Protein 4G3A (pdb70)

Organism: Drosophila melanogaster (NCBI:txid7227)

Solvent-accessible surface area: 23373 Å² total

Foldseek 3Di:
DDDADQRLLVCVVDDVCLLVSLVVLLVQLVDPVHDHDDDDCSVVVVLCQCQPDDLSSVLSSLSNLLSCCQVQQLNSLVCCVVPVVSLLVQLLPPDPSSVVSSLVSLVSVCSPVDFPQVSLVVLCVDQLPPPRLSSVLSSLVSVLVSCVVPNCVRHDCLVVVVSLLVQCPPPDPSSVVSSLVSLLSVCVRVPDVVLVVVVPPSHDVVSSVNVVSSVVVVVD/DDDADDAPQRLLVCVPDDVCLLVSLVSLLVQLVPVVGDNDDDDVSLLVVLVQCPPHDLSSNLSSLSNLLSVCLVCALPCLVCCVVCVVSLLVQLLPPDVSSVVSSLVSLVSVCSHNDFPQVSLVVLCVAQLPPPRLSSVLVSLVSVLVSCVVPNCVRHPCPVVLVSLLLQCPPPDPSSVVSSLVSLLSVCVRPPDVSLVVVVVPSHDPVSSVNVVSSVVVVVVVVVD

GO terms:
  GO:0031965 nuclear membrane (C, IDA)
  GO:0045169 fusome (C, IDA)
  GO:0045170 spectrosome (C, IDA)
  GO:0070732 spindle envelope (C, IDA)
  GO:0070938 contractile ring (C, IDA)
  GO:0000776 kinetochore (C, IDA)
  GO:0035371 microtubule plus-end (C, IDA)
  GO:0005525 GTP binding (F, IDA)
  GO:0008017 microtubule binding (F, IDA)
  GO:0045172 germline ring canal (C, IDA)
  GO:0000775 chromosome, centromeric region (C, IDA)
  GO:0000922 spindle pole (C, IDA)
  GO:0005634 nucleus (C, IDA)
  GO:0005737 cytoplasm (C, IDA)
  GO:0005813 centrosome (C, IDA)
  GO:0005815 microtubule organizing center (C, IDA)
  GO:0005819 spindle (C, IDA)
  GO:0005827 polar microtubule (C, IDA)
  GO:0005876 spindle microtubule (C, IDA)
  GO:0030426 growth cone (C, IDA)

B-factor: mean 45.82, std 21.87, range [19.76, 165.21]

Sequence (447 aa):
KPSDLDGFIQQPKADRVKVQLAEDLVTFLSDDTNSIVCTDGFLIDGLPWLTGSHFKIAQKSLEAFSELIKRLGSDFNAYTATVLPHVIDRLGDSRDTVREKAQLLLRDLEHRVLPPQALIDKLATSCFKHKNAKVREEFLQTIVNALHEYGTQQLSVRVYIPPVCALLGDPTVNVREAAIQQTLVEIYKHVGDRLRPDLRRDDVPASKLALEQKFDQVKLEAYRKPSDLDGFIQQPKADRVKVQLAEDLVTFLSDDTNSIVCTDGFLIDGLPWLTGSHFKIAQKSLEAFSELIKRLGSDFNAYTATVLPHVIDRLGDSRDTVREEKAQLLLRDLEHRVLPPQALIDKLATSCFKHKNAKVREEFLQTIVNALHEYGTQQLSVRVYIPPVCALLGDPTVNVREAAIQTLVEIYKHVGDRLRPDLRRDDVPASKLALEEQKFDQVKLEHHHH

Radius of gyration: 26.39 Å; Cα contacts (8 Å, |Δi|>4): 451; chains: 2; bounding box: 53×58×80 Å

Structure (mmCIF, N/CA/C/O backbone):
data_4G3A
#
_entry.id   4G3A
#
_cell.length_a   36.180
_cell.length_b   97.579
_cell.length_c   149.346
_cell.angle_alpha   90.00
_cell.angle_beta   90.00
_cell.angle_gamma   90.00
#
_symmetry.space_group_name_H-M   'P 21 21 21'
#
loop_
_entity.id
_entity.type
_entity.pdbx_description
1 polymer 'CLIP-associating protein'
2 non-polymer GLYCEROL
3 water water
#
loop_
_atom_site.group_PDB
_atom_site.id
_atom_site.type_symbol
_atom_site.label_atom_id
_atom_site.label_alt_id
_atom_site.label_comp_id
_atom_site.label_asym_id
_atom_site.label_entity_id
_atom_site.label_seq_id
_atom_site.pdbx_PDB_ins_code
_atom_site.Cartn_x
_atom_site.Cartn_y
_atom_site.Cartn_z
_atom_site.occupancy
_atom_site.B_iso_or_equiv
_atom_site.auth_seq_id
_atom_site.auth_comp_id
_atom_site.auth_asym_id
_atom_site.auth_atom_id
_atom_site.pdbx_PDB_model_num
ATOM 1 N N . LYS A 1 5 ? 7.321 41.230 8.090 1.00 85.34 5 LYS A N 1
ATOM 2 C CA . LYS A 1 5 ? 6.810 41.311 6.727 1.00 79.74 5 LYS A CA 1
ATOM 3 C C . LYS A 1 5 ? 5.283 41.221 6.648 1.00 80.98 5 LYS A C 1
ATOM 4 O O . LYS A 1 5 ? 4.634 42.177 6.221 1.00 84.12 5 LYS A O 1
ATOM 10 N N . PRO A 1 6 ? 4.705 40.077 7.072 1.00 72.40 6 PRO A N 1
ATOM 11 C CA . PRO A 1 6 ? 3.300 39.745 6.785 1.00 61.32 6 PRO A CA 1
ATOM 12 C C . PRO A 1 6 ? 2.308 40.836 7.185 1.00 58.07 6 PRO A C 1
ATOM 13 O O . PRO A 1 6 ? 2.520 41.532 8.173 1.00 59.59 6 PRO A O 1
ATOM 17 N N . SER A 1 7 ? 1.228 40.970 6.421 1.00 63.30 7 SER A N 1
ATOM 18 C CA . SER A 1 7 ? 0.263 42.048 6.629 1.00 61.10 7 SER A CA 1
ATOM 19 C C . SER A 1 7 ? -1.049 41.528 7.204 1.00 55.69 7 SER A C 1
ATOM 20 O O . SER A 1 7 ? -1.836 42.286 7.790 1.00 49.80 7 SER A O 1
ATOM 23 N N . ASP A 1 8 ? -1.291 40.233 7.039 1.00 52.20 8 ASP A N 1
ATOM 24 C CA . ASP A 1 8 ? -2.472 39.619 7.643 1.00 54.36 8 ASP A CA 1
ATOM 25 C C . ASP A 1 8 ? -2.217 38.177 8.062 1.00 48.18 8 ASP A C 1
ATOM 26 O O . ASP A 1 8 ? -1.144 37.622 7.810 1.00 48.20 8 ASP A O 1
ATOM 31 N N . LEU A 1 9 ? -3.211 37.573 8.700 1.00 46.65 9 LEU A N 1
ATOM 32 C CA . LEU A 1 9 ? -3.064 36.206 9.189 1.00 56.05 9 LEU A CA 1
ATOM 33 C C . LEU A 1 9 ? -2.656 35.216 8.095 1.00 53.45 9 LEU A C 1
ATOM 34 O O . LEU A 1 9 ? -1.746 34.409 8.287 1.00 48.24 9 LEU A O 1
ATOM 39 N N . ASP A 1 10 ? -3.319 35.287 6.944 1.00 49.56 10 ASP A N 1
ATOM 40 C CA . ASP A 1 10 ? -3.012 34.377 5.846 1.00 46.23 10 ASP A CA 1
ATOM 41 C C . ASP A 1 10 ? -1.542 34.470 5.454 1.00 53.18 10 ASP A C 1
ATOM 42 O O . ASP A 1 10 ? -0.900 33.458 5.166 1.00 47.41 10 ASP A O 1
ATOM 47 N N . GLY A 1 11 ? -1.012 35.689 5.457 1.00 53.50 11 GLY A N 1
ATOM 48 C CA . GLY A 1 11 ? 0.398 35.915 5.197 1.00 50.12 11 GLY A CA 1
ATOM 49 C C . GLY A 1 11 ? 1.308 35.189 6.177 1.00 50.99 11 GLY A C 1
ATOM 50 O O . GLY A 1 11 ? 2.291 34.569 5.771 1.00 53.33 11 GLY A O 1
ATOM 51 N N . PHE A 1 12 ? 0.996 35.271 7.471 1.00 48.89 12 PHE A N 1
ATOM 52 C CA . PHE A 1 12 ? 1.776 34.555 8.472 1.00 49.21 12 PHE A CA 1
ATOM 53 C C . PHE A 1 12 ? 1.689 33.051 8.232 1.00 50.84 12 PHE A C 1
ATOM 54 O O . PHE A 1 12 ? 2.701 32.356 8.201 1.00 51.58 12 PHE A O 1
ATOM 62 N N . ILE A 1 13 ? 0.467 32.554 8.067 1.00 48.10 13 ILE A N 1
ATOM 63 C CA . ILE A 1 13 ? 0.234 31.126 7.884 1.00 54.66 13 ILE A CA 1
ATOM 64 C C . ILE A 1 13 ? 1.048 30.561 6.714 1.00 62.27 13 ILE A C 1
ATOM 65 O O . ILE A 1 13 ? 1.671 29.508 6.830 1.00 67.72 13 ILE A O 1
ATOM 70 N N . GLN A 1 14 ? 1.047 31.270 5.592 1.00 61.13 14 GLN A N 1
ATOM 71 C CA . GLN A 1 14 ? 1.740 30.791 4.399 1.00 65.33 14 GLN A CA 1
ATOM 72 C C . GLN A 1 14 ? 3.252 30.687 4.599 1.00 64.54 14 GLN A C 1
ATOM 73 O O . GLN A 1 14 ? 3.884 29.737 4.139 1.00 70.31 14 GLN A O 1
ATOM 79 N N . GLN A 1 15 ? 3.820 31.655 5.308 1.00 61.36 15 GLN A N 1
ATOM 80 C CA . GLN A 1 15 ? 5.266 31.772 5.424 1.00 66.20 15 GLN A CA 1
ATOM 81 C C . GLN A 1 15 ? 5.857 30.930 6.549 1.00 74.54 15 GLN A C 1
ATOM 82 O O . GLN A 1 15 ? 7.071 30.735 6.609 1.00 77.16 15 GLN A O 1
ATOM 96 N N . PRO A 1 17 ? 5.426 27.512 7.384 1.00 98.79 17 PRO A N 1
ATOM 97 C CA . PRO A 1 17 ? 5.982 26.189 7.085 1.00 107.25 17 PRO A CA 1
ATOM 98 C C . PRO A 1 17 ? 7.412 26.264 6.556 1.00 117.26 17 PRO A C 1
ATOM 99 O O . PRO A 1 17 ? 8.316 25.685 7.158 1.00 119.59 17 PRO A O 1
ATOM 103 N N . LYS A 1 18 ? 7.611 26.977 5.451 1.00 122.77 18 LYS A N 1
ATOM 104 C CA . LYS A 1 18 ? 8.918 27.034 4.800 1.00 126.39 18 LYS A CA 1
ATOM 105 C C . LYS A 1 18 ? 10.018 27.643 5.674 1.00 126.76 18 LYS A C 1
ATOM 106 O O . LYS A 1 18 ? 11.123 27.108 5.744 1.00 129.97 18 LYS A O 1
ATOM 112 N N . ALA A 1 19 ? 9.700 28.750 6.338 1.00 122.13 19 ALA A N 1
ATOM 113 C CA . ALA A 1 19 ? 10.685 29.564 7.058 1.00 120.14 19 ALA A CA 1
ATOM 114 C C . ALA A 1 19 ? 11.832 28.865 7.793 1.00 121.91 19 ALA A C 1
ATOM 115 O O . ALA A 1 19 ? 11.615 27.967 8.609 1.00 119.46 19 ALA A O 1
ATOM 117 N N . ASP A 1 20 ? 13.054 29.299 7.489 1.00 126.08 20 ASP A N 1
ATOM 118 C CA . ASP A 1 20 ? 14.253 28.830 8.176 1.00 126.82 20 ASP A CA 1
ATOM 119 C C . ASP A 1 20 ? 14.471 29.508 9.524 1.00 118.81 20 ASP A C 1
ATOM 120 O O . ASP A 1 20 ? 13.921 30.579 9.774 1.00 118.46 20 ASP A O 1
ATOM 133 N N . ARG A 1 22 ? 16.461 31.414 10.756 1.00 133.35 22 ARG A N 1
ATOM 134 C CA . ARG A 1 22 ? 16.719 32.841 10.623 1.00 129.25 22 ARG A CA 1
ATOM 135 C C . ARG A 1 22 ? 15.477 33.705 10.842 1.00 122.02 22 ARG A C 1
ATOM 136 O O . ARG A 1 22 ? 15.377 34.415 11.842 1.00 122.73 22 ARG A O 1
ATOM 144 N N . VAL A 1 23 ? 14.527 33.621 9.914 1.00 115.69 23 VAL A N 1
ATOM 145 C CA . VAL A 1 23 ? 13.360 34.500 9.923 1.00 115.68 23 VAL A CA 1
ATOM 146 C C . VAL A 1 23 ? 12.253 33.952 10.822 1.00 113.32 23 VAL A C 1
ATOM 147 O O . VAL A 1 23 ? 11.249 34.620 11.067 1.00 110.38 23 VAL A O 1
ATOM 151 N N . LYS A 1 24 ? 12.445 32.736 11.315 1.00 113.68 24 LYS A N 1
ATOM 152 C CA . LYS A 1 24 ? 11.417 32.061 12.088 1.00 110.27 24 LYS A CA 1
ATOM 153 C C . LYS A 1 24 ? 11.105 32.818 13.375 1.00 111.63 24 LYS A C 1
ATOM 154 O O . LYS A 1 24 ? 9.940 32.969 13.748 1.00 111.91 24 LYS A O 1
ATOM 160 N N . VAL A 1 25 ? 12.146 33.309 14.040 1.00 111.56 25 VAL A N 1
ATOM 161 C CA . VAL A 1 25 ? 11.968 34.020 15.300 1.00 110.43 25 VAL A CA 1
ATOM 162 C C . VAL A 1 25 ? 11.353 35.395 15.079 1.00 113.76 25 VAL A C 1
ATOM 163 O O . VAL A 1 25 ? 10.543 35.854 15.881 1.00 102.05 25 VAL A O 1
ATOM 167 N N . GLN A 1 26 ? 11.733 36.043 13.982 1.00 71.64 26 GLN A N 1
ATOM 168 C CA . GLN A 1 26 ? 11.167 37.343 13.651 1.00 77.73 26 GLN A CA 1
ATOM 169 C C . GLN A 1 26 ? 9.678 37.199 13.360 1.00 65.15 26 GLN A C 1
ATOM 170 O O . GLN A 1 26 ? 8.854 38.009 13.793 1.00 64.96 26 GLN A O 1
ATOM 176 N N . LEU A 1 27 ? 9.351 36.165 12.596 1.00 58.17 27 LEU A N 1
ATOM 177 C CA . LEU A 1 27 ? 7.973 35.819 12.295 1.00 56.62 27 LEU A CA 1
ATOM 178 C C . LEU A 1 27 ? 7.182 35.609 13.598 1.00 56.67 27 LEU A C 1
ATOM 179 O O . LEU A 1 27 ? 6.080 36.138 13.766 1.00 56.94 27 LEU A O 1
ATOM 184 N N . ALA A 1 28 ? 7.759 34.851 14.524 1.00 53.00 28 ALA A N 1
ATOM 185 C CA . ALA A 1 28 ? 7.101 34.592 15.805 1.00 52.90 28 ALA A CA 1
ATOM 186 C C . ALA A 1 28 ? 6.841 35.890 16.562 1.00 56.28 28 ALA A C 1
ATOM 187 O O . ALA A 1 28 ? 5.737 36.120 17.049 1.00 50.62 28 ALA A O 1
ATOM 189 N N . GLU A 1 29 ? 7.855 36.745 16.646 1.00 63.23 29 GLU A N 1
ATOM 190 C CA . GLU A 1 29 ? 7.716 38.001 17.369 1.00 64.56 29 GLU A CA 1
ATOM 191 C C . GLU A 1 29 ? 6.652 38.881 16.723 1.00 56.08 29 GLU A C 1
ATOM 192 O O . GLU A 1 29 ? 5.841 39.498 17.409 1.00 55.58 29 GLU A O 1
ATOM 198 N N . ASP A 1 30 ? 6.651 38.930 15.395 1.00 57.28 30 ASP A N 1
ATOM 199 C CA . ASP A 1 30 ? 5.706 39.775 14.677 1.00 51.36 30 ASP A CA 1
ATOM 200 C C . ASP A 1 30 ? 4.282 39.249 14.763 1.00 51.06 30 ASP A C 1
ATOM 201 O O . ASP A 1 30 ? 3.339 40.026 14.897 1.00 51.42 30 ASP A O 1
ATOM 206 N N . LEU A 1 31 ? 4.132 37.929 14.685 1.00 53.32 31 LEU A N 1
ATOM 207 C CA . LEU A 1 31 ? 2.827 37.296 14.860 1.00 50.14 31 LEU A CA 1
ATOM 208 C C . LEU A 1 31 ? 2.207 37.747 16.183 1.00 46.56 31 LEU A C 1
ATOM 209 O O . LEU A 1 31 ? 1.071 38.226 16.219 1.00 44.59 31 LEU A O 1
ATOM 214 N N . VAL A 1 32 ? 2.955 37.599 17.271 1.00 44.81 32 VAL A N 1
ATOM 215 C CA . VAL A 1 32 ? 2.465 38.033 18.578 1.00 46.12 32 VAL A CA 1
ATOM 216 C C . VAL A 1 32 ? 2.102 39.527 18.578 1.00 46.52 32 VAL A C 1
ATOM 217 O O . VAL A 1 32 ? 1.024 39.918 19.027 1.00 46.82 32 VAL A O 1
ATOM 221 N N . THR A 1 33 ? 2.996 40.358 18.052 1.00 51.72 33 THR A N 1
ATOM 222 C CA . THR A 1 33 ? 2.719 41.785 17.941 1.00 53.23 33 THR A CA 1
ATOM 223 C C . THR A 1 33 ? 1.419 42.032 17.186 1.00 49.26 33 THR A C 1
ATOM 224 O O . THR A 1 33 ? 0.584 42.831 17.608 1.00 51.13 33 THR A O 1
ATOM 228 N N . PHE A 1 34 ? 1.254 41.335 16.071 1.00 46.43 34 PHE A N 1
ATOM 229 C CA . PHE A 1 34 ? 0.074 41.487 15.230 1.00 38.81 34 PHE A CA 1
ATOM 230 C C . PHE A 1 34 ? -1.200 41.166 16.003 1.00 42.20 34 PHE A C 1
ATOM 231 O O . PHE A 1 34 ? -2.133 41.964 16.035 1.00 46.64 34 PHE A O 1
ATOM 239 N N . LEU A 1 35 ? -1.232 39.987 16.623 1.00 42.21 35 LEU A N 1
ATOM 240 C CA . LEU A 1 35 ? -2.405 39.533 17.364 1.00 40.33 35 LEU A CA 1
ATOM 241 C C . LEU A 1 35 ? -2.678 40.383 18.602 1.00 46.45 35 LEU A C 1
ATOM 242 O O . LEU A 1 35 ? -3.814 40.449 19.080 1.00 44.63 35 LEU A O 1
ATOM 247 N N . SER A 1 36 ? -1.638 41.019 19.136 1.00 41.63 36 SER A N 1
ATOM 248 C CA . SER A 1 36 ? -1.792 41.809 20.356 1.00 51.76 36 SER A CA 1
ATOM 249 C C . SER A 1 36 ? -2.552 43.114 20.112 1.00 55.36 36 SER A C 1
ATOM 250 O O . SER A 1 36 ? -3.234 43.628 20.999 1.00 57.74 36 SER A O 1
ATOM 253 N N . ASP A 1 37 ? -2.434 43.639 18.900 1.00 51.09 37 ASP A N 1
ATOM 254 C CA . ASP A 1 37 ? -3.058 44.908 18.548 1.00 55.18 37 ASP A CA 1
ATOM 255 C C . ASP A 1 37 ? -4.512 44.686 18.121 1.00 50.95 37 ASP A C 1
ATOM 256 O O . ASP A 1 37 ? -4.774 44.103 17.072 1.00 41.68 37 ASP A O 1
ATOM 261 N N . ASP A 1 38 ? -5.462 45.151 18.929 1.00 53.43 38 ASP A N 1
ATOM 262 C CA . ASP A 1 38 ? -6.869 44.921 18.601 1.00 56.29 38 ASP A CA 1
ATOM 263 C C . ASP A 1 38 ? -7.362 45.748 17.406 1.00 65.51 38 ASP A C 1
ATOM 264 O O . ASP A 1 38 ? -8.542 45.691 17.056 1.00 70.10 38 ASP A O 1
ATOM 269 N N . THR A 1 39 ? -6.472 46.518 16.782 1.00 69.22 39 THR A N 1
ATOM 270 C CA . THR A 1 39 ? -6.825 47.189 15.530 1.00 74.78 39 THR A CA 1
ATOM 271 C C . THR A 1 39 ? -6.481 46.298 14.344 1.00 65.06 39 THR A C 1
ATOM 272 O O . THR A 1 39 ? -6.882 46.576 13.217 1.00 64.16 39 THR A O 1
ATOM 276 N N . ASN A 1 40 ? -5.721 45.238 14.603 1.00 50.11 40 ASN A N 1
ATOM 277 C CA . ASN A 1 40 ? -5.457 44.231 13.585 1.00 58.42 40 ASN A CA 1
ATOM 278 C C . ASN A 1 40 ? -6.590 43.217 13.525 1.00 61.59 40 ASN A C 1
ATOM 279 O O . ASN A 1 40 ? -7.202 42.900 14.545 1.00 63.88 40 ASN A O 1
ATOM 284 N N . SER A 1 41 ? -6.867 42.706 12.331 1.00 59.23 41 SER A N 1
ATOM 285 C CA . SER A 1 41 ? -7.951 41.740 12.154 1.00 65.60 41 SER A CA 1
ATOM 286 C C . SER A 1 41 ? -7.419 40.313 12.104 1.00 57.90 41 SER A C 1
ATOM 287 O O . SER A 1 41 ? -6.323 40.080 11.599 1.00 58.60 41 SER A O 1
ATOM 290 N N . ILE A 1 42 ? -8.189 39.362 12.632 1.00 57.31 42 ILE A N 1
ATOM 291 C CA . ILE A 1 42 ? -7.804 37.953 12.555 1.00 55.25 42 ILE A CA 1
ATOM 292 C C . ILE A 1 42 ? -8.580 37.207 11.479 1.00 59.05 42 ILE A C 1
ATOM 293 O O . ILE A 1 42 ? -8.705 35.979 11.527 1.00 56.53 42 ILE A O 1
ATOM 298 N N . VAL A 1 43 ? -9.113 37.949 10.513 1.00 58.26 43 VAL A N 1
ATOM 299 C CA . VAL A 1 43 ? -9.679 37.312 9.338 1.00 63.87 43 VAL A CA 1
ATOM 300 C C . VAL A 1 43 ? -8.585 36.460 8.709 1.00 63.76 43 VAL A C 1
ATOM 301 O O . VAL A 1 43 ? -7.438 36.884 8.619 1.00 61.13 43 VAL A O 1
ATOM 305 N N . CYS A 1 44 ? -8.937 35.249 8.303 1.00 65.03 44 CYS A N 1
ATOM 306 C CA . CYS A 1 44 ? -8.031 34.402 7.541 1.00 65.45 44 CYS A CA 1
ATOM 307 C C . CYS A 1 44 ? -8.848 33.333 6.823 1.00 71.92 44 CYS A C 1
ATOM 308 O O . CYS A 1 44 ? -10.072 33.287 6.950 1.00 74.51 44 CYS A O 1
ATOM 311 N N . THR A 1 45 ? -8.169 32.470 6.077 1.00 72.29 45 THR A N 1
ATOM 312 C CA . THR A 1 45 ? -8.841 31.409 5.341 1.00 74.25 45 THR A CA 1
ATOM 313 C C . THR A 1 45 ? -9.442 30.381 6.281 1.00 68.33 45 THR A C 1
ATOM 314 O O . THR A 1 45 ? -10.627 30.065 6.190 1.00 66.64 45 THR A O 1
ATOM 318 N N . ASP A 1 46 ? -8.614 29.864 7.180 1.00 67.99 46 ASP A N 1
ATOM 319 C CA . ASP A 1 46 ? -9.039 28.851 8.138 1.00 60.84 46 ASP A CA 1
ATOM 320 C C . ASP A 1 46 ? -8.162 28.958 9.380 1.00 60.64 46 ASP A C 1
ATOM 321 O O . ASP A 1 46 ? -6.946 28.782 9.306 1.00 56.15 46 ASP A O 1
ATOM 334 N N . GLY A 1 48 ? -7.830 27.046 11.857 1.00 59.62 48 GLY A N 1
ATOM 335 C CA . GLY A 1 48 ? -7.164 25.787 12.133 1.00 55.34 48 GLY A CA 1
ATOM 336 C C . GLY A 1 48 ? -5.774 25.727 11.531 1.00 52.07 48 GLY A C 1
ATOM 337 O O . GLY A 1 48 ? -4.869 25.112 12.092 1.00 52.59 48 GLY A O 1
ATOM 338 N N . PHE A 1 49 ? -5.598 26.376 10.384 1.00 49.60 49 PHE A N 1
ATOM 339 C CA . PHE A 1 49 ? -4.294 26.417 9.732 1.00 54.34 49 PHE A CA 1
ATOM 340 C C . PHE A 1 49 ? -3.257 27.128 10.594 1.00 51.71 49 PHE A C 1
ATOM 341 O O . PHE A 1 49 ? -2.090 26.740 10.623 1.00 48.97 49 PHE A O 1
ATOM 349 N N . LEU A 1 50 ? -3.678 28.182 11.285 1.00 51.32 50 LEU A N 1
ATOM 350 C CA . LEU A 1 50 ? -2.758 28.896 12.160 1.00 45.22 50 LEU A CA 1
ATOM 351 C C . LEU A 1 50 ? -2.441 28.038 13.372 1.00 44.41 50 LEU A C 1
ATOM 352 O O . LEU A 1 50 ? -1.290 27.965 13.806 1.00 45.94 50 LEU A O 1
ATOM 357 N N . ILE A 1 51 ? -3.468 27.386 13.909 1.00 49.70 51 ILE A N 1
ATOM 358 C CA . ILE A 1 51 ? -3.300 26.476 15.045 1.00 48.23 51 ILE A CA 1
ATOM 359 C C . ILE A 1 51 ? -2.312 25.371 14.715 1.00 49.96 51 ILE A C 1
ATOM 360 O O . ILE A 1 51 ? -1.393 25.101 15.486 1.00 46.60 51 ILE A O 1
ATOM 365 N N . ASP A 1 52 ? -2.503 24.744 13.557 1.00 58.90 52 ASP A N 1
ATOM 366 C CA . ASP A 1 52 ? -1.615 23.682 13.107 1.00 59.33 52 ASP A CA 1
ATOM 367 C C . ASP A 1 52 ? -0.193 24.214 12.972 1.00 58.76 52 ASP A C 1
ATOM 368 O O . ASP A 1 52 ? 0.768 23.535 13.333 1.00 60.43 52 ASP A O 1
ATOM 373 N N . GLY A 1 53 ? -0.069 25.435 12.460 1.00 58.15 53 GLY A N 1
ATOM 374 C CA . GLY A 1 53 ? 1.233 26.049 12.253 1.00 51.61 53 GLY A CA 1
ATOM 375 C C . GLY A 1 53 ? 1.983 26.321 13.545 1.00 48.40 53 GLY A C 1
ATOM 376 O O . GLY A 1 53 ? 3.207 26.198 13.601 1.00 42.27 53 GLY A O 1
ATOM 377 N N . LEU A 1 54 ? 1.253 26.702 14.587 1.00 39.61 54 LEU A N 1
ATOM 378 C CA . LEU A 1 54 ? 1.871 27.032 15.863 1.00 42.89 54 LEU A CA 1
ATOM 379 C C . LEU A 1 54 ? 2.410 25.780 16.563 1.00 50.98 54 LEU A C 1
ATOM 380 O O . LEU A 1 54 ? 3.322 25.858 17.388 1.00 52.83 54 LEU A O 1
ATOM 393 N N . PRO A 1 56 ? 4.220 22.958 15.747 1.00 50.38 56 PRO A N 1
ATOM 394 C CA . PRO A 1 56 ? 5.656 22.647 15.713 1.00 52.02 56 PRO A CA 1
ATOM 395 C C . PRO A 1 56 ? 6.505 23.639 16.514 1.00 52.02 56 PRO A C 1
ATOM 396 O O . PRO A 1 56 ? 7.561 23.268 17.022 1.00 54.89 56 PRO A O 1
ATOM 400 N N . TRP A 1 57 ? 6.061 24.887 16.609 1.00 46.90 57 TRP A N 1
ATOM 401 C CA . TRP A 1 57 ? 6.766 25.879 17.408 1.00 41.27 57 TRP A CA 1
ATOM 402 C C . TRP A 1 57 ? 6.628 25.503 18.890 1.00 44.70 57 TRP A C 1
ATOM 403 O O . TRP A 1 57 ? 7.602 25.460 19.646 1.00 41.20 57 TRP A O 1
ATOM 414 N N . LEU A 1 58 ? 5.397 25.242 19.302 1.00 43.54 58 LEU A N 1
ATOM 415 C CA . LEU A 1 58 ? 5.120 24.928 20.696 1.00 43.95 58 LEU A CA 1
ATOM 416 C C . LEU A 1 58 ? 5.820 23.635 21.108 1.00 53.40 58 LEU A C 1
ATOM 417 O O . LEU A 1 58 ? 6.465 23.580 22.152 1.00 52.82 58 LEU A O 1
ATOM 422 N N . THR A 1 59 ? 5.698 22.603 20.277 1.00 51.74 59 THR A N 1
ATOM 423 C CA . THR A 1 59 ? 6.294 21.301 20.571 1.00 57.68 59 THR A CA 1
ATOM 424 C C . THR A 1 59 ? 7.759 21.227 20.138 1.00 61.08 59 THR A C 1
ATOM 425 O O . THR A 1 59 ? 8.349 20.148 20.109 1.00 58.62 59 THR A O 1
ATOM 429 N N . GLY A 1 60 ? 8.345 22.379 19.821 1.00 63.82 60 GLY A N 1
ATOM 430 C CA . GLY A 1 60 ? 9.669 22.428 19.224 1.00 67.80 60 GLY A CA 1
ATOM 431 C C . GLY A 1 60 ? 10.835 22.480 20.194 1.00 64.60 60 GLY A C 1
ATOM 432 O O . GLY A 1 60 ? 10.652 22.489 21.409 1.00 62.92 60 GLY A O 1
ATOM 433 N N . SER A 1 61 ? 12.045 22.516 19.640 1.00 59.00 61 SER A N 1
ATOM 434 C CA . SER A 1 61 ? 13.275 22.489 20.424 1.00 65.68 61 SER A CA 1
ATOM 435 C C . SER A 1 61 ? 13.851 23.882 20.667 1.00 65.49 61 SER A C 1
ATOM 436 O O . SER A 1 61 ? 14.743 24.057 21.494 1.00 72.76 61 SER A O 1
ATOM 439 N N . HIS A 1 62 ? 13.348 24.868 19.933 1.00 59.49 62 HIS A N 1
ATOM 440 C CA . HIS A 1 62 ? 13.735 26.260 20.139 1.00 59.73 62 HIS A CA 1
ATOM 441 C C . HIS A 1 62 ? 12.729 26.862 21.120 1.00 53.37 62 HIS A C 1
ATOM 442 O O . HIS A 1 62 ? 11.542 26.975 20.812 1.00 52.39 62 HIS A O 1
ATOM 449 N N . PHE A 1 63 ? 13.199 27.240 22.302 1.00 56.30 63 PHE A N 1
ATOM 450 C CA . PHE A 1 63 ? 12.285 27.648 23.367 1.00 63.01 63 PHE A CA 1
ATOM 451 C C . PHE A 1 63 ? 11.803 29.087 23.218 1.00 60.61 63 PHE A C 1
ATOM 452 O O . PHE A 1 63 ? 10.753 29.447 23.745 1.00 59.88 63 PHE A O 1
ATOM 460 N N . LYS A 1 64 ? 12.572 29.909 22.514 1.00 60.16 64 LYS A N 1
ATOM 461 C CA . LYS A 1 64 ? 12.138 31.271 22.232 1.00 66.61 64 LYS A CA 1
ATOM 462 C C . LYS A 1 64 ? 10.899 31.234 21.350 1.00 60.45 64 LYS A C 1
ATOM 463 O O . LYS A 1 64 ? 9.932 31.952 21.591 1.00 58.52 64 LYS A O 1
ATOM 469 N N . ILE A 1 65 ? 10.943 30.386 20.328 1.00 55.51 65 ILE A N 1
ATOM 470 C CA . ILE A 1 65 ? 9.817 30.203 19.419 1.00 55.05 65 ILE A CA 1
ATOM 471 C C . ILE A 1 65 ? 8.651 29.486 20.113 1.00 50.26 65 ILE A C 1
ATOM 472 O O . ILE A 1 65 ? 7.482 29.788 19.862 1.00 52.63 65 ILE A O 1
ATOM 477 N N . ALA A 1 66 ? 8.973 28.538 20.985 1.00 43.05 66 ALA A N 1
ATOM 478 C CA . ALA A 1 66 ? 7.946 27.879 21.783 1.00 42.95 66 ALA A CA 1
ATOM 479 C C . ALA A 1 66 ? 7.229 28.909 22.649 1.00 40.12 66 ALA A C 1
ATOM 480 O O . ALA A 1 66 ? 6.000 28.935 22.731 1.00 40.45 66 ALA A O 1
ATOM 482 N N . GLN A 1 67 ? 8.006 29.766 23.292 1.00 36.48 67 GLN A N 1
ATOM 483 C CA . GLN A 1 67 ? 7.436 30.775 24.169 1.00 46.48 67 GLN A CA 1
ATOM 484 C C . GLN A 1 67 ? 6.513 31.708 23.398 1.00 39.37 67 GLN A C 1
ATOM 485 O O . GLN A 1 67 ? 5.442 32.070 23.880 1.00 36.32 67 GLN A O 1
ATOM 491 N N . LYS A 1 68 ? 6.935 32.095 22.196 1.00 41.62 68 LYS A N 1
ATOM 492 C CA . LYS A 1 68 ? 6.142 32.996 21.370 1.00 34.63 68 LYS A CA 1
ATOM 493 C C . LYS A 1 68 ? 4.855 32.331 20.911 1.00 35.19 68 LYS A C 1
ATOM 494 O O . LYS A 1 68 ? 3.817 32.980 20.845 1.00 40.31 68 LYS A O 1
ATOM 500 N N . SER A 1 69 ? 4.920 31.038 20.598 1.00 36.07 69 SER A N 1
ATOM 501 C CA . SER A 1 69 ? 3.710 30.295 20.272 1.00 36.22 69 SER A CA 1
ATOM 502 C C . SER A 1 69 ? 2.711 30.297 21.442 1.00 34.70 69 SER A C 1
ATOM 503 O O . SER A 1 69 ? 1.505 30.429 21.230 1.00 33.80 69 SER A O 1
ATOM 506 N N . LEU A 1 70 ? 3.214 30.158 22.668 1.00 35.92 70 LEU A N 1
ATOM 507 C CA . LEU A 1 70 ? 2.367 30.255 23.868 1.00 33.91 70 LEU A CA 1
ATOM 508 C C . LEU A 1 70 ? 1.726 31.642 23.959 1.00 32.19 70 LEU A C 1
ATOM 509 O O . LEU A 1 70 ? 0.524 31.778 24.166 1.00 32.26 70 LEU A O 1
ATOM 514 N N . GLU A 1 71 ? 2.543 32.672 23.788 1.00 32.89 71 GLU A N 1
ATOM 515 C CA . GLU A 1 71 ? 2.043 34.037 23.719 1.00 36.93 71 GLU A CA 1
ATOM 516 C C . GLU A 1 71 ? 1.044 34.209 22.573 1.00 36.25 71 GLU A C 1
ATOM 517 O O . GLU A 1 71 ? 0.046 34.920 22.710 1.00 32.18 71 GLU A O 1
ATOM 523 N N . ALA A 1 72 ? 1.303 33.544 21.450 1.00 32.34 72 ALA A N 1
ATOM 524 C CA . ALA A 1 72 ? 0.404 33.635 20.307 1.00 35.97 72 ALA A CA 1
ATOM 525 C C . ALA A 1 72 ? -0.921 32.993 20.665 1.00 39.06 72 ALA A C 1
ATOM 526 O O . ALA A 1 72 ? -1.984 33.532 20.351 1.00 35.24 72 ALA A O 1
ATOM 528 N N . PHE A 1 73 ? -0.857 31.833 21.318 1.00 30.06 73 PHE A N 1
ATOM 529 C CA . PHE A 1 73 ? -2.070 31.158 21.734 1.00 30.87 73 PHE A CA 1
ATOM 530 C C . PHE A 1 73 ? -2.821 32.044 22.731 1.00 28.49 73 PHE A C 1
ATOM 531 O O . PHE A 1 73 ? -4.040 32.157 22.669 1.00 30.73 73 PHE A O 1
ATOM 539 N N . SER A 1 74 ? -2.103 32.669 23.657 1.00 30.78 74 SER A N 1
ATOM 540 C CA . SER A 1 74 ? -2.766 33.568 24.597 1.00 33.26 74 SER A CA 1
ATOM 541 C C . SER A 1 74 ? -3.558 34.651 23.853 1.00 33.41 74 SER A C 1
ATOM 542 O O . SER A 1 74 ? -4.698 34.963 24.217 1.00 34.71 74 SER A O 1
ATOM 545 N N . GLU A 1 75 ? -2.962 35.215 22.803 1.00 35.55 75 GLU A N 1
ATOM 546 C CA . GLU A 1 75 ? -3.639 36.264 22.035 1.00 33.56 75 GLU A CA 1
ATOM 547 C C . GLU A 1 75 ? -4.875 35.746 21.293 1.00 32.56 75 GLU A C 1
ATOM 548 O O . GLU A 1 75 ? -5.908 36.410 21.272 1.00 35.84 75 GLU A O 1
ATOM 554 N N . LEU A 1 76 ? -4.779 34.553 20.712 1.00 29.46 76 LEU A N 1
ATOM 555 C CA . LEU A 1 76 ? -5.943 33.913 20.088 1.00 32.13 76 LEU A CA 1
ATOM 556 C C . LEU A 1 76 ? -7.043 33.627 21.110 1.00 37.78 76 LEU A C 1
ATOM 557 O O . LEU A 1 76 ? -8.232 33.822 20.833 1.00 33.80 76 LEU A O 1
ATOM 562 N N . ILE A 1 77 ? -6.644 33.163 22.295 1.00 36.44 77 ILE A N 1
ATOM 563 C CA . ILE A 1 77 ? -7.606 32.914 23.358 1.00 28.80 77 ILE A CA 1
ATOM 564 C C . ILE A 1 77 ? -8.339 34.206 23.689 1.00 34.75 77 ILE A C 1
ATOM 565 O O . ILE A 1 77 ? -9.561 34.219 23.801 1.00 36.95 77 ILE A O 1
ATOM 570 N N . LYS A 1 78 ? -7.588 35.293 23.854 1.00 31.68 78 LYS A N 1
ATOM 571 C CA . LYS A 1 78 ? -8.192 36.584 24.166 1.00 36.58 78 LYS A CA 1
ATOM 572 C C . LYS A 1 78 ? -9.170 37.036 23.085 1.00 39.37 78 LYS A C 1
ATOM 573 O O . LYS A 1 78 ? -10.244 37.546 23.393 1.00 39.34 78 LYS A O 1
ATOM 579 N N . ARG A 1 79 ? -8.807 36.835 21.821 1.00 38.02 79 ARG A N 1
ATOM 580 C CA . ARG A 1 79 ? -9.671 37.236 20.710 1.00 43.83 79 ARG A CA 1
ATOM 581 C C . ARG A 1 79 ? -10.826 36.271 20.486 1.00 47.56 79 ARG A C 1
ATOM 582 O O . ARG A 1 79 ? -11.921 36.689 20.107 1.00 49.61 79 ARG A O 1
ATOM 590 N N . LEU A 1 80 ? -10.573 34.981 20.695 1.00 41.14 80 LEU A N 1
ATOM 591 C CA . LEU A 1 80 ? -11.543 33.943 20.341 1.00 42.46 80 LEU A CA 1
ATOM 592 C C . LEU A 1 80 ? -12.494 33.580 21.472 1.00 49.28 80 LEU A C 1
ATOM 593 O O . LEU A 1 80 ? -13.614 33.130 21.229 1.00 56.12 80 LEU A O 1
ATOM 598 N N . GLY A 1 81 ? -12.046 33.755 22.706 1.00 41.61 81 GLY A N 1
ATOM 599 C CA . GLY A 1 81 ? -12.869 33.393 23.845 1.00 38.89 81 GLY A CA 1
ATOM 600 C C . GLY A 1 81 ? -13.299 31.946 23.731 1.00 39.77 81 GLY A C 1
ATOM 601 O O . GLY A 1 81 ? -12.482 31.081 23.425 1.00 38.64 81 GLY A O 1
ATOM 602 N N . SER A 1 82 ? -14.584 31.682 23.951 1.00 41.81 82 SER A N 1
ATOM 603 C CA . SER A 1 82 ? -15.075 30.305 23.980 1.00 43.88 82 SER A CA 1
ATOM 604 C C . SER A 1 82 ? -14.829 29.579 22.664 1.00 44.87 82 SER A C 1
ATOM 605 O O . SER A 1 82 ? -14.768 28.352 22.628 1.00 47.75 82 SER A O 1
ATOM 608 N N . ASP A 1 83 ? -14.689 30.335 21.578 1.00 48.69 83 ASP A N 1
ATOM 609 C CA . ASP A 1 83 ? -14.455 29.720 20.278 1.00 51.99 83 ASP A CA 1
ATOM 610 C C . ASP A 1 83 ? -13.130 28.954 20.247 1.00 48.30 83 ASP A C 1
ATOM 611 O O . ASP A 1 83 ? -12.990 27.965 19.524 1.00 46.81 83 ASP A O 1
ATOM 616 N N . PHE A 1 84 ? -12.173 29.394 21.057 1.00 43.52 84 PHE A N 1
ATOM 617 C CA . PHE A 1 84 ? -10.880 28.721 21.139 1.00 40.71 84 PHE A CA 1
ATOM 618 C C . PHE A 1 84 ? -10.997 27.275 21.609 1.00 40.11 84 PHE A C 1
ATOM 619 O O . PHE A 1 84 ? -10.100 26.466 21.371 1.00 33.83 84 PHE A O 1
ATOM 627 N N . ASN A 1 85 ? -12.097 26.945 22.278 1.00 49.70 85 ASN A N 1
ATOM 628 C CA . ASN A 1 85 ? -12.187 25.652 22.957 1.00 49.85 85 ASN A CA 1
ATOM 629 C C . ASN A 1 85 ? -12.145 24.486 21.982 1.00 50.57 85 ASN A C 1
ATOM 630 O O . ASN A 1 85 ? -12.009 23.337 22.387 1.00 52.29 85 ASN A O 1
ATOM 635 N N . ALA A 1 86 ? -12.245 24.794 20.693 1.00 56.50 86 ALA A N 1
ATOM 636 C CA . ALA A 1 86 ? -12.103 23.784 19.655 1.00 56.00 86 ALA A CA 1
ATOM 637 C C . ALA A 1 86 ? -10.676 23.248 19.610 1.00 55.78 86 ALA A C 1
ATOM 638 O O . ALA A 1 86 ? -10.428 22.159 19.099 1.00 58.90 86 ALA A O 1
ATOM 640 N N . TYR A 1 87 ? -9.736 24.016 20.149 1.00 46.47 87 TYR A N 1
ATOM 641 C CA . TYR A 1 87 ? -8.323 23.676 20.029 1.00 43.48 87 TYR A CA 1
ATOM 642 C C . TYR A 1 87 ? -7.687 23.243 21.351 1.00 42.33 87 TYR A C 1
ATOM 643 O O . TYR A 1 87 ? -6.551 22.764 21.378 1.00 38.42 87 TYR A O 1
ATOM 652 N N . THR A 1 88 ? -8.425 23.416 22.444 1.00 39.90 88 THR A N 1
ATOM 653 C CA . THR A 1 88 ? -7.920 23.081 23.778 1.00 39.99 88 THR A CA 1
ATOM 654 C C . THR A 1 88 ? -7.287 21.678 23.871 1.00 37.90 88 THR A C 1
ATOM 655 O O . THR A 1 88 ? -6.171 21.526 24.359 1.00 39.03 88 THR A O 1
ATOM 659 N N . ALA A 1 89 ? -7.995 20.660 23.401 1.00 44.26 89 ALA A N 1
ATOM 660 C CA . ALA A 1 89 ? -7.508 19.280 23.482 1.00 49.70 89 ALA A CA 1
ATOM 661 C C . ALA A 1 89 ? -6.198 19.059 22.717 1.00 47.18 89 ALA A C 1
ATOM 662 O O . ALA A 1 89 ? -5.406 18.182 23.067 1.00 51.47 89 ALA A O 1
ATOM 664 N N . THR A 1 90 ? -5.982 19.854 21.674 1.00 38.43 90 THR A N 1
ATOM 665 C CA . THR A 1 90 ? -4.787 19.737 20.844 1.00 45.26 90 THR A CA 1
ATOM 666 C C . THR A 1 90 ? -3.606 20.418 21.514 1.00 40.14 90 THR A C 1
ATOM 667 O O . THR A 1 90 ? -2.494 19.897 21.543 1.00 41.27 90 THR A O 1
ATOM 671 N N . VAL A 1 91 ? -3.872 21.587 22.073 1.00 32.78 91 VAL A N 1
ATOM 672 C CA . VAL A 1 91 ? -2.833 22.435 22.628 1.00 30.83 91 VAL A CA 1
ATOM 673 C C . VAL A 1 91 ? -2.440 22.055 24.064 1.00 31.23 91 VAL A C 1
ATOM 674 O O . VAL A 1 91 ? -1.261 21.970 24.391 1.00 30.66 91 VAL A O 1
ATOM 678 N N . LEU A 1 92 ? -3.441 21.820 24.905 1.00 34.23 92 LEU A N 1
ATOM 679 C CA . LEU A 1 92 ? -3.226 21.638 26.346 1.00 37.79 92 LEU A CA 1
ATOM 680 C C . LEU A 1 92 ? -2.103 20.666 26.732 1.00 33.12 92 LEU A C 1
ATOM 681 O O . LEU A 1 92 ? -1.297 20.978 27.604 1.00 35.83 92 LEU A O 1
ATOM 686 N N . PRO A 1 93 ? -2.046 19.483 26.096 1.00 38.02 93 PRO A N 1
ATOM 687 C CA . PRO A 1 93 ? -1.015 18.541 26.548 1.00 33.91 93 PRO A CA 1
ATOM 688 C C . PRO A 1 93 ? 0.403 19.099 26.432 1.00 36.60 93 PRO A C 1
ATOM 689 O O . PRO A 1 93 ? 1.248 18.747 27.241 1.00 34.17 93 PRO A O 1
ATOM 693 N N . HIS A 1 94 ? 0.668 19.959 25.453 1.00 33.70 94 HIS A N 1
ATOM 694 C CA . HIS A 1 94 ? 2.024 20.482 25.277 1.00 26.94 94 HIS A CA 1
ATOM 695 C C . HIS A 1 94 ? 2.305 21.720 26.139 1.00 29.77 94 HIS A C 1
ATOM 696 O O . HIS A 1 94 ? 3.451 21.997 26.492 1.00 29.77 94 HIS A O 1
ATOM 703 N N . VAL A 1 95 ? 1.252 22.463 26.454 1.00 29.02 95 VAL A N 1
ATOM 704 C CA . VAL A 1 95 ? 1.358 23.561 27.397 1.00 33.23 95 VAL A CA 1
ATOM 705 C C . VAL A 1 95 ? 1.718 22.999 28.767 1.00 32.58 95 VAL A C 1
ATOM 706 O O . VAL A 1 95 ? 2.566 23.538 29.467 1.00 29.22 95 VAL A O 1
ATOM 710 N N . ILE A 1 96 ? 1.076 21.898 29.128 1.00 27.24 96 ILE A N 1
ATOM 711 C CA . ILE A 1 96 ? 1.395 21.197 30.367 1.00 27.03 96 ILE A CA 1
ATOM 712 C C . ILE A 1 96 ? 2.882 20.861 30.437 1.00 32.87 96 ILE A C 1
ATOM 713 O O . ILE A 1 96 ? 3.550 21.189 31.422 1.00 33.35 96 ILE A O 1
ATOM 718 N N . ASP A 1 97 ? 3.401 20.216 29.391 1.00 30.27 97 ASP A N 1
ATOM 719 C CA . ASP A 1 97 ? 4.822 19.894 29.325 1.00 30.58 97 ASP A CA 1
ATOM 720 C C . ASP A 1 97 ? 5.702 21.126 29.531 1.00 40.12 97 ASP A C 1
ATOM 721 O O . ASP A 1 97 ? 6.763 21.033 30.140 1.00 37.79 97 ASP A O 1
ATOM 726 N N . ARG A 1 98 ? 5.270 22.277 29.025 1.00 36.25 98 ARG A N 1
ATOM 727 C CA . ARG A 1 98 ? 6.066 23.495 29.168 1.00 31.02 98 ARG A CA 1
ATOM 728 C C . ARG A 1 98 ? 6.047 24.049 30.597 1.00 34.37 98 ARG A C 1
ATOM 729 O O . ARG A 1 98 ? 6.854 24.919 30.945 1.00 34.23 98 ARG A O 1
ATOM 737 N N . LEU A 1 99 ? 5.135 23.555 31.429 1.00 29.60 99 LEU A N 1
ATOM 738 C CA . LEU A 1 99 ? 5.173 23.949 32.833 1.00 29.41 99 LEU A CA 1
ATOM 739 C C . LEU A 1 99 ? 6.481 23.452 33.421 1.00 34.87 99 LEU A C 1
ATOM 740 O O . LEU A 1 99 ? 6.976 24.003 34.397 1.00 37.94 99 LEU A O 1
ATOM 745 N N . GLY A 1 100 ? 7.047 22.415 32.808 1.00 35.89 100 GLY A N 1
ATOM 746 C CA . GLY A 1 100 ? 8.279 21.822 33.298 1.00 39.93 100 GLY A CA 1
ATOM 747 C C . GLY A 1 100 ? 9.531 22.328 32.605 1.00 42.72 100 GLY A C 1
ATOM 748 O O . GLY A 1 100 ? 10.628 21.813 32.826 1.00 46.62 100 GLY A O 1
ATOM 749 N N . ASP A 1 101 ? 9.374 23.347 31.768 1.00 37.72 101 ASP A N 1
ATOM 750 C CA . ASP A 1 101 ? 10.501 23.867 31.010 1.00 40.04 101 ASP A CA 1
ATOM 751 C C . ASP A 1 101 ? 11.576 24.407 31.939 1.00 44.99 101 ASP A C 1
ATOM 752 O O . ASP A 1 101 ? 11.267 24.982 32.982 1.00 45.04 101 ASP A O 1
ATOM 757 N N . SER A 1 102 ? 12.839 24.245 31.557 1.00 46.69 102 SER A N 1
ATOM 758 C CA . SER A 1 102 ? 13.934 24.721 32.401 1.00 56.90 102 SER A CA 1
ATOM 759 C C . SER A 1 102 ? 14.040 26.250 32.445 1.00 53.58 102 SER A C 1
ATOM 760 O O . SER A 1 102 ? 14.566 26.815 33.404 1.00 56.19 102 SER A O 1
ATOM 763 N N . ARG A 1 103 ? 13.532 26.902 31.404 1.00 49.94 103 ARG A N 1
ATOM 764 C CA . ARG A 1 103 ? 13.569 28.355 31.278 1.00 50.63 103 ARG A CA 1
ATOM 765 C C . ARG A 1 103 ? 12.394 29.007 32.010 1.00 56.93 103 ARG A C 1
ATOM 766 O O . ARG A 1 103 ? 11.232 28.745 31.688 1.00 55.88 103 ARG A O 1
ATOM 774 N N . ASP A 1 104 ? 12.688 29.877 32.974 1.00 52.35 104 ASP A N 1
ATOM 775 C CA . ASP A 1 104 ? 11.622 30.470 33.780 1.00 52.47 104 ASP A CA 1
ATOM 776 C C . ASP A 1 104 ? 10.556 31.227 32.970 1.00 49.64 104 ASP A C 1
ATOM 777 O O . ASP A 1 104 ? 9.373 31.156 33.304 1.00 47.94 104 ASP A O 1
ATOM 782 N N . THR A 1 105 ? 10.957 31.920 31.903 1.00 49.71 105 THR A N 1
ATOM 783 C CA . THR A 1 105 ? 10.010 32.721 31.128 1.00 42.39 105 THR A CA 1
ATOM 784 C C . THR A 1 105 ? 9.049 31.833 30.343 1.00 41.65 105 THR A C 1
ATOM 785 O O . THR A 1 105 ? 7.912 32.217 30.081 1.00 42.63 105 THR A O 1
ATOM 789 N N . VAL A 1 106 ? 9.511 30.651 29.951 1.00 45.67 106 VAL A N 1
ATOM 790 C CA . VAL A 1 106 ? 8.642 29.713 29.252 1.00 42.40 106 VAL A CA 1
ATOM 791 C C . VAL A 1 106 ? 7.543 29.200 30.188 1.00 39.99 106 VAL A C 1
ATOM 792 O O . VAL A 1 106 ? 6.370 29.154 29.817 1.00 33.74 106 VAL A O 1
ATOM 796 N N . ARG A 1 107 ? 7.912 28.836 31.410 1.00 41.30 107 ARG A N 1
ATOM 797 C CA . ARG A 1 107 ? 6.908 28.396 32.381 1.00 34.84 107 ARG A CA 1
ATOM 798 C C . ARG A 1 107 ? 5.894 29.511 32.631 1.00 32.15 107 ARG A C 1
ATOM 799 O O . ARG A 1 107 ? 4.694 29.264 32.753 1.00 30.62 107 ARG A O 1
ATOM 807 N N . GLU A 1 108 ? 6.386 30.742 32.704 1.00 37.58 108 GLU A N 1
ATOM 808 C CA . GLU A 1 108 ? 5.530 31.900 32.951 1.00 45.23 108 GLU A CA 1
ATOM 809 C C . GLU A 1 108 ? 4.457 32.022 31.885 1.00 36.08 108 GLU A C 1
ATOM 810 O O . GLU A 1 108 ? 3.265 32.108 32.187 1.00 37.49 108 GLU A O 1
ATOM 816 N N . LYS A 1 109 ? 4.890 32.029 30.630 1.00 31.72 109 LYS A N 1
ATOM 817 C CA . LYS A 1 109 ? 3.956 32.208 29.525 1.00 35.43 109 LYS A CA 1
ATOM 818 C C . LYS A 1 109 ? 2.995 31.030 29.437 1.00 31.07 109 LYS A C 1
ATOM 819 O O . LYS A 1 109 ? 1.841 31.192 29.049 1.00 29.66 109 LYS A O 1
ATOM 825 N N . ALA A 1 110 ? 3.467 29.847 29.820 1.00 30.86 110 ALA A N 1
ATOM 826 C CA . ALA A 1 110 ? 2.594 28.682 29.889 1.00 25.89 110 ALA A CA 1
ATOM 827 C C . ALA A 1 110 ? 1.532 28.869 30.980 1.00 26.21 110 ALA A C 1
ATOM 828 O O . ALA A 1 110 ? 0.340 28.648 30.751 1.00 27.69 110 ALA A O 1
ATOM 830 N N . GLN A 1 111 ? 1.959 29.299 32.164 1.00 27.73 111 GLN A N 1
ATOM 831 C CA . GLN A 1 111 ? 1.006 29.527 33.251 1.00 25.05 111 GLN A CA 1
ATOM 832 C C . GLN A 1 111 ? 0.022 30.616 32.817 1.00 28.45 111 GLN A C 1
ATOM 833 O O . GLN A 1 111 ? -1.180 30.544 33.070 1.00 28.06 111 GLN A O 1
ATOM 839 N N . LEU A 1 112 ? 0.540 31.626 32.131 1.00 26.22 112 LEU A N 1
ATOM 840 C CA . LEU A 1 112 ? -0.309 32.728 31.694 1.00 30.55 112 LEU A CA 1
ATOM 841 C C . LEU A 1 112 ? -1.343 32.258 30.654 1.00 25.43 112 LEU A C 1
ATOM 842 O O . LEU A 1 112 ? -2.501 32.655 30.706 1.00 31.83 112 LEU A O 1
ATOM 847 N N . LEU A 1 113 ? -0.935 31.398 29.727 1.00 28.69 113 LEU A N 1
ATOM 848 C CA . LEU A 1 113 ? -1.882 30.787 28.791 1.00 23.51 113 LEU A CA 1
ATOM 849 C C . LEU A 1 113 ? -3.014 30.076 29.534 1.00 28.36 113 LEU A C 1
ATOM 850 O O . LEU A 1 113 ? -4.194 30.182 29.154 1.00 26.06 113 LEU A O 1
ATOM 855 N N . LEU A 1 114 ? -2.657 29.340 30.589 1.00 30.63 114 LEU A N 1
ATOM 856 C CA . LEU A 1 114 ? -3.664 28.653 31.395 1.00 23.58 114 LEU A CA 1
ATOM 857 C C . LEU A 1 114 ? -4.619 29.650 32.063 1.00 24.66 114 LEU A C 1
ATOM 858 O O . LEU A 1 114 ? -5.828 29.461 32.048 1.00 21.54 114 LEU A O 1
ATOM 863 N N . ARG A 1 115 ? -4.087 30.718 32.643 1.00 27.90 115 ARG A N 1
ATOM 864 C CA . ARG A 1 115 ? -4.962 31.723 33.250 1.00 28.43 115 ARG A CA 1
ATOM 865 C C . ARG A 1 115 ? -5.859 32.393 32.196 1.00 32.58 115 ARG A C 1
ATOM 866 O O . ARG A 1 115 ? -7.027 32.694 32.454 1.00 30.31 115 ARG A O 1
ATOM 874 N N . ASP A 1 116 ? -5.311 32.610 31.002 1.00 29.29 116 ASP A N 1
ATOM 875 C CA . ASP A 1 116 ? -6.078 33.224 29.920 1.00 29.81 116 ASP A CA 1
ATOM 876 C C . ASP A 1 116 ? -7.256 32.346 29.493 1.00 24.42 116 ASP A C 1
ATOM 877 O O . ASP A 1 116 ? -8.349 32.851 29.243 1.00 26.32 116 ASP A O 1
ATOM 882 N N . LEU A 1 117 ? -7.049 31.035 29.431 1.00 24.32 117 LEU A N 1
ATOM 883 C CA . LEU A 1 117 ? -8.148 30.115 29.130 1.00 25.27 117 LEU A CA 1
ATOM 884 C C . LEU A 1 117 ? -9.343 30.328 30.064 1.00 32.95 117 LEU A C 1
ATOM 885 O O . LEU A 1 117 ? -10.501 30.267 29.649 1.00 29.94 117 LEU A O 1
ATOM 898 N N . GLU A 1 119 ? -9.762 33.136 32.294 1.00 30.82 119 GLU A N 1
ATOM 899 C CA . GLU A 1 119 ? -10.224 34.518 32.336 1.00 33.11 119 GLU A CA 1
ATOM 900 C C . GLU A 1 119 ? -11.120 34.827 31.134 1.00 33.57 119 GLU A C 1
ATOM 901 O O . GLU A 1 119 ? -12.148 35.487 31.270 1.00 36.96 119 GLU A O 1
ATOM 907 N N . HIS A 1 120 ? -10.748 34.319 29.965 1.00 31.74 120 HIS A N 1
ATOM 908 C CA . HIS A 1 120 ? -11.525 34.596 28.759 1.00 38.92 120 HIS A CA 1
ATOM 909 C C . HIS A 1 120 ? -12.570 33.530 28.454 1.00 35.60 120 HIS A C 1
ATOM 910 O O . HIS A 1 120 ? -13.102 33.461 27.348 1.00 38.86 120 HIS A O 1
ATOM 917 N N . ARG A 1 121 ? -12.862 32.708 29.456 1.00 34.24 121 ARG A N 1
ATOM 918 C CA . ARG A 1 121 ? -14.002 31.803 29.405 1.00 39.93 121 ARG A CA 1
ATOM 919 C C . ARG A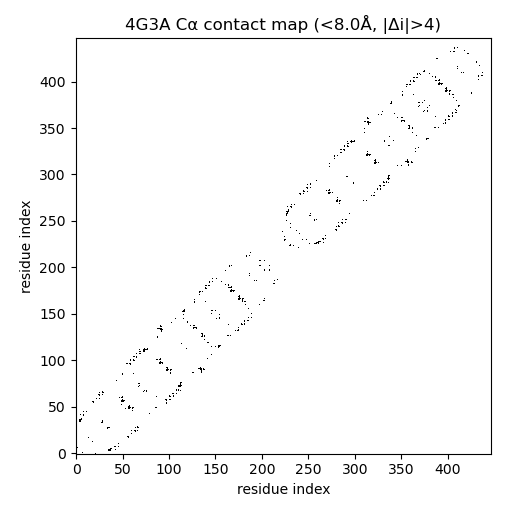 1 121 ? -13.951 30.793 28.263 1.00 33.07 121 ARG A C 1
ATOM 920 O O . ARG A 1 121 ? -14.981 30.451 27.678 1.00 37.07 121 ARG A O 1
ATOM 928 N N . VAL A 1 122 ? -12.757 30.296 27.963 1.00 32.17 122 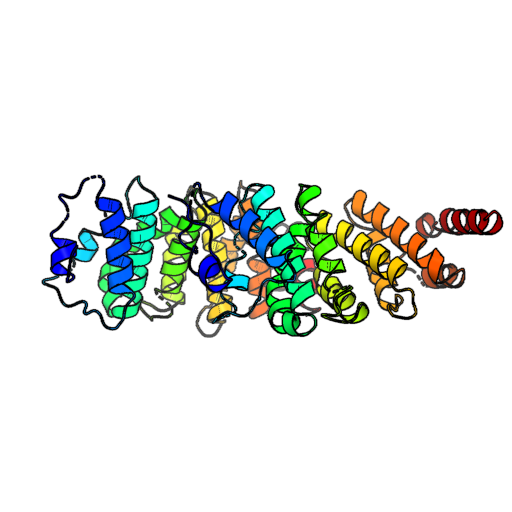VAL A N 1
ATOM 929 C CA . VAL A 1 122 ? -12.647 29.174 27.043 1.00 31.93 122 VAL A CA 1
ATOM 930 C C . VAL A 1 122 ? -13.364 27.983 27.659 1.00 36.65 122 VAL A C 1
ATOM 931 O O . VAL A 1 122 ? -14.119 27.283 26.986 1.00 37.69 122 VAL A O 1
ATOM 935 N N . LEU A 1 123 ? -13.113 27.764 28.949 1.00 29.24 123 LEU A N 1
ATOM 936 C CA . LEU A 1 123 ? -13.822 26.771 29.749 1.00 32.72 123 LEU A CA 1
ATOM 937 C C . LEU A 1 123 ? -13.819 27.216 31.212 1.00 35.86 123 LEU A C 1
ATOM 938 O O . LEU A 1 123 ? -12.978 28.022 31.615 1.00 34.34 123 LEU A O 1
ATOM 943 N N . PRO A 1 124 ? -14.759 26.692 32.006 1.00 37.02 124 PRO A N 1
ATOM 944 C CA . PRO A 1 124 ? -14.856 27.073 33.417 1.00 38.84 124 PRO A CA 1
ATOM 945 C C . PRO A 1 124 ? -13.602 26.691 34.193 1.00 32.17 124 PRO A C 1
ATOM 946 O O . PRO A 1 124 ? -12.931 25.717 33.835 1.00 29.36 124 PRO A O 1
ATOM 950 N N . PRO A 1 125 ? -13.283 27.457 35.249 1.00 33.13 125 PRO A N 1
ATOM 951 C CA . PRO A 1 125 ? -12.089 27.145 36.048 1.00 30.98 125 PRO A CA 1
ATOM 952 C C . PRO A 1 125 ? -12.080 25.708 36.563 1.00 26.62 125 PRO A C 1
ATOM 953 O O . PRO A 1 125 ? -11.029 25.059 36.521 1.00 26.97 125 PRO A O 1
ATOM 957 N N . GLN A 1 126 ? -13.217 25.200 37.023 1.00 27.29 126 GLN A N 1
ATOM 958 C CA . GLN A 1 126 ? -13.225 23.833 37.537 1.00 26.31 126 GLN A CA 1
ATOM 959 C C . GLN A 1 126 ? -12.857 22.840 36.441 1.00 28.46 126 GLN A C 1
ATOM 960 O O . GLN A 1 126 ? -12.106 21.895 36.683 1.00 27.72 126 GLN A O 1
ATOM 966 N N . ALA A 1 127 ? -13.386 23.061 35.238 1.00 28.17 127 ALA A N 1
ATOM 967 C CA . ALA A 1 127 ? -13.098 22.186 34.101 1.00 28.56 127 ALA A CA 1
ATOM 968 C C . ALA A 1 127 ? -11.606 22.125 33.778 1.00 32.66 127 ALA A C 1
ATOM 969 O O . ALA A 1 127 ? -11.044 21.041 33.589 1.00 32.36 127 ALA A O 1
ATOM 971 N N . LEU A 1 128 ? -10.964 23.287 33.700 1.00 28.78 128 LEU A N 1
ATOM 972 C CA . LEU A 1 128 ? -9.535 23.332 33.401 1.00 20.95 128 LEU A CA 1
ATOM 973 C C . LEU A 1 128 ? -8.674 22.717 34.496 1.00 25.02 128 LEU A C 1
ATOM 974 O O . LEU A 1 128 ? -7.756 21.952 34.219 1.00 23.87 128 LEU A O 1
ATOM 979 N N . ILE A 1 129 ? -8.935 23.075 35.746 1.00 25.75 129 ILE A N 1
ATOM 980 C CA . ILE A 1 129 ? -8.087 22.538 36.811 1.00 28.02 129 ILE A CA 1
ATOM 981 C C . ILE A 1 129 ? -8.221 21.007 36.885 1.00 22.16 129 ILE A C 1
ATOM 982 O O . ILE A 1 129 ? -7.220 20.296 37.010 1.00 23.21 129 ILE A O 1
ATOM 987 N N . ASP A 1 130 ? -9.454 20.505 36.795 1.00 21.88 130 ASP A N 1
ATOM 988 C CA . ASP A 1 130 ? -9.687 19.055 36.789 1.00 26.52 130 ASP A CA 1
ATOM 989 C C . ASP A 1 130 ? -8.931 18.386 35.643 1.00 30.44 130 ASP A C 1
ATOM 990 O O . ASP A 1 130 ? -8.307 17.344 35.814 1.00 28.38 130 ASP A O 1
ATOM 995 N N . LYS A 1 131 ? -9.000 18.986 34.461 1.00 30.64 131 LYS A N 1
ATOM 996 C CA . LYS A 1 131 ? -8.330 18.427 33.297 1.00 22.70 131 LYS A CA 1
ATOM 997 C C . LYS A 1 131 ? -6.817 18.412 33.510 1.00 28.54 131 LYS A C 1
ATOM 998 O O . LYS A 1 131 ? -6.142 17.434 33.194 1.00 23.72 131 LYS A O 1
ATOM 1004 N N . LEU A 1 132 ? -6.280 19.498 34.051 1.00 26.86 132 LEU A N 1
ATOM 1005 C CA . LEU A 1 132 ? -4.851 19.557 34.334 1.00 20.22 132 LEU A CA 1
ATOM 1006 C C . LEU A 1 132 ? -4.474 18.475 35.347 1.00 22.09 132 LEU A C 1
ATOM 1007 O O . LEU A 1 132 ? -3.410 17.860 35.246 1.00 25.04 132 LEU A O 1
ATOM 1012 N N . ALA A 1 133 ? -5.325 18.304 36.352 1.00 25.81 133 ALA A N 1
ATOM 1013 C CA . ALA A 1 133 ? -5.040 17.389 37.462 1.00 29.92 133 ALA A CA 1
ATOM 1014 C C . ALA A 1 133 ? -4.738 15.998 36.929 1.00 35.69 133 ALA A C 1
ATOM 1015 O O . ALA A 1 133 ? -3.823 15.316 37.403 1.00 27.56 133 ALA A O 1
ATOM 1017 N N . THR A 1 134 ? -5.518 15.586 35.934 1.00 27.27 134 THR A N 1
ATOM 1018 C CA . THR A 1 134 ? -5.347 14.276 35.323 1.00 32.34 134 THR A CA 1
ATOM 1019 C C . THR A 1 134 ? -3.910 14.041 34.858 1.00 24.70 134 THR A C 1
ATOM 1020 O O . THR A 1 134 ? -3.372 12.949 35.021 1.00 34.69 134 THR A O 1
ATOM 1024 N N . SER A 1 135 ? -3.284 15.069 34.294 1.00 27.21 135 SER A N 1
ATOM 1025 C CA . SER A 1 135 ? -1.949 14.921 33.726 1.00 33.25 135 SER A CA 1
ATOM 1026 C C . SER A 1 135 ? -0.842 15.380 34.666 1.00 36.42 135 SER A C 1
ATOM 1027 O O . SER A 1 135 ? 0.316 15.002 34.497 1.00 31.70 135 SER A O 1
ATOM 1030 N N . CYS A 1 136 ? -1.187 16.216 35.641 1.00 27.28 136 CYS A N 1
ATOM 1031 C CA . CYS A 1 136 ? -0.163 16.948 36.375 1.00 26.06 136 CYS A CA 1
ATOM 1032 C C . CYS A 1 136 ? 0.233 16.344 37.717 1.00 29.89 136 CYS A C 1
ATOM 1033 O O . CYS A 1 136 ? 1.396 16.430 38.113 1.00 30.03 136 CYS A O 1
ATOM 1036 N N . PHE A 1 137 ? -0.722 15.754 38.430 1.00 24.73 137 PHE A N 1
ATOM 1037 C CA . PHE A 1 137 ? -0.428 15.296 39.780 1.00 27.41 137 PHE A CA 1
ATOM 1038 C C . PHE A 1 137 ? 0.668 14.230 39.743 1.00 31.83 137 PHE A C 1
ATOM 1039 O O . PHE A 1 137 ? 1.522 14.176 40.620 1.00 31.00 137 PHE A O 1
ATOM 1047 N N . LYS A 1 138 ? 0.655 13.392 38.717 1.00 30.06 138 LYS A N 1
ATOM 1048 C CA . LYS A 1 138 ? 1.640 12.317 38.612 1.00 36.18 138 LYS A CA 1
ATOM 1049 C C . LYS A 1 138 ? 2.600 12.486 37.430 1.00 35.17 138 LYS A C 1
ATOM 1050 O O . LYS A 1 138 ? 3.200 11.527 36.978 1.00 34.35 138 LYS A O 1
ATOM 1056 N N . HIS A 1 139 ? 2.753 13.708 36.937 1.00 32.25 139 HIS A N 1
ATOM 1057 C CA . HIS A 1 139 ? 3.723 13.967 35.871 1.00 32.26 139 HIS A CA 1
ATOM 1058 C C . HIS A 1 139 ? 5.139 13.551 36.296 1.00 33.00 139 HIS A C 1
ATOM 1059 O O . HIS A 1 139 ? 5.515 13.660 37.476 1.00 28.05 139 HIS A O 1
ATOM 1066 N N . LYS A 1 140 ? 5.921 13.063 35.337 1.00 28.47 140 LYS A N 1
ATOM 1067 C CA . LYS A 1 140 ? 7.265 12.561 35.616 1.00 30.91 140 LYS A CA 1
ATOM 1068 C C . LYS A 1 140 ? 8.227 13.675 36.033 1.00 27.35 140 LYS A C 1
ATOM 1069 O O . LYS A 1 140 ? 9.218 13.433 36.739 1.00 27.53 140 LYS A O 1
ATOM 1075 N N . ASN A 1 141 ? 7.919 14.893 35.605 1.00 26.86 141 ASN A N 1
ATOM 1076 C CA . ASN A 1 141 ? 8.771 16.040 35.877 1.00 28.36 141 ASN A CA 1
ATOM 1077 C C . ASN A 1 141 ? 8.295 16.786 37.133 1.00 30.87 141 ASN A C 1
ATOM 1078 O O . ASN A 1 141 ? 7.151 17.233 37.188 1.00 27.35 141 ASN A O 1
ATOM 1083 N N . ALA A 1 142 ? 9.164 16.893 38.140 1.00 26.77 142 ALA A N 1
ATOM 1084 C CA . ALA A 1 142 ? 8.806 17.528 39.410 1.00 29.81 142 ALA A CA 1
ATOM 1085 C C . ALA A 1 142 ? 8.400 18.989 39.224 1.00 28.68 142 ALA A C 1
ATOM 1086 O O . ALA A 1 142 ? 7.622 19.524 40.009 1.00 27.20 142 ALA A O 1
ATOM 1088 N N . LYS A 1 143 ? 8.943 19.641 38.197 1.00 29.99 143 LYS A N 1
ATOM 1089 C CA . LYS A 1 143 ? 8.628 21.049 37.984 1.00 31.17 143 LYS A CA 1
ATOM 1090 C C . LYS A 1 143 ? 7.194 21.210 37.473 1.00 29.25 143 LYS A C 1
ATOM 1091 O O . LYS A 1 143 ? 6.528 22.181 37.802 1.00 26.34 143 LYS A O 1
ATOM 1097 N N . VAL A 1 144 ? 6.715 20.254 36.682 1.00 25.42 144 VAL A N 1
ATOM 1098 C CA . VAL A 1 144 ? 5.301 20.245 36.339 1.00 25.04 144 VAL A CA 1
ATOM 1099 C C . VAL A 1 144 ? 4.431 20.060 37.583 1.00 22.85 144 VAL A C 1
ATOM 1100 O O . VAL A 1 144 ? 3.444 20.780 37.774 1.00 22.93 144 VAL A O 1
ATOM 1104 N N . ARG A 1 145 ? 4.784 19.089 38.420 1.00 23.41 145 ARG A N 1
ATOM 1105 C CA . ARG A 1 145 ? 3.979 18.826 39.614 1.00 22.67 145 ARG A CA 1
ATOM 1106 C C . ARG A 1 145 ? 3.924 20.078 40.491 1.00 25.86 145 ARG A C 1
ATOM 1107 O O . ARG A 1 145 ? 2.869 20.465 40.969 1.00 25.52 145 ARG A O 1
ATOM 1115 N N . GLU A 1 146 ? 5.065 20.732 40.671 1.00 24.09 146 GLU A N 1
ATOM 1116 C CA . GLU A 1 146 ? 5.122 21.949 41.470 1.00 24.56 146 GLU A CA 1
ATOM 1117 C C . GLU A 1 146 ? 4.361 23.120 40.834 1.00 24.75 146 GLU A C 1
ATOM 1118 O O . GLU A 1 146 ? 3.645 23.851 41.519 1.00 27.98 146 GLU A O 1
ATOM 1124 N N . GLU A 1 147 ? 4.536 23.305 39.526 1.00 24.84 147 GLU A N 1
ATOM 1125 C CA . GLU A 1 147 ? 3.860 24.388 38.822 1.00 21.65 147 GLU A CA 1
ATOM 1126 C C . GLU A 1 147 ? 2.345 24.211 38.892 1.00 21.17 147 GLU A C 1
ATOM 1127 O O . GLU A 1 147 ? 1.608 25.178 39.108 1.00 27.70 147 GLU A O 1
ATOM 1133 N N . PHE A 1 148 ? 1.885 22.976 38.717 1.00 22.79 148 PHE A N 1
ATOM 1134 C CA . PHE A 1 148 ? 0.459 22.717 38.755 1.00 24.96 148 PHE A CA 1
ATOM 1135 C C . PHE A 1 148 ? -0.160 23.091 40.100 1.00 24.68 148 PHE A C 1
ATOM 1136 O O . PHE A 1 148 ? -1.250 23.669 40.136 1.00 24.10 148 PHE A O 1
ATOM 1144 N N . LEU A 1 149 ? 0.532 22.781 41.199 1.00 23.48 149 LEU A N 1
ATOM 1145 C CA . LEU A 1 149 ? 0.051 23.203 42.518 1.00 22.75 149 LEU A CA 1
ATOM 1146 C C . LEU A 1 149 ? -0.116 24.719 42.529 1.00 24.51 149 LEU A C 1
ATOM 1147 O O . LEU A 1 149 ? -1.091 25.233 43.067 1.00 22.63 149 LEU A O 1
ATOM 1152 N N . GLN A 1 150 ? 0.816 25.428 41.900 1.00 23.79 150 GLN A N 1
ATOM 1153 C CA . GLN 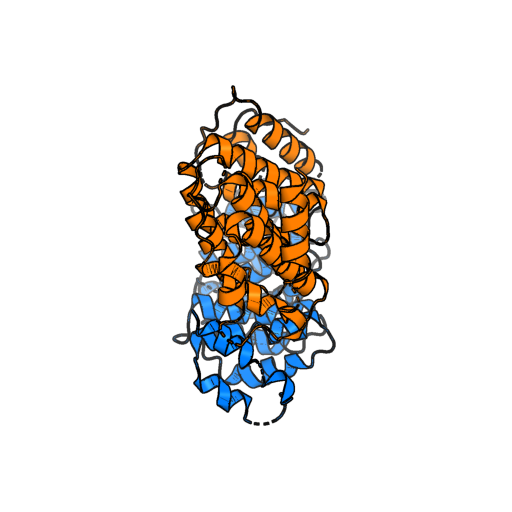A 1 150 ? 0.741 26.883 41.848 1.00 26.14 150 GLN A CA 1
ATOM 1154 C C . GLN A 1 150 ? -0.433 27.344 40.984 1.00 27.50 150 GLN A C 1
ATOM 1155 O O . GLN A 1 150 ? -1.069 28.359 41.276 1.00 24.59 150 GLN A O 1
ATOM 1161 N N . THR A 1 151 ? -0.727 26.594 39.921 1.00 23.71 151 THR A N 1
ATOM 1162 C CA . THR A 1 151 ? -1.882 26.906 39.089 1.00 22.57 151 THR A CA 1
ATOM 1163 C C . THR A 1 151 ? -3.154 26.832 39.924 1.00 21.57 151 THR A C 1
ATOM 1164 O O . THR A 1 151 ? -4.052 27.664 39.785 1.00 23.64 151 THR A O 1
ATOM 1168 N N . ILE A 1 152 ? -3.245 25.814 40.774 1.00 21.27 152 ILE A N 1
ATOM 1169 C CA . ILE A 1 152 ? -4.392 25.683 41.667 1.00 23.41 152 ILE A CA 1
ATOM 1170 C C . ILE A 1 152 ? -4.486 26.890 42.594 1.00 23.59 152 ILE A C 1
ATOM 1171 O O . ILE A 1 152 ? -5.559 27.488 42.774 1.00 25.63 152 ILE A O 1
ATOM 1176 N N . VAL A 1 153 ? -3.357 27.247 43.183 1.00 23.82 153 VAL A N 1
ATOM 1177 C CA . VAL A 1 153 ? -3.318 28.391 44.110 1.00 21.50 153 VAL A CA 1
ATOM 1178 C C . VAL A 1 153 ? -3.794 29.667 43.408 1.00 22.75 153 VAL A C 1
ATOM 1179 O O . VAL A 1 153 ? -4.638 30.408 43.935 1.00 24.25 153 VAL A O 1
ATOM 1183 N N . ASN A 1 154 ? -3.277 29.906 42.208 1.00 26.68 154 ASN A N 1
ATOM 1184 C CA . ASN A 1 154 ? -3.623 31.127 41.467 1.00 29.51 154 ASN A CA 1
ATOM 1185 C C . ASN A 1 154 ? -5.097 31.150 41.094 1.00 24.30 154 ASN A C 1
ATOM 1186 O O . ASN A 1 154 ? -5.750 32.183 41.197 1.00 24.32 154 ASN A O 1
ATOM 1191 N N . ALA A 1 155 ? -5.616 30.009 40.638 1.00 21.99 155 ALA A N 1
ATOM 1192 C CA . ALA A 1 155 ? -7.025 29.900 40.273 1.00 24.01 155 ALA A CA 1
ATOM 1193 C C . ALA A 1 155 ? -7.966 30.143 41.466 1.00 28.53 155 ALA A C 1
ATOM 1194 O O . ALA A 1 155 ? -9.007 30.801 41.339 1.00 25.05 155 ALA A O 1
ATOM 1196 N N . LEU A 1 156 ? -7.599 29.605 42.621 1.00 29.30 156 LEU A N 1
ATOM 1197 C CA . LEU A 1 156 ? -8.359 29.835 43.845 1.00 24.35 156 LEU A CA 1
ATOM 1198 C C . LEU A 1 156 ? -8.310 31.305 44.234 1.00 24.44 156 LEU A C 1
ATOM 1199 O O . LEU A 1 156 ? -9.329 31.921 44.545 1.00 27.95 156 LEU A O 1
ATOM 1204 N N . HIS A 1 157 ? -7.113 31.874 44.225 1.00 22.84 157 HIS A N 1
ATOM 1205 C CA . HIS A 1 157 ? -6.973 33.268 44.589 1.00 27.17 157 HIS A CA 1
ATOM 1206 C C . HIS A 1 157 ? -7.774 34.157 43.635 1.00 34.45 157 HIS A C 1
ATOM 1207 O O . HIS A 1 157 ? -8.364 35.137 44.058 1.00 32.31 157 HIS A O 1
ATOM 1214 N N . GLU A 1 158 ? -7.827 33.791 42.356 1.00 31.39 158 GLU A N 1
ATOM 1215 C CA . GLU A 1 158 ? -8.479 34.645 41.359 1.00 28.39 158 GLU A CA 1
ATOM 1216 C C . GLU A 1 158 ? -9.991 34.455 41.318 1.00 24.93 158 GLU A C 1
ATOM 1217 O O . GLU A 1 158 ? -10.741 35.426 41.118 1.00 31.95 158 GLU A O 1
ATOM 1223 N N . TYR A 1 159 ? -10.444 33.226 41.539 1.00 23.89 159 TYR A N 1
ATOM 1224 C CA . TYR A 1 159 ? -11.870 32.922 41.401 1.00 27.76 159 TYR A CA 1
ATOM 1225 C C . TYR A 1 159 ? -12.628 32.595 42.690 1.00 29.53 159 TYR A C 1
ATOM 1226 O O . TYR A 1 159 ? -13.849 32.717 42.733 1.00 28.29 159 TYR A O 1
ATOM 1235 N N . GLY A 1 160 ? -11.914 32.163 43.722 1.00 26.36 160 GLY A N 1
ATOM 1236 C CA . GLY A 1 160 ? -12.552 31.832 44.988 1.00 26.78 160 GLY A CA 1
ATOM 1237 C C . GLY A 1 160 ? -13.403 30.578 44.933 1.00 35.90 160 GLY A C 1
ATOM 1238 O O . GLY A 1 160 ? -13.514 29.946 43.885 1.00 34.83 160 GLY A O 1
ATOM 1239 N N . THR A 1 161 ? -14.009 30.221 46.069 1.00 36.86 161 THR A N 1
ATOM 1240 C CA . THR A 1 161 ? -14.741 28.958 46.202 1.00 36.17 161 THR A CA 1
ATOM 1241 C C . THR A 1 161 ? -16.069 28.919 45.437 1.00 41.70 161 THR A C 1
ATOM 1242 O O . THR A 1 161 ? -16.701 27.869 45.322 1.00 47.63 161 THR A O 1
ATOM 1246 N N . GLN A 1 162 ? -16.474 30.067 44.903 1.00 43.39 162 GLN A N 1
ATOM 1247 C CA . GLN A 1 162 ? -17.676 30.187 44.082 1.00 52.73 162 GLN A CA 1
ATOM 1248 C C . GLN A 1 162 ? -17.551 29.400 42.772 1.00 47.85 162 GLN A C 1
ATOM 1249 O O . GLN A 1 162 ? -18.536 28.876 42.246 1.00 48.73 162 GLN A O 1
ATOM 1255 N N . GLN A 1 163 ? -16.342 29.335 42.228 1.00 37.90 163 GLN A N 1
ATOM 1256 C CA . GLN A 1 163 ? -16.134 28.653 40.962 1.00 40.85 163 GLN A CA 1
ATOM 1257 C C . GLN A 1 163 ? -15.162 27.492 41.075 1.00 38.65 163 GLN A C 1
ATOM 1258 O O . GLN A 1 163 ? -15.019 26.706 40.136 1.00 41.99 163 GLN A O 1
ATOM 1264 N N . LEU A 1 164 ? -14.468 27.394 42.201 1.00 31.62 164 LEU A N 1
ATOM 1265 C CA . LEU A 1 164 ? -13.507 26.321 42.363 1.00 26.86 164 LEU A CA 1
ATOM 1266 C C . LEU A 1 164 ? -13.705 25.620 43.695 1.00 37.84 164 LEU A C 1
ATOM 1267 O O . LEU A 1 164 ? -13.495 26.213 44.752 1.00 34.33 164 LEU A O 1
ATOM 1272 N N . SER A 1 165 ? -14.116 24.359 43.624 1.00 32.35 165 SER A N 1
ATOM 1273 C CA . SER A 1 165 ? -14.256 23.523 44.804 1.00 35.06 165 SER A CA 1
ATOM 1274 C C . SER A 1 165 ? -13.037 22.626 44.914 1.00 38.89 165 SER A C 1
ATOM 1275 O O . SER A 1 165 ? -12.803 21.783 44.039 1.00 39.40 165 SER A O 1
ATOM 1278 N N . VAL A 1 166 ? -12.256 22.808 45.975 1.00 34.91 166 VAL A N 1
ATOM 1279 C CA . VAL A 1 166 ? -10.999 22.086 46.121 1.00 35.87 166 VAL A CA 1
ATOM 1280 C C . VAL A 1 166 ? -11.095 20.900 47.075 1.00 38.44 166 VAL A C 1
ATOM 1281 O O . VAL A 1 166 ? -10.095 20.242 47.342 1.00 40.21 166 VAL A O 1
ATOM 1285 N N . ARG A 1 167 ? -12.289 20.620 47.585 1.00 36.32 167 ARG A N 1
ATOM 1286 C CA . ARG A 1 167 ? -12.443 19.515 48.531 1.00 44.53 167 ARG A CA 1
ATOM 1287 C C . ARG A 1 167 ? -11.856 18.213 47.970 1.00 38.33 167 ARG A C 1
ATOM 1288 O O . ARG A 1 167 ? -11.101 17.521 48.650 1.00 31.38 167 ARG A O 1
ATOM 1296 N N . VAL A 1 168 ? -12.204 17.896 46.722 1.00 36.70 168 VAL A N 1
ATOM 1297 C CA . VAL A 1 168 ? -11.752 16.663 46.081 1.00 38.04 168 VAL A CA 1
ATOM 1298 C C . VAL A 1 168 ? -10.250 16.707 45.767 1.00 31.47 168 VAL A C 1
ATOM 1299 O O . VAL A 1 168 ? -9.627 15.675 45.523 1.00 32.47 168 VAL A O 1
ATOM 1303 N N . TYR A 1 169 ? -9.665 17.898 45.817 1.00 24.77 169 TYR A N 1
ATOM 1304 C CA . TYR A 1 169 ? -8.215 18.055 45.646 1.00 26.78 169 TYR A CA 1
ATOM 1305 C C . TYR A 1 169 ? -7.349 17.778 46.881 1.00 29.20 169 TYR A C 1
ATOM 1306 O O . TYR A 1 169 ? -6.128 17.572 46.770 1.00 27.28 169 TYR A O 1
ATOM 1315 N N . ILE A 1 170 ? -7.961 17.767 48.056 1.00 29.42 170 ILE A N 1
ATOM 1316 C CA . ILE A 1 170 ? -7.156 17.580 49.262 1.00 29.32 170 ILE A CA 1
ATOM 1317 C C . ILE A 1 170 ? -6.363 16.269 49.255 1.00 23.55 170 ILE A C 1
ATOM 1318 O O . ILE A 1 170 ? -5.168 16.274 49.550 1.00 28.96 170 ILE A O 1
ATOM 1323 N N . PRO A 1 171 ? -7.005 15.144 48.884 1.00 28.49 171 PRO A N 1
ATOM 1324 C CA . PRO A 1 171 ? -6.186 13.924 48.962 1.00 29.16 171 PRO A CA 1
ATOM 1325 C C . PRO A 1 171 ? -5.019 13.892 47.950 1.00 27.90 171 PRO A C 1
ATOM 1326 O O . PRO A 1 171 ? -3.903 13.556 48.350 1.00 26.43 171 PRO A O 1
ATOM 1330 N N . PRO A 1 172 ? -5.250 14.251 46.669 1.00 25.31 172 PRO A N 1
ATOM 1331 C CA . PRO A 1 172 ? -4.055 14.284 45.818 1.00 24.31 172 PRO A CA 1
ATOM 1332 C C . PRO A 1 172 ? -2.994 15.299 46.250 1.00 28.33 172 PRO A C 1
ATOM 1333 O O . PRO A 1 172 ? -1.809 14.993 46.126 1.00 25.91 172 PRO A O 1
ATOM 1337 N N . VAL A 1 173 ? -3.385 16.480 46.728 1.00 25.14 173 VAL A N 1
ATOM 1338 C CA . VAL A 1 173 ? -2.378 17.420 47.220 1.00 20.15 173 VAL A CA 1
ATOM 1339 C C . VAL A 1 173 ? -1.642 16.812 48.429 1.00 24.45 173 VAL A C 1
ATOM 1340 O O . VAL A 1 173 ? -0.421 16.924 48.564 1.00 26.72 173 VAL A O 1
ATOM 1344 N N . CYS A 1 174 ? -2.383 16.154 49.307 1.00 26.61 174 CYS A N 1
ATOM 1345 C CA . CYS A 1 174 ? -1.747 15.513 50.457 1.00 27.32 174 CYS A CA 1
ATOM 1346 C C . CYS A 1 174 ? -0.759 14.426 50.018 1.00 30.18 174 CYS A C 1
ATOM 1347 O O . CYS A 1 174 ? 0.302 14.281 50.610 1.00 28.37 174 CYS A O 1
ATOM 1350 N N . ALA A 1 175 ? -1.099 13.680 48.966 1.00 33.64 175 ALA A N 1
ATOM 1351 C CA . ALA A 1 175 ? -0.178 12.686 48.421 1.00 31.26 175 ALA A CA 1
ATOM 1352 C C . ALA A 1 175 ? 1.156 13.312 48.036 1.00 33.42 175 ALA A C 1
ATOM 1353 O O . ALA A 1 175 ? 2.201 12.681 48.171 1.00 33.69 175 ALA A O 1
ATOM 1355 N N . LEU A 1 176 ? 1.122 14.548 47.541 1.00 28.68 176 LEU A N 1
ATOM 1356 C CA . LEU A 1 176 ? 2.356 15.239 47.172 1.00 25.64 176 LEU A CA 1
ATOM 1357 C C . LEU A 1 176 ? 3.226 15.686 48.353 1.00 36.50 176 LEU A C 1
ATOM 1358 O O . LEU A 1 176 ? 4.384 16.067 48.156 1.00 33.22 176 LEU A O 1
ATOM 1363 N N . LEU A 1 177 ? 2.677 15.647 49.574 1.00 28.60 177 LEU A N 1
ATOM 1364 C CA . LEU A 1 177 ? 3.495 15.864 50.769 1.00 29.17 177 LEU A CA 1
ATOM 1365 C C . LEU A 1 177 ? 4.620 14.834 50.862 1.00 34.22 177 LEU A C 1
ATOM 1366 O O . LEU A 1 177 ? 5.685 15.127 51.395 1.00 41.23 177 LEU A O 1
ATOM 1371 N N . GLY A 1 178 ? 4.379 13.632 50.342 1.00 37.00 178 GLY A N 1
ATOM 1372 C CA . GLY A 1 178 ? 5.400 12.597 50.305 1.00 38.57 178 GLY A CA 1
ATOM 1373 C C . GLY A 1 178 ? 6.089 12.450 48.951 1.00 34.70 178 GLY A C 1
ATOM 1374 O O . GLY A 1 178 ? 6.613 11.383 48.623 1.00 37.43 178 GLY A O 1
ATOM 1375 N N . ASP A 1 179 ? 6.085 13.518 48.155 1.00 33.28 179 ASP A N 1
ATOM 1376 C CA . ASP A 1 179 ? 6.760 13.512 46.856 1.00 30.98 179 ASP A CA 1
ATOM 1377 C C . ASP A 1 179 ? 8.249 13.216 47.052 1.00 33.90 179 ASP A C 1
ATOM 1378 O O . ASP A 1 179 ? 8.830 13.606 48.059 1.00 36.80 179 ASP A O 1
ATOM 1383 N N . PRO A 1 180 ? 8.879 12.516 46.098 1.00 40.26 180 PRO A N 1
ATOM 1384 C CA . PRO A 1 180 ? 10.312 12.257 46.315 1.00 40.06 180 PRO A CA 1
ATOM 1385 C C . PRO A 1 180 ? 11.168 13.515 46.202 1.00 40.11 180 PRO A C 1
ATOM 1386 O O . PRO A 1 180 ? 12.345 13.471 46.532 1.00 44.29 180 PRO A O 1
ATOM 1390 N N . THR A 1 181 ? 10.578 14.612 45.736 1.00 39.70 181 THR A N 1
ATOM 1391 C CA . THR A 1 181 ? 11.309 15.851 45.487 1.00 37.22 181 THR A CA 1
ATOM 1392 C C . THR A 1 181 ? 10.960 16.876 46.554 1.00 39.73 181 THR A C 1
ATOM 1393 O O . THR A 1 181 ? 9.782 17.091 46.845 1.00 40.94 181 THR A O 1
ATOM 1397 N N . VAL A 1 182 ? 11.969 17.518 47.134 1.00 38.24 182 VAL A N 1
ATOM 1398 C CA . VAL A 1 182 ? 11.708 18.453 48.231 1.00 39.35 182 VAL A CA 1
ATOM 1399 C C . VAL A 1 182 ? 10.921 19.678 47.763 1.00 41.29 182 VAL A C 1
ATOM 1400 O O . VAL A 1 182 ? 10.051 20.162 48.484 1.00 41.88 182 VAL A O 1
ATOM 1404 N N . ASN A 1 183 ? 11.203 20.159 46.552 1.00 36.72 183 ASN A N 1
ATOM 1405 C CA . ASN A 1 183 ? 10.491 21.326 46.018 1.00 42.29 183 ASN A CA 1
ATOM 1406 C C . ASN A 1 183 ? 8.985 21.117 45.942 1.00 44.33 183 ASN A C 1
ATOM 1407 O O . ASN A 1 183 ? 8.204 22.044 46.162 1.00 42.39 183 ASN A O 1
ATOM 1412 N N . VAL A 1 184 ? 8.586 19.896 45.604 1.00 37.64 184 VAL A N 1
ATOM 1413 C CA . VAL A 1 184 ? 7.176 19.559 45.529 1.00 30.72 184 VAL A CA 1
ATOM 1414 C C . VAL A 1 184 ? 6.570 19.380 46.924 1.00 30.47 184 VAL A C 1
ATOM 1415 O O . VAL A 1 184 ? 5.482 19.889 47.198 1.00 29.91 184 VAL A O 1
ATOM 1419 N N . ARG A 1 185 ? 7.269 18.664 47.804 1.00 34.17 185 ARG A N 1
ATOM 1420 C CA . ARG A 1 185 ? 6.784 18.499 49.177 1.00 35.22 185 ARG A CA 1
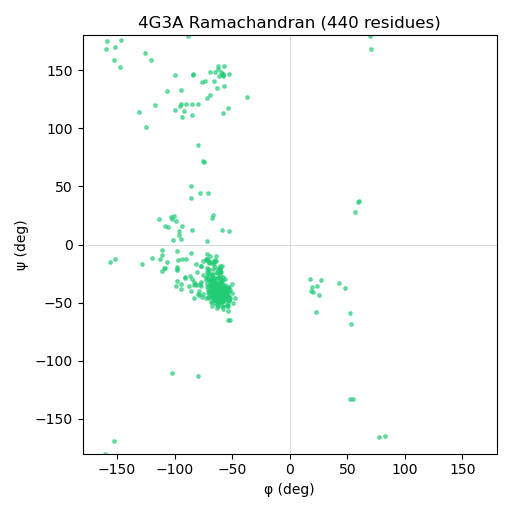ATOM 1421 C C . ARG A 1 185 ? 6.483 19.865 49.783 1.00 36.22 185 ARG A C 1
ATOM 1422 O O . ARG A 1 185 ? 5.420 20.076 50.368 1.00 43.57 185 ARG A O 1
ATOM 1430 N N . GLU A 1 186 ? 7.418 20.798 49.631 1.00 39.46 186 GLU A N 1
ATOM 1431 C CA . GLU A 1 186 ? 7.247 22.151 50.159 1.00 41.57 186 GLU A CA 1
ATOM 1432 C C . GLU A 1 186 ? 6.129 22.946 49.476 1.00 39.57 186 GLU A C 1
ATOM 1433 O O . GLU A 1 186 ? 5.420 23.706 50.132 1.00 36.81 186 GLU A O 1
ATOM 1439 N N . ALA A 1 187 ? 5.969 22.759 48.169 1.00 35.87 187 ALA A N 1
ATOM 1440 C CA . ALA A 1 187 ? 4.880 23.386 47.418 1.00 33.53 187 ALA A CA 1
ATOM 1441 C C . ALA A 1 187 ? 3.520 22.868 47.879 1.00 34.31 187 ALA A C 1
ATOM 1442 O O . ALA A 1 187 ? 2.548 23.617 47.951 1.00 34.14 187 ALA A O 1
ATOM 1444 N N . ALA A 1 188 ? 3.457 21.570 48.161 1.00 32.77 188 ALA A N 1
ATOM 1445 C CA . ALA A 1 188 ? 2.221 20.935 48.590 1.00 28.66 188 ALA A CA 1
ATOM 1446 C C . ALA A 1 188 ? 1.785 21.541 49.929 1.00 34.21 188 ALA A C 1
ATOM 1447 O O . ALA A 1 188 ? 0.599 21.808 50.148 1.00 27.78 188 ALA A O 1
ATOM 1449 N N . ILE A 1 189 ? 2.755 21.752 50.814 1.00 29.67 189 ILE A N 1
ATOM 1450 C CA . ILE A 1 189 ? 2.493 22.383 52.106 1.00 37.72 189 ILE A CA 1
ATOM 1451 C C . ILE A 1 189 ? 1.886 23.760 51.904 1.00 33.80 189 ILE A C 1
ATOM 1452 O O . ILE A 1 189 ? 0.812 24.052 52.419 1.00 40.73 189 ILE A O 1
ATOM 1457 N N . GLN A 1 190 ? 2.586 24.601 51.153 1.00 39.97 190 GLN A N 1
ATOM 1458 C CA A GLN A 1 190 ? 2.145 25.956 50.824 0.36 40.81 190 GLN A CA 1
ATOM 1459 C CA B GLN A 1 190 ? 2.100 25.951 50.914 0.64 39.69 190 GLN A CA 1
ATOM 1460 C C . GLN A 1 190 ? 0.737 25.969 50.221 1.00 41.89 190 GLN A C 1
ATOM 1461 O O . GLN A 1 190 ? -0.070 26.863 50.483 1.00 44.65 190 GLN A O 1
ATOM 1472 N N . THR A 1 191 ? 0.459 24.980 49.375 1.00 32.48 191 THR A N 1
ATOM 1473 C CA . THR A 1 191 ? -0.837 24.904 48.690 1.00 30.45 191 THR A CA 1
ATOM 1474 C C . THR A 1 191 ? -1.992 24.677 49.673 1.00 33.10 191 THR A C 1
ATOM 1475 O O . THR A 1 191 ? -3.054 25.297 49.562 1.00 34.03 191 THR A O 1
ATOM 1479 N N . LEU A 1 192 ? -1.784 23.781 50.635 1.00 29.44 192 LEU A N 1
ATOM 1480 C CA . LEU A 1 192 ? -2.783 23.546 51.680 1.00 25.56 192 LEU A CA 1
ATOM 1481 C C . LEU A 1 192 ? -2.979 24.803 52.527 1.00 31.28 192 LEU A C 1
ATOM 1482 O O . LEU A 1 192 ? -4.097 25.128 52.938 1.00 26.73 192 LEU A O 1
ATOM 1487 N N . VAL A 1 193 ? -1.888 25.515 52.765 1.00 33.65 193 VAL A N 1
ATOM 1488 C CA . VAL A 1 193 ? -1.959 26.763 53.508 1.00 37.50 193 VAL A CA 1
ATOM 1489 C C . VAL A 1 193 ? -2.787 27.791 52.734 1.00 35.64 193 VAL A C 1
ATOM 1490 O O . VAL A 1 193 ? -3.662 28.442 53.308 1.00 34.02 193 VAL A O 1
ATOM 1494 N N . GLU A 1 194 ? -2.543 27.906 51.428 1.00 33.75 194 GLU A N 1
ATOM 1495 C CA . GLU A 1 194 ? -3.328 28.802 50.577 1.00 29.77 194 GLU A CA 1
ATOM 1496 C C . GLU A 1 194 ? -4.801 28.389 50.534 1.00 33.20 194 GLU A C 1
ATOM 1497 O O . GLU A 1 194 ? -5.687 29.244 50.542 1.00 30.11 194 GLU A O 1
ATOM 1503 N N . ILE A 1 195 ? -5.063 27.080 50.495 1.00 33.52 195 ILE A N 1
ATOM 1504 C CA . ILE A 1 195 ? -6.436 26.580 50.511 1.00 27.25 195 ILE A CA 1
ATOM 1505 C C . ILE A 1 195 ? -7.086 26.900 51.867 1.00 31.31 195 ILE A C 1
ATOM 1506 O O . ILE A 1 195 ? -8.264 27.244 51.945 1.00 34.31 195 ILE A O 1
ATOM 1511 N N . TYR A 1 196 ? -6.316 26.806 52.935 1.00 30.13 196 TYR A N 1
ATOM 1512 C CA . TYR A 1 196 ? -6.857 27.198 54.241 1.00 33.91 196 TYR A CA 1
ATOM 1513 C C . TYR A 1 196 ? -7.419 28.629 54.221 1.00 39.83 196 TYR A C 1
ATOM 1514 O O . TYR A 1 196 ? -8.447 28.914 54.841 1.00 36.40 196 TYR A O 1
ATOM 1523 N N . LYS A 1 197 ? -6.753 29.527 53.504 1.00 38.47 197 LYS A N 1
ATOM 1524 C CA . LYS A 1 197 ? -7.211 30.913 53.454 1.00 36.17 197 LYS A CA 1
ATOM 1525 C C . LYS A 1 197 ? -8.630 31.036 52.910 1.00 35.29 197 LYS A C 1
ATOM 1526 O O . LYS A 1 197 ? -9.363 31.945 53.293 1.00 37.63 197 LYS A O 1
ATOM 1532 N N . HIS A 1 198 ? -9.020 30.117 52.029 1.00 30.30 198 HIS A N 1
ATOM 1533 C CA . HIS A 1 198 ? -10.336 30.178 51.397 1.00 36.41 198 HIS A CA 1
ATOM 1534 C C . HIS A 1 198 ? -11.359 29.331 52.139 1.00 38.88 198 HIS A C 1
ATOM 1535 O O . HIS A 1 198 ? -12.538 29.669 52.208 1.00 40.96 198 HIS A O 1
ATOM 1542 N N . VAL A 1 199 ? -10.889 28.226 52.695 1.00 30.81 199 VAL A N 1
ATOM 1543 C CA . VAL A 1 199 ? -11.762 27.187 53.217 1.00 38.32 199 VAL A CA 1
ATOM 1544 C C . VAL A 1 199 ? -11.958 27.279 54.743 1.00 38.86 199 VAL A C 1
ATOM 1545 O O . VAL A 1 199 ? -13.017 26.940 55.266 1.00 43.49 199 VAL A O 1
ATOM 1549 N N . GLY A 1 200 ? -10.948 27.754 55.452 1.00 34.02 200 GLY A N 1
ATOM 1550 C CA . GLY A 1 200 ? -11.089 27.950 56.885 1.00 36.18 200 GLY A CA 1
ATOM 1551 C C . GLY A 1 200 ? -10.869 26.685 57.696 1.00 38.31 200 GLY A C 1
ATOM 1552 O O . GLY A 1 200 ? -10.337 25.690 57.198 1.00 36.65 200 GLY A O 1
ATOM 1553 N N . ASP A 1 201 ? -11.291 26.727 58.957 1.00 33.30 201 ASP A N 1
ATOM 1554 C CA . ASP A 1 201 ? -10.896 25.718 59.934 1.00 32.46 201 ASP A CA 1
ATOM 1555 C C . ASP A 1 201 ? -11.460 24.319 59.690 1.00 30.99 201 ASP A C 1
ATOM 1556 O O . ASP A 1 201 ? -10.970 23.352 60.273 1.00 34.86 201 ASP A O 1
ATOM 1561 N N . ARG A 1 202 ? -12.470 24.207 58.829 1.00 40.95 202 ARG A N 1
ATOM 1562 C CA . ARG A 1 202 ? -13.042 22.906 58.493 1.00 44.74 202 ARG A CA 1
ATOM 1563 C C . ARG A 1 202 ? -12.001 22.031 57.797 1.00 50.99 202 ARG A C 1
ATOM 1564 O O . ARG A 1 202 ? -12.188 20.818 57.663 1.00 47.75 202 ARG A O 1
ATOM 1572 N N . LEU A 1 203 ? -10.909 22.647 57.351 1.00 45.79 203 LEU A N 1
ATOM 1573 C CA . LEU A 1 203 ? -9.840 21.911 56.676 1.00 40.51 203 LEU A CA 1
ATOM 1574 C C . LEU A 1 203 ? -9.089 21.029 57.673 1.00 35.35 203 LEU A C 1
ATOM 1575 O O . LEU A 1 203 ? -8.569 19.974 57.309 1.00 32.93 203 LEU A O 1
ATOM 1580 N N . ARG A 1 204 ? -9.064 21.453 58.943 1.00 27.82 204 ARG A N 1
ATOM 1581 C CA . ARG A 1 204 ? -8.282 20.762 59.970 1.00 30.93 204 ARG A CA 1
ATOM 1582 C C . ARG A 1 204 ? -8.731 19.315 60.221 1.00 35.66 204 ARG A C 1
ATOM 1583 O O . ARG A 1 204 ? -7.906 18.398 60.171 1.00 36.81 204 ARG A O 1
ATOM 1591 N N . PRO A 1 205 ? -10.029 19.098 60.495 1.00 40.19 205 PRO A N 1
ATOM 1592 C CA . PRO A 1 205 ? -10.510 17.717 60.664 1.00 44.13 205 PRO A CA 1
ATOM 1593 C C . PRO A 1 205 ? -10.526 16.938 59.345 1.00 43.79 205 PRO A C 1
ATOM 1594 O O . PRO A 1 205 ? -10.457 15.711 59.353 1.00 46.49 205 PRO A O 1
ATOM 1598 N N . ASP A 1 206 ? -10.626 17.645 58.223 1.00 42.07 206 ASP A N 1
ATOM 1599 C CA . ASP A 1 206 ? -10.509 17.012 56.916 1.00 39.09 206 ASP A CA 1
ATOM 1600 C C . ASP A 1 206 ? -9.152 16.346 56.785 1.00 41.60 206 ASP A C 1
ATOM 1601 O O . ASP A 1 206 ? -9.041 15.217 56.308 1.00 46.25 206 ASP A O 1
ATOM 1606 N N . LEU A 1 207 ? -8.111 17.071 57.175 1.00 37.32 207 LEU A N 1
ATOM 1607 C CA . LEU A 1 207 ? -6.763 16.537 57.093 1.00 37.78 207 LEU A CA 1
ATOM 1608 C C . LEU A 1 207 ? -6.562 15.479 58.162 1.00 38.29 207 LEU A C 1
ATOM 1609 O O . LEU A 1 207 ? -5.799 14.537 57.979 1.00 42.69 207 LEU A O 1
ATOM 1614 N N . ARG A 1 208 ? -7.253 15.618 59.284 1.00 34.37 208 ARG A N 1
ATOM 1615 C CA . ARG A 1 208 ? -7.028 14.668 60.362 1.00 35.45 208 ARG A CA 1
ATOM 1616 C C . ARG A 1 208 ? -7.514 13.265 59.983 1.00 40.50 208 ARG A C 1
ATOM 1617 O O . ARG A 1 208 ? -6.993 12.270 60.484 1.00 42.85 208 ARG A O 1
ATOM 1625 N N . ARG A 1 209 ? -8.501 13.196 59.091 1.00 44.22 209 ARG A N 1
ATOM 1626 C CA . ARG A 1 209 ? -9.003 11.921 58.569 1.00 56.41 209 ARG A CA 1
ATOM 1627 C C . ARG A 1 209 ? -8.089 11.366 57.467 1.00 53.90 209 ARG A C 1
ATOM 1628 O O . ARG A 1 209 ? -8.194 10.206 57.075 1.00 53.55 209 ARG A O 1
ATOM 1644 N N . ASP A 1 211 ? -5.446 9.634 56.604 1.00 85.26 211 ASP A N 1
ATOM 1645 C CA . ASP A 1 211 ? -4.471 8.712 57.188 1.00 100.62 211 ASP A CA 1
ATOM 1646 C C . ASP A 1 211 ? -3.157 8.716 56.402 1.00 93.27 211 ASP A C 1
ATOM 1647 O O . ASP A 1 211 ? -2.132 8.229 56.876 1.00 97.37 211 ASP A O 1
ATOM 1652 N N . ASP A 1 212 ? -3.207 9.273 55.199 1.00 82.37 212 ASP A N 1
ATOM 1653 C CA . ASP A 1 212 ? -2.008 9.616 54.455 1.00 78.12 212 ASP A CA 1
ATOM 1654 C C . ASP A 1 212 ? -1.082 10.505 55.293 1.00 76.43 212 ASP A C 1
ATOM 1655 O O . ASP A 1 212 ? 0.013 10.082 55.679 1.00 71.44 212 ASP A O 1
ATOM 1660 N N . VAL A 1 213 ? -1.556 11.716 55.601 1.00 65.26 213 VAL A N 1
ATOM 1661 C CA . VAL A 1 213 ? -0.790 12.757 56.299 1.00 47.07 213 VAL A CA 1
ATOM 1662 C C . VAL A 1 213 ? -0.256 12.333 57.671 1.00 45.30 213 VAL A C 1
ATOM 1663 O O . VAL A 1 213 ? -1.026 12.135 58.618 1.00 44.02 213 VAL A O 1
ATOM 1667 N N . PRO A 1 214 ? 1.075 12.218 57.794 1.00 46.82 214 PRO A N 1
ATOM 1668 C CA . PRO A 1 214 ? 1.676 11.845 59.079 1.00 45.54 214 PRO A CA 1
ATOM 1669 C C . PRO A 1 214 ? 1.300 12.867 60.148 1.00 39.70 214 PRO A C 1
ATOM 1670 O O . PRO A 1 214 ? 1.132 14.043 59.819 1.00 37.97 214 PRO A O 1
ATOM 1674 N N . ALA A 1 215 ? 1.167 12.425 61.397 1.00 39.86 215 ALA A N 1
ATOM 1675 C CA . ALA A 1 215 ? 0.788 13.320 62.486 1.00 37.11 215 ALA A CA 1
ATOM 1676 C C . ALA A 1 215 ? 1.722 14.522 62.534 1.00 39.12 215 ALA A C 1
ATOM 1677 O O . ALA A 1 215 ? 1.302 15.640 62.812 1.00 42.85 215 ALA A O 1
ATOM 1679 N N . SER A 1 216 ? 2.999 14.284 62.267 1.00 39.79 216 SER A N 1
ATOM 1680 C CA . SER A 1 216 ? 3.993 15.345 62.329 1.00 43.73 216 SER A CA 1
ATOM 1681 C C . SER A 1 216 ? 3.690 16.470 61.323 1.00 45.94 216 SER A C 1
ATOM 1682 O O . SER A 1 216 ? 3.940 17.652 61.592 1.00 43.57 216 SER A O 1
ATOM 1685 N N . LYS A 1 217 ? 3.148 16.109 60.165 1.00 40.28 217 LYS A N 1
ATOM 1686 C CA . LYS A 1 217 ? 2.814 17.119 59.166 1.00 38.96 217 LYS A CA 1
ATOM 1687 C C . LYS A 1 217 ? 1.463 17.761 59.448 1.00 39.01 217 LYS A C 1
ATOM 1688 O O . LYS A 1 217 ? 1.263 18.938 59.164 1.00 34.61 217 LYS A O 1
ATOM 1694 N N . LEU A 1 218 ? 0.547 16.987 60.023 1.00 38.35 218 LEU A N 1
ATOM 1695 C CA . LEU A 1 218 ? -0.724 17.525 60.479 1.00 31.79 218 LEU A CA 1
ATOM 1696 C C . LEU A 1 218 ? -0.440 18.639 61.485 1.00 36.61 218 LEU A C 1
ATOM 1697 O O . LEU A 1 218 ? -1.053 19.715 61.444 1.00 33.64 218 LEU A O 1
ATOM 1702 N N . ALA A 1 219 ? 0.516 18.383 62.371 1.00 32.76 219 ALA A N 1
ATOM 1703 C CA . ALA A 1 219 ? 0.853 19.341 63.422 1.00 41.68 219 ALA A CA 1
ATOM 1704 C C . ALA A 1 219 ? 1.484 20.582 62.805 1.00 41.15 219 ALA A C 1
ATOM 1705 O O . ALA A 1 219 ? 1.188 21.711 63.198 1.00 37.39 219 ALA A O 1
ATOM 1715 N N . LEU A 1 221 ? 1.145 21.622 59.698 1.00 31.34 221 LEU A N 1
ATOM 1716 C CA . LEU A 1 221 ? 0.132 22.311 58.916 1.00 29.31 221 LEU A CA 1
ATOM 1717 C C . LEU A 1 221 ? -0.738 23.142 59.852 1.00 37.81 221 LEU A C 1
ATOM 1718 O O . LEU A 1 221 ? -1.053 24.294 59.563 1.00 36.21 221 LEU A O 1
ATOM 1723 N N . GLU A 1 222 ? -1.110 22.563 60.991 1.00 34.80 222 GLU A N 1
ATOM 1724 C CA . GLU A 1 222 ? -1.945 23.307 61.928 1.00 37.79 222 GLU A CA 1
ATOM 1725 C C . GLU A 1 222 ? -1.234 24.537 62.500 1.00 35.79 222 GLU A C 1
ATOM 1726 O O . GLU A 1 222 ? -1.867 25.564 62.742 1.00 35.77 222 GLU A O 1
ATOM 1732 N N . GLN A 1 223 ? 0.078 24.451 62.685 1.00 40.05 223 GLN A N 1
ATOM 1733 C CA . GLN A 1 223 ? 0.829 25.627 63.112 1.00 49.15 223 GLN A CA 1
ATOM 1734 C C . GLN A 1 223 ? 0.743 26.705 62.039 1.00 42.55 223 GLN A C 1
ATOM 1735 O O . GLN A 1 223 ? 0.514 27.871 62.340 1.00 44.10 223 GLN A O 1
ATOM 1741 N N . LYS A 1 224 ? 0.898 26.306 60.782 1.00 35.61 224 LYS A N 1
ATOM 1742 C CA . LYS A 1 224 ? 0.829 27.274 59.694 1.00 31.68 224 LYS A CA 1
ATOM 1743 C C . LYS A 1 224 ? -0.555 27.912 59.543 1.00 35.73 224 LYS A C 1
ATOM 1744 O O . LYS A 1 224 ? -0.664 29.100 59.240 1.00 37.82 224 LYS A O 1
ATOM 1750 N N . PHE A 1 225 ? -1.610 27.136 59.764 1.00 32.66 225 PHE A N 1
ATOM 1751 C CA . PHE A 1 225 ? -2.963 27.695 59.733 1.00 32.65 225 PHE A CA 1
ATOM 1752 C C . PHE A 1 225 ? -3.164 28.710 60.865 1.00 40.28 225 PHE A C 1
ATOM 1753 O O . PHE A 1 225 ? -3.741 29.778 60.661 1.00 36.84 225 PHE A O 1
ATOM 1761 N N . ASP A 1 226 ? -2.694 28.360 62.058 1.00 34.93 226 ASP A N 1
ATOM 1762 C CA . ASP A 1 226 ? -2.810 29.256 63.201 1.00 42.79 226 ASP A CA 1
ATOM 1763 C C . ASP A 1 226 ? -2.146 30.567 62.839 1.00 40.67 226 ASP A C 1
ATOM 1764 O O . ASP A 1 226 ? -2.687 31.638 63.099 1.00 43.25 226 ASP A O 1
ATOM 1769 N N . GLN A 1 227 ? -0.965 30.466 62.236 1.00 36.70 227 GLN A N 1
ATOM 1770 C CA . GLN A 1 227 ? -0.211 31.646 61.837 1.00 44.40 227 GLN A CA 1
ATOM 1771 C C . GLN A 1 227 ? -0.995 32.520 60.851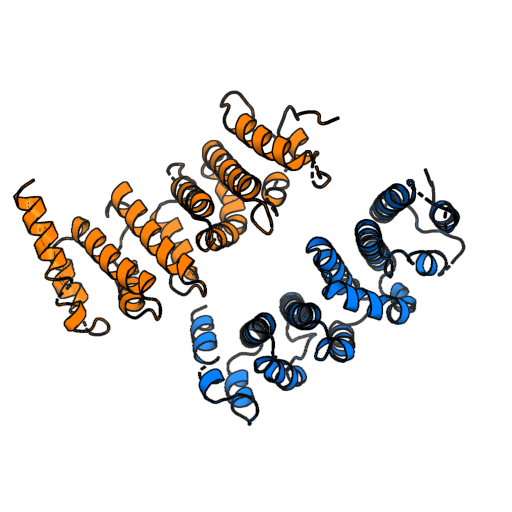 1.00 48.55 227 GLN A C 1
ATOM 1772 O O . GLN A 1 227 ? -0.982 33.755 60.950 1.00 45.20 227 GLN A O 1
ATOM 1778 N N . VAL A 1 228 ? -1.681 31.888 59.902 1.00 46.74 228 VAL A N 1
ATOM 1779 C CA . VAL A 1 228 ? -2.529 32.636 58.976 1.00 46.28 228 VAL A CA 1
ATOM 1780 C C . VAL A 1 228 ? -3.640 33.363 59.741 1.00 45.43 228 VAL A C 1
ATOM 1781 O O . VAL A 1 228 ? -3.922 34.535 59.490 1.00 47.30 228 VAL A O 1
ATOM 1785 N N . LYS A 1 229 ? -4.264 32.653 60.675 1.00 38.89 229 LYS A N 1
ATOM 1786 C CA . LYS A 1 229 ? -5.355 33.204 61.476 1.00 51.61 229 LYS A CA 1
ATOM 1787 C C . LYS A 1 229 ? -4.990 34.560 62.091 1.00 59.51 229 LYS A C 1
ATOM 1788 O O . LYS A 1 229 ? -5.846 35.430 62.240 1.00 58.06 229 LYS A O 1
ATOM 1794 N N . LEU A 1 230 ? -3.722 34.739 62.445 1.00 66.86 230 LEU A N 1
ATOM 1795 C CA . LEU A 1 230 ? -3.225 36.065 62.799 1.00 75.25 230 LEU A CA 1
ATOM 1796 C C . LEU A 1 230 ? -3.056 36.854 61.499 1.00 83.53 230 LEU A C 1
ATOM 1797 O O . LEU A 1 230 ? -1.935 37.096 61.039 1.00 78.38 230 LEU A O 1
ATOM 1802 N N . GLU A 1 231 ? -4.193 37.232 60.911 1.00 88.20 231 GLU A N 1
ATOM 1803 C CA . GLU A 1 231 ? -4.264 37.724 59.533 1.00 87.11 231 GLU A CA 1
ATOM 1804 C C . GLU A 1 231 ? -3.172 38.729 59.171 1.00 90.10 231 GLU A C 1
ATOM 1805 O O . GLU A 1 231 ? -2.934 39.695 59.894 1.00 93.74 231 GLU A O 1
ATOM 1811 N N . ALA B 1 2 ? 24.115 46.552 18.080 1.00 60.78 2 ALA B N 1
ATOM 1812 C CA . ALA B 1 2 ? 24.425 47.944 18.375 1.00 58.50 2 ALA B CA 1
ATOM 1813 C C . ALA B 1 2 ? 23.671 48.416 19.616 1.00 61.15 2 ALA B C 1
ATOM 1814 O O . ALA B 1 2 ? 22.518 48.842 19.525 1.00 59.87 2 ALA B O 1
ATOM 1816 N N . TYR B 1 3 ? 24.309 48.324 20.778 1.00 57.59 3 TYR B N 1
ATOM 1817 C CA . TYR B 1 3 ? 23.715 48.897 21.978 1.00 50.91 3 TYR B CA 1
ATOM 1818 C C . TYR B 1 3 ? 23.797 50.408 21.881 1.00 45.36 3 TYR B C 1
ATOM 1819 O O . TYR B 1 3 ? 24.874 50.966 21.662 1.00 48.44 3 TYR B O 1
ATOM 1828 N N . ARG B 1 4 ? 22.656 51.065 22.041 1.00 62.29 4 ARG B N 1
ATOM 1829 C CA . ARG B 1 4 ? 22.628 52.515 22.106 1.00 65.28 4 ARG B CA 1
ATOM 1830 C C . ARG B 1 4 ? 22.106 52.918 23.475 1.00 52.06 4 ARG B C 1
ATOM 1831 O O . ARG B 1 4 ? 20.990 52.568 23.853 1.00 44.02 4 ARG B O 1
ATOM 1839 N N . LYS B 1 5 ? 22.925 53.644 24.222 1.00 45.91 5 LYS B N 1
ATOM 1840 C CA . LYS B 1 5 ? 22.554 54.045 25.568 1.00 47.21 5 LYS B CA 1
ATOM 1841 C C . LYS B 1 5 ? 21.427 55.071 25.544 1.00 40.63 5 LYS B C 1
ATOM 1842 O O . LYS B 1 5 ? 21.511 56.066 24.831 1.00 44.24 5 LYS B O 1
ATOM 1848 N N . PRO B 1 6 ? 20.355 54.811 26.311 1.00 44.26 6 PRO B N 1
ATOM 1849 C CA . PRO B 1 6 ? 19.209 55.720 26.438 1.00 42.10 6 PRO B CA 1
ATOM 1850 C C . PRO B 1 6 ? 19.642 57.049 27.040 1.00 40.11 6 PRO B C 1
ATOM 1851 O O . PRO B 1 6 ? 20.628 57.080 27.782 1.00 42.00 6 PRO B O 1
ATOM 1855 N N . SER B 1 7 ? 18.902 58.113 26.736 1.00 41.11 7 SER B N 1
ATOM 1856 C CA . SER B 1 7 ? 19.235 59.460 27.193 1.00 40.35 7 SER B CA 1
ATOM 1857 C C . SER B 1 7 ? 18.243 59.985 28.232 1.00 41.80 7 SER B C 1
ATOM 1858 O O . SER B 1 7 ? 18.432 61.061 28.789 1.00 39.95 7 SER B O 1
ATOM 1861 N N . ASP B 1 8 ? 17.189 59.214 28.492 1.00 35.29 8 ASP B N 1
ATOM 1862 C CA . ASP B 1 8 ? 16.192 59.578 29.494 1.00 33.90 8 ASP B CA 1
ATOM 1863 C C . ASP B 1 8 ? 15.431 58.341 29.932 1.00 34.70 8 ASP B C 1
ATOM 1864 O O . ASP B 1 8 ? 15.538 57.278 29.307 1.00 36.58 8 ASP B O 1
ATOM 1869 N N . LEU B 1 9 ? 14.672 58.482 31.012 1.00 26.39 9 LEU B N 1
ATOM 1870 C CA . LEU B 1 9 ? 13.969 57.359 31.598 1.00 30.67 9 LEU B CA 1
ATOM 1871 C C . LEU B 1 9 ? 13.042 56.682 30.605 1.00 30.69 9 LEU B C 1
ATOM 1872 O O . LEU B 1 9 ? 12.908 55.454 30.611 1.00 27.88 9 LEU B O 1
ATOM 1877 N N . ASP B 1 10 ? 12.399 57.464 29.744 1.00 27.87 10 ASP B N 1
ATOM 1878 C CA . ASP B 1 10 ? 11.534 56.846 28.750 1.00 32.79 10 ASP B CA 1
ATOM 1879 C C . ASP B 1 10 ? 12.341 55.915 27.839 1.00 34.43 10 ASP B C 1
ATOM 1880 O O . ASP B 1 10 ? 11.853 54.864 27.414 1.00 31.23 10 ASP B O 1
ATOM 1885 N N . GLY B 1 11 ? 13.576 56.310 27.543 1.00 34.62 11 GLY B N 1
ATOM 1886 C CA . GLY B 1 11 ? 14.456 55.510 26.709 1.00 31.06 11 GLY B CA 1
ATOM 1887 C C . GLY B 1 11 ? 14.848 54.220 27.408 1.00 30.17 11 GLY B C 1
ATOM 1888 O O . GLY B 1 11 ? 14.905 53.161 26.785 1.00 34.12 11 GLY B O 1
ATOM 1889 N N . PHE B 1 12 ? 15.118 54.292 28.709 1.00 32.75 12 PHE B N 1
ATOM 1890 C CA . PHE B 1 12 ? 15.417 53.076 29.464 1.00 32.79 12 PHE B CA 1
ATOM 1891 C C . PHE B 1 12 ? 14.215 52.137 29.514 1.00 36.41 12 PHE B C 1
ATOM 1892 O O . PHE B 1 12 ? 14.346 50.913 29.394 1.00 32.80 12 PHE B O 1
ATOM 1900 N N . ILE B 1 13 ? 13.043 52.723 29.711 1.00 33.68 13 ILE B N 1
ATOM 1901 C CA . ILE B 1 13 ? 11.813 51.951 29.779 1.00 41.15 13 ILE B CA 1
ATOM 1902 C C . ILE B 1 13 ? 11.553 51.228 28.461 1.00 41.06 13 ILE B C 1
ATOM 1903 O O . ILE B 1 13 ? 11.210 50.040 28.435 1.00 40.17 13 ILE B O 1
ATOM 1908 N N . GLN B 1 14 ? 11.737 51.950 27.366 1.00 37.84 14 GLN B N 1
ATOM 1909 C CA . GLN B 1 14 ? 11.543 51.369 26.042 1.00 45.70 14 GLN B CA 1
ATOM 1910 C C . GLN B 1 14 ? 12.451 50.160 25.829 1.00 49.88 14 GLN B C 1
ATOM 1911 O O . GLN B 1 14 ? 12.052 49.172 25.198 1.00 47.26 14 GLN B O 1
ATOM 1917 N N . GLN B 1 15 ? 13.672 50.234 26.352 1.00 40.46 15 GLN B N 1
ATOM 1918 C CA . GLN B 1 15 ? 14.684 49.229 26.022 1.00 43.27 15 GLN B CA 1
ATOM 1919 C C . GLN B 1 15 ? 14.644 47.968 26.888 1.00 38.94 15 GLN B C 1
ATOM 1920 O O . GLN B 1 15 ? 15.043 46.889 26.447 1.00 37.85 15 GLN B O 1
ATOM 1934 N N . PRO B 1 17 ? 12.273 45.802 28.318 1.00 56.36 17 PRO B N 1
ATOM 1935 C CA . PRO B 1 17 ? 11.480 44.573 28.188 1.00 61.00 17 PRO B CA 1
ATOM 1936 C C . PRO B 1 17 ? 12.080 43.619 27.159 1.00 72.40 17 PRO B C 1
ATOM 1937 O O . PRO B 1 17 ? 12.113 42.408 27.386 1.00 70.96 17 PRO B O 1
ATOM 1941 N N . LYS B 1 18 ? 12.557 44.174 26.048 1.00 80.22 18 LYS B N 1
ATOM 1942 C CA . LYS B 1 18 ? 13.053 43.385 24.925 1.00 92.75 18 LYS B CA 1
ATOM 1943 C C . LYS B 1 18 ? 14.570 43.199 24.957 1.00 91.01 18 LYS B C 1
ATOM 1944 O O . LYS B 1 18 ? 15.164 42.737 23.984 1.00 90.37 18 LYS B O 1
ATOM 1950 N N . ALA B 1 19 ? 15.195 43.554 26.074 1.00 88.97 19 ALA B N 1
ATOM 1951 C CA . ALA B 1 19 ? 16.650 43.474 26.192 1.00 85.73 19 ALA B CA 1
ATOM 1952 C C . ALA B 1 19 ? 17.139 42.036 26.387 1.00 84.79 19 ALA B C 1
ATOM 1953 O O . ALA B 1 19 ? 16.518 41.258 27.111 1.00 89.09 19 ALA B O 1
ATOM 1955 N N . ASP B 1 20 ? 18.249 41.691 25.736 1.00 79.23 20 ASP B N 1
ATOM 1956 C CA . ASP B 1 20 ? 18.883 40.385 25.928 1.00 76.03 20 ASP B CA 1
ATOM 1957 C C . ASP B 1 20 ? 20.099 40.517 26.841 1.00 62.26 20 ASP B C 1
ATOM 1958 O O . ASP B 1 20 ? 20.461 41.625 27.232 1.00 50.12 20 ASP B O 1
ATOM 1971 N N . ARG B 1 22 ? 23.231 40.259 26.381 1.00 74.98 22 ARG B N 1
ATOM 1972 C CA . ARG B 1 22 ? 24.226 41.124 25.768 1.00 79.29 22 ARG B CA 1
ATOM 1973 C C . ARG B 1 22 ? 24.147 42.509 26.379 1.00 67.99 22 ARG B C 1
ATOM 1974 O O . ARG B 1 22 ? 25.111 43.008 26.958 1.00 76.74 22 ARG B O 1
ATOM 1982 N N . VAL B 1 23 ? 22.971 43.114 26.266 1.00 47.07 23 VAL B N 1
ATOM 1983 C CA . VAL B 1 23 ? 22.803 44.522 26.568 1.00 44.68 23 VAL B CA 1
ATOM 1984 C C . VAL B 1 23 ? 22.257 44.751 27.974 1.00 51.61 23 VAL B C 1
ATOM 1985 O O . VAL B 1 23 ? 22.422 45.831 28.540 1.00 46.84 23 VAL B O 1
ATOM 1989 N N . LYS B 1 24 ? 21.606 43.740 28.541 1.00 50.43 24 LYS B N 1
ATOM 1990 C CA . LYS B 1 24 ? 20.954 43.930 29.828 1.00 47.50 24 LYS B CA 1
ATOM 1991 C C . LYS B 1 24 ? 21.935 44.503 30.849 1.00 43.80 24 LYS B C 1
ATOM 1992 O O . LYS B 1 24 ? 21.608 45.454 31.555 1.00 39.84 24 LYS B O 1
ATOM 1998 N N . VAL B 1 25 ? 23.141 43.948 30.903 1.00 40.00 25 VAL B N 1
ATOM 1999 C CA . VAL B 1 25 ? 24.138 44.417 31.857 1.00 41.76 25 VAL B CA 1
ATOM 2000 C C . VAL B 1 25 ? 24.482 45.900 31.683 1.00 43.78 25 VAL B C 1
ATOM 2001 O O . VAL B 1 25 ? 24.495 46.658 32.659 1.00 42.64 25 VAL B O 1
ATOM 2005 N N . GLN B 1 26 ? 24.747 46.311 30.447 1.00 39.70 26 GLN B N 1
ATOM 2006 C CA . GLN B 1 26 ? 25.049 47.711 30.141 1.00 45.87 26 GLN B CA 1
ATOM 2007 C C . GLN B 1 26 ? 23.887 48.625 30.527 1.00 45.56 26 GLN B C 1
ATOM 2008 O O . GLN B 1 26 ? 24.083 49.708 31.075 1.00 38.64 26 GLN B O 1
ATOM 2014 N N . LEU B 1 27 ? 22.678 48.181 30.208 1.00 42.70 27 LEU B N 1
ATOM 2015 C CA . LEU B 1 27 ? 21.457 48.909 30.507 1.00 37.91 27 LEU B CA 1
ATOM 2016 C C . LEU B 1 27 ? 21.312 49.130 32.016 1.00 34.70 27 LEU B C 1
ATOM 2017 O O . LEU B 1 27 ? 21.048 50.240 32.482 1.00 35.31 27 LEU B O 1
ATOM 2022 N N . ALA B 1 28 ? 21.482 48.061 32.779 1.00 31.59 28 ALA B N 1
ATOM 2023 C CA . ALA B 1 28 ? 21.370 48.143 34.226 1.00 30.94 28 ALA B CA 1
ATOM 2024 C C . ALA B 1 28 ? 22.380 49.138 34.798 1.00 37.89 28 ALA B C 1
ATOM 2025 O O . ALA B 1 28 ? 22.028 49.994 35.607 1.00 34.22 28 ALA B O 1
ATOM 2027 N N . GLU B 1 29 ? 23.636 49.033 34.376 1.00 38.13 29 GLU B N 1
ATOM 2028 C CA . GLU B 1 29 ? 24.665 49.946 34.869 1.00 41.36 29 GLU B CA 1
ATOM 2029 C C . GLU B 1 29 ? 24.407 51.385 34.442 1.00 38.21 29 GLU B C 1
ATOM 2030 O O . GLU B 1 29 ? 24.580 52.317 35.228 1.00 38.63 29 GLU B O 1
ATOM 2036 N N . ASP B 1 30 ? 23.992 51.563 33.196 1.00 36.83 30 ASP B N 1
ATOM 2037 C CA . ASP B 1 30 ? 23.759 52.901 32.680 1.00 34.15 30 ASP B CA 1
ATOM 2038 C C . ASP B 1 30 ? 22.548 53.544 33.338 1.00 30.63 30 ASP B C 1
ATOM 2039 O O . ASP B 1 30 ? 22.516 54.756 33.500 1.00 28.96 30 ASP B O 1
ATOM 2044 N N . LEU B 1 31 ? 21.555 52.739 33.712 1.00 29.58 31 LEU B N 1
ATOM 2045 C CA . LEU B 1 31 ? 20.368 53.264 34.385 1.00 29.57 31 LEU B CA 1
ATOM 2046 C C . LEU B 1 31 ? 20.755 53.809 35.754 1.00 27.75 31 LEU B C 1
ATOM 2047 O O . LEU B 1 31 ? 20.308 54.876 36.172 1.00 27.35 31 LEU B O 1
ATOM 2052 N N . VAL B 1 32 ? 21.608 53.082 36.454 1.00 28.72 32 VAL B N 1
ATOM 2053 C CA . VAL B 1 32 ? 22.015 53.531 37.781 1.00 31.25 32 VAL B CA 1
ATOM 2054 C C . VAL B 1 32 ? 22.885 54.782 37.669 1.00 33.87 32 VAL B C 1
ATOM 2055 O O . VAL B 1 32 ? 22.703 55.744 38.418 1.00 32.45 32 VAL B O 1
ATOM 2059 N N . THR B 1 33 ? 23.820 54.777 36.725 1.00 30.95 33 THR B N 1
ATOM 2060 C CA . THR B 1 33 ? 24.613 55.975 36.442 1.00 33.43 33 THR B CA 1
ATOM 2061 C C . THR B 1 33 ? 23.707 57.183 36.162 1.00 34.77 33 THR B C 1
ATOM 2062 O O . THR B 1 33 ? 23.934 58.278 36.671 1.00 27.86 33 THR B O 1
ATOM 2066 N N . PHE B 1 34 ? 22.669 56.969 35.363 1.00 31.94 34 PHE B N 1
ATOM 2067 C CA . PHE B 1 34 ? 21.769 58.043 34.971 1.00 31.85 34 PHE B CA 1
ATOM 2068 C C . PHE B 1 34 ? 21.087 58.619 36.208 1.00 34.00 34 PHE B C 1
ATOM 2069 O O . PHE B 1 34 ? 21.079 59.833 36.438 1.00 30.07 34 PHE B O 1
ATOM 2077 N N . LEU B 1 35 ? 20.523 57.726 37.006 1.00 28.80 35 LEU B N 1
ATOM 2078 C CA . LEU B 1 35 ? 19.767 58.110 38.186 1.00 29.84 35 LEU B CA 1
ATOM 2079 C C . LEU B 1 35 ? 20.670 58.795 39.209 1.00 27.61 35 LEU B C 1
ATOM 2080 O O . LEU B 1 35 ? 20.236 59.691 39.938 1.00 28.22 35 LEU B O 1
ATOM 2085 N N . SER B 1 36 ? 21.932 58.375 39.245 1.00 30.27 36 SER B N 1
ATOM 2086 C CA . SER B 1 36 ? 22.907 58.865 40.217 1.00 33.92 36 SER B CA 1
ATOM 2087 C C . SER B 1 36 ? 23.414 60.276 39.907 1.00 32.66 36 SER B C 1
ATOM 2088 O O . SER B 1 36 ? 24.045 60.919 40.746 1.00 32.62 36 SER B O 1
ATOM 2091 N N . ASP B 1 37 ? 23.146 60.742 38.697 1.00 30.31 37 ASP B N 1
ATOM 2092 C CA . ASP B 1 37 ? 23.577 62.070 38.270 1.00 32.88 37 ASP B CA 1
ATOM 2093 C C . ASP B 1 37 ? 22.429 63.021 38.559 1.00 30.96 37 ASP B C 1
ATOM 2094 O O . ASP B 1 37 ? 21.409 62.943 37.905 1.00 27.56 37 ASP B O 1
ATOM 2099 N N . ASP B 1 38 ? 22.596 63.902 39.546 1.00 34.21 38 ASP B N 1
ATOM 2100 C CA . ASP B 1 38 ? 21.514 64.773 40.009 1.00 35.80 38 ASP B CA 1
ATOM 2101 C C . ASP B 1 38 ? 20.997 65.715 38.929 1.00 36.94 38 ASP B C 1
ATOM 2102 O O . ASP B 1 38 ? 19.887 66.234 39.044 1.00 37.76 38 ASP B O 1
ATOM 2107 N N . THR B 1 39 ? 21.797 65.952 37.890 1.00 35.50 39 THR B N 1
ATOM 2108 C CA . THR B 1 39 ? 21.368 66.856 36.828 1.00 33.47 39 THR B CA 1
ATOM 2109 C C . THR B 1 39 ? 20.375 66.192 35.895 1.00 29.61 39 THR B C 1
ATOM 2110 O O . THR B 1 39 ? 19.665 66.879 35.169 1.00 30.64 39 THR B O 1
ATOM 2114 N N . ASN B 1 40 ? 20.324 64.856 35.911 1.00 28.01 40 ASN B N 1
ATOM 2115 C CA . ASN B 1 40 ? 19.360 64.117 35.093 1.00 30.50 40 ASN B CA 1
ATOM 2116 C C . ASN B 1 40 ? 17.946 64.211 35.654 1.00 35.01 40 ASN B C 1
ATOM 2117 O O . ASN B 1 40 ? 17.750 64.163 36.870 1.00 31.42 40 ASN B O 1
ATOM 2122 N N . SER B 1 41 ? 16.969 64.334 34.763 1.00 35.73 41 SER B N 1
ATOM 2123 C CA . SER B 1 41 ? 15.562 64.390 35.144 1.00 34.48 41 SER B CA 1
ATOM 2124 C C . SER B 1 41 ? 15.007 62.988 35.322 1.00 37.32 41 SER B C 1
ATOM 2125 O O . SER B 1 41 ? 15.393 62.070 34.605 1.00 35.10 41 SER B O 1
ATOM 2128 N N . ILE B 1 42 ? 14.093 62.806 36.265 1.00 32.35 42 ILE B N 1
ATOM 2129 C CA . ILE B 1 42 ? 13.407 61.518 36.335 1.00 26.45 42 ILE B CA 1
ATOM 2130 C C . ILE B 1 42 ? 11.979 61.616 35.817 1.00 25.63 42 ILE B C 1
ATOM 2131 O O . ILE B 1 42 ? 11.162 60.732 36.051 1.00 33.97 42 ILE B O 1
ATOM 2136 N N . VAL B 1 43 ? 11.680 62.700 35.111 1.00 27.53 43 VAL B N 1
ATOM 2137 C CA . VAL B 1 43 ? 10.402 62.818 34.426 1.00 26.03 43 VAL B CA 1
ATOM 2138 C C . VAL B 1 43 ? 10.315 61.723 33.354 1.00 32.18 43 VAL B C 1
ATOM 2139 O O . VAL B 1 43 ? 11.275 61.477 32.631 1.00 31.29 43 VAL B O 1
ATOM 2143 N N . CYS B 1 44 ? 9.176 61.048 33.281 1.00 33.99 44 CYS B N 1
ATOM 2144 C CA . CYS B 1 44 ? 8.934 60.096 32.204 1.00 38.38 44 CYS B CA 1
ATOM 2145 C C . CYS B 1 44 ? 7.432 59.887 32.065 1.00 42.09 44 CYS B C 1
ATOM 2146 O O . CYS B 1 44 ? 6.656 60.425 32.847 1.00 43.15 44 CYS B O 1
ATOM 2149 N N . THR B 1 45 ? 7.019 59.122 31.061 1.00 29.29 45 THR B N 1
ATOM 2150 C CA . THR B 1 45 ? 5.601 59.029 30.733 1.00 33.77 45 THR B CA 1
ATOM 2151 C C . THR B 1 45 ? 4.858 58.121 31.693 1.00 27.36 45 THR B C 1
ATOM 2152 O O . THR B 1 45 ? 3.697 58.351 31.978 1.00 30.54 45 THR B O 1
ATOM 2156 N N . ASP B 1 46 ? 5.528 57.082 32.172 1.00 29.92 46 ASP B N 1
ATOM 2157 C CA . ASP B 1 46 ? 4.918 56.182 33.150 1.00 33.84 46 ASP B CA 1
ATOM 2158 C C . ASP B 1 46 ? 5.988 55.549 34.029 1.00 31.28 46 ASP B C 1
ATOM 2159 O O . ASP B 1 46 ? 6.585 54.537 33.679 1.00 34.01 46 ASP B O 1
ATOM 2172 N N . GLY B 1 48 ? 5.629 53.922 36.556 1.00 29.20 48 GLY B N 1
ATOM 2173 C CA . GLY B 1 48 ? 5.160 52.591 36.899 1.00 31.52 48 GLY B CA 1
ATOM 2174 C C . GLY B 1 48 ? 5.797 51.520 36.024 1.00 35.73 48 GLY B C 1
ATOM 2175 O O . GLY B 1 48 ? 6.105 50.432 36.503 1.00 36.74 48 GLY B O 1
ATOM 2176 N N . PHE B 1 49 ? 6.004 51.823 34.745 1.00 30.81 49 PHE B N 1
ATOM 2177 C CA . PHE B 1 49 ? 6.654 50.864 33.851 1.00 31.11 49 PHE B CA 1
ATOM 2178 C C . PHE B 1 49 ? 8.083 50.554 34.302 1.00 35.09 49 PHE B C 1
ATOM 2179 O O . PHE B 1 49 ? 8.510 49.404 34.267 1.00 32.70 49 PHE B O 1
ATOM 2187 N N . LEU B 1 50 ? 8.822 51.575 34.740 1.00 29.58 50 LEU B N 1
ATOM 2188 C CA . LEU B 1 50 ? 10.177 51.348 35.237 1.00 24.87 50 LEU B CA 1
ATOM 2189 C C . LEU B 1 50 ? 10.183 50.481 36.499 1.00 32.87 50 LEU B C 1
ATOM 2190 O O . LEU B 1 50 ? 10.965 49.532 36.601 1.00 29.75 50 LEU B O 1
ATOM 2195 N N . ILE B 1 51 ? 9.313 50.802 37.455 1.00 30.64 51 ILE B N 1
ATOM 2196 C CA . ILE B 1 51 ? 9.206 50.017 38.684 1.00 32.79 51 ILE B CA 1
ATOM 2197 C C . ILE B 1 51 ? 8.975 48.543 38.332 1.00 37.99 51 ILE B C 1
ATOM 2198 O O . ILE B 1 51 ? 9.665 47.654 38.828 1.00 35.73 51 ILE B O 1
ATOM 2203 N N . ASP B 1 52 ? 8.001 48.295 37.469 1.00 30.75 52 ASP B N 1
ATOM 2204 C CA . ASP B 1 52 ? 7.697 46.939 37.027 1.00 40.44 52 ASP B CA 1
ATOM 2205 C C . ASP B 1 52 ? 8.853 46.283 36.261 1.00 39.01 52 ASP B C 1
ATOM 2206 O O . ASP B 1 52 ? 9.095 45.092 36.412 1.00 39.77 52 ASP B O 1
ATOM 2211 N N . GLY B 1 53 ? 9.564 47.062 35.450 1.00 41.44 53 GLY B N 1
ATOM 2212 C CA . GLY B 1 53 ? 10.686 46.542 34.678 1.00 42.96 53 GLY B CA 1
ATOM 2213 C C . GLY B 1 53 ? 11.866 46.105 35.530 1.00 36.46 53 GLY B C 1
ATOM 2214 O O . GLY B 1 53 ? 12.630 45.209 35.166 1.00 30.61 53 GLY B O 1
ATOM 2215 N N . LEU B 1 54 ? 12.017 46.738 36.684 1.00 31.21 54 LEU B N 1
ATOM 2216 C CA . LEU B 1 54 ? 13.138 46.427 37.567 1.00 30.23 54 LEU B CA 1
ATOM 2217 C C . LEU B 1 54 ? 12.926 45.148 38.359 1.00 27.48 54 LEU B C 1
ATOM 2218 O O . LEU B 1 54 ? 13.882 44.499 38.787 1.00 28.48 54 LEU B O 1
ATOM 2231 N N . PRO B 1 56 ? 11.796 41.964 37.708 1.00 33.29 56 PRO B N 1
ATOM 2232 C CA . PRO B 1 56 ? 12.371 40.713 37.181 1.00 42.66 56 PRO B CA 1
ATOM 2233 C C . PRO B 1 56 ? 13.878 40.599 37.434 1.00 41.41 56 PRO B C 1
ATOM 2234 O O . PRO B 1 56 ? 14.416 39.496 37.568 1.00 36.38 56 PRO B O 1
ATOM 2238 N N . TRP B 1 57 ? 14.557 41.740 37.479 1.00 33.89 57 TRP B N 1
ATOM 2239 C CA . TRP B 1 57 ? 16.002 41.750 37.639 1.00 32.74 57 TRP B CA 1
ATOM 2240 C C . TRP B 1 57 ? 16.433 41.184 39.004 1.00 33.98 57 TRP B C 1
ATOM 2241 O O . TRP B 1 57 ? 17.575 40.768 39.162 1.00 31.79 57 TRP B O 1
ATOM 2252 N N . LEU B 1 58 ? 15.516 41.144 39.969 1.00 32.98 58 LEU B N 1
ATOM 2253 C CA . LEU B 1 58 ? 15.865 40.703 41.331 1.00 36.08 58 LEU B CA 1
ATOM 2254 C C . LEU B 1 58 ? 16.044 39.178 41.466 1.00 41.59 58 LEU B C 1
ATOM 2255 O O . LEU B 1 58 ? 16.783 38.704 42.336 1.00 41.81 58 LEU B O 1
ATOM 2260 N N . THR B 1 59 ? 15.386 38.404 40.607 1.00 40.43 59 THR B N 1
ATOM 2261 C CA . THR B 1 59 ? 15.493 36.945 40.716 1.00 44.04 59 THR B CA 1
ATOM 2262 C C . THR B 1 59 ? 16.047 36.272 39.469 1.00 43.44 59 THR B C 1
ATOM 2263 O O . THR B 1 59 ? 15.997 36.835 38.376 1.00 36.19 59 THR B O 1
ATOM 2267 N N . GLY B 1 60 ? 16.575 35.061 39.661 1.00 39.11 60 GLY B N 1
ATOM 2268 C CA . GLY B 1 60 ? 17.115 34.251 38.587 1.00 43.94 60 GLY B CA 1
ATOM 2269 C C . GLY B 1 60 ? 18.214 34.913 37.777 1.00 46.48 60 GLY B C 1
ATOM 2270 O O . GLY B 1 60 ? 18.418 34.579 36.605 1.00 40.07 60 GLY B O 1
ATOM 2271 N N . SER B 1 61 ? 18.946 35.827 38.410 1.00 38.49 61 SER B N 1
ATOM 2272 C CA . SER B 1 61 ? 19.920 36.641 37.691 1.00 35.30 61 SER B CA 1
ATOM 2273 C C . SER B 1 61 ? 21.306 36.558 38.313 1.00 41.19 61 SER B C 1
ATOM 2274 O O . SER B 1 61 ? 21.471 36.112 39.452 1.00 43.71 61 SER B O 1
ATOM 2277 N N . HIS B 1 62 ? 22.292 37.004 37.543 1.00 43.12 62 HIS B N 1
ATOM 2278 C CA . HIS B 1 62 ? 23.663 37.191 38.002 1.00 45.11 62 HIS B CA 1
ATOM 2279 C C . HIS B 1 62 ? 23.668 38.291 39.060 1.00 37.82 62 HIS B C 1
ATOM 2280 O O . HIS B 1 62 ? 22.848 39.212 39.000 1.00 34.44 62 HIS B O 1
ATOM 2287 N N . PHE B 1 63 ? 24.577 38.218 40.030 1.00 34.36 63 PHE B N 1
ATOM 2288 C CA . PHE B 1 63 ? 24.476 39.144 41.164 1.00 41.11 63 PHE B CA 1
ATOM 2289 C C . PHE B 1 63 ? 24.566 40.616 40.724 1.00 47.11 63 PHE B C 1
ATOM 2290 O O . PHE B 1 63 ? 24.081 41.514 41.419 1.00 46.13 63 PHE B O 1
ATOM 2298 N N . LYS B 1 64 ? 25.175 40.853 39.567 1.00 50.62 64 LYS B N 1
ATOM 2299 C CA . LYS B 1 64 ? 25.365 42.213 39.072 1.00 45.03 64 LYS B CA 1
ATOM 2300 C C . LYS B 1 64 ? 24.028 42.845 38.710 1.00 39.19 64 LYS B C 1
ATOM 2301 O O . LYS B 1 64 ? 23.767 43.997 39.047 1.00 39.98 64 LYS B O 1
ATOM 2307 N N . ILE B 1 65 ? 23.184 42.079 38.029 1.00 33.36 65 ILE B N 1
ATOM 2308 C CA . ILE B 1 65 ? 21.861 42.546 37.642 1.00 28.89 65 ILE B CA 1
ATOM 2309 C C . ILE B 1 65 ? 20.974 42.781 38.873 1.00 31.41 65 ILE B C 1
ATOM 2310 O O . ILE B 1 65 ? 20.334 43.821 38.993 1.00 33.20 65 ILE B O 1
ATOM 2315 N N . ALA B 1 66 ? 20.943 41.815 39.790 1.00 31.94 66 ALA B N 1
ATOM 2316 C CA . ALA B 1 66 ? 20.139 41.957 40.993 1.00 33.20 66 ALA B CA 1
ATOM 2317 C C . ALA B 1 66 ? 20.599 43.171 41.802 1.00 33.14 66 ALA B C 1
ATOM 2318 O O . ALA B 1 66 ? 19.786 43.929 42.337 1.00 32.17 66 ALA B O 1
ATOM 2320 N N . GLN B 1 67 ? 21.910 43.353 41.892 1.00 31.32 67 GLN B N 1
ATOM 2321 C CA . GLN B 1 67 ? 22.456 44.492 42.617 1.00 30.52 67 GLN B CA 1
ATOM 2322 C C . GLN B 1 67 ? 22.086 45.824 41.973 1.00 28.93 67 GLN B C 1
ATOM 2323 O O . GLN B 1 67 ? 21.745 46.770 42.674 1.00 31.59 67 GLN B O 1
ATOM 2329 N N . LYS B 1 68 ? 22.139 45.891 40.646 1.00 28.52 68 LYS B N 1
ATOM 2330 C CA . LYS B 1 68 ? 21.817 47.130 39.939 1.00 27.37 68 LYS B CA 1
ATOM 2331 C C . LYS B 1 68 ? 20.340 47.493 40.045 1.00 31.06 68 LYS B C 1
ATOM 2332 O O . LYS B 1 68 ? 19.973 48.679 40.073 1.00 28.11 68 LYS B O 1
ATOM 2338 N N . SER B 1 69 ? 19.495 46.471 40.107 1.00 25.68 69 SER B N 1
ATOM 2339 C CA . SER B 1 69 ? 18.072 46.681 40.311 1.00 29.45 69 SER B CA 1
ATOM 2340 C C . SER B 1 69 ? 17.845 47.352 41.664 1.00 27.35 69 SER B C 1
ATOM 2341 O O . SER B 1 69 ? 17.131 48.345 41.765 1.00 26.55 69 SER B O 1
ATOM 2344 N N . LEU B 1 70 ? 18.464 46.804 42.702 1.00 26.11 70 LEU B N 1
ATOM 2345 C CA . LEU B 1 70 ? 18.334 47.356 44.050 1.00 25.96 70 LEU B CA 1
ATOM 2346 C C . LEU B 1 70 ? 18.908 48.771 44.092 1.00 26.22 70 LEU B C 1
ATOM 2347 O O . LEU B 1 70 ? 18.303 49.667 44.658 1.00 29.42 70 LEU B O 1
ATOM 2352 N N . GLU B 1 71 ? 20.066 48.967 43.469 1.00 28.32 71 GLU B N 1
ATOM 2353 C CA . GLU B 1 71 ? 20.702 50.275 43.419 1.00 32.69 71 GLU B CA 1
ATOM 2354 C C . GLU B 1 71 ? 19.810 51.290 42.717 1.00 29.65 71 GLU B C 1
ATOM 2355 O O . GLU B 1 71 ? 19.720 52.442 43.142 1.00 29.98 71 GLU B O 1
ATOM 2361 N N . ALA B 1 72 ? 19.134 50.842 41.661 1.00 26.58 72 ALA B N 1
ATOM 2362 C CA . ALA B 1 72 ? 18.253 51.708 40.881 1.00 25.40 72 ALA B CA 1
ATOM 2363 C C . ALA B 1 72 ? 17.069 52.152 41.740 1.00 28.48 72 ALA B C 1
ATOM 2364 O O . ALA B 1 72 ? 16.687 53.320 41.740 1.00 27.26 72 ALA B O 1
ATOM 2366 N N . PHE B 1 73 ? 16.473 51.198 42.441 1.00 24.75 73 PHE B N 1
ATOM 2367 C CA . PHE B 1 73 ? 15.422 51.506 43.413 1.00 28.26 73 PHE B CA 1
ATOM 2368 C C . PHE B 1 73 ? 15.905 52.493 44.464 1.00 24.02 73 PHE B C 1
ATOM 2369 O O . PHE B 1 73 ? 15.176 53.409 44.830 1.00 25.60 73 PHE B O 1
ATOM 2377 N N . SER B 1 74 ? 17.122 52.293 44.966 1.00 22.68 74 SER B N 1
ATOM 2378 C CA . SER B 1 74 ? 17.691 53.223 45.936 1.00 23.74 74 SER B CA 1
ATOM 2379 C C . SER B 1 74 ? 17.779 54.645 45.380 1.00 26.01 74 SER B C 1
ATOM 2380 O O . SER B 1 74 ? 17.448 55.600 46.073 1.00 25.09 74 SER B O 1
ATOM 2383 N N . GLU B 1 75 ? 18.222 54.793 44.132 1.00 26.68 75 GLU B N 1
ATOM 2384 C CA . GLU B 1 75 ? 18.290 56.130 43.532 1.00 26.47 75 GLU B CA 1
ATOM 2385 C C . GLU B 1 75 ? 16.895 56.691 43.315 1.00 26.37 75 GLU B C 1
ATOM 2386 O O . GLU B 1 75 ? 16.675 57.881 43.520 1.00 25.42 75 GLU B O 1
ATOM 2392 N N . LEU B 1 76 ? 15.938 55.846 42.924 1.00 23.28 76 LEU B N 1
ATOM 2393 C CA . LEU B 1 76 ? 14.561 56.331 42.778 1.00 25.22 76 LEU B CA 1
ATOM 2394 C C . LEU B 1 76 ? 14.000 56.823 44.117 1.00 26.16 76 LEU B C 1
ATOM 2395 O O . LEU B 1 76 ? 13.349 57.866 44.194 1.00 23.29 76 LEU B O 1
ATOM 2400 N N . ILE B 1 77 ? 14.269 56.065 45.169 1.00 25.07 77 ILE B N 1
ATOM 2401 C CA . ILE B 1 77 ? 13.858 56.442 46.522 1.00 27.91 77 ILE B CA 1
ATOM 2402 C C . ILE B 1 77 ? 14.409 57.818 46.886 1.00 27.67 77 ILE B C 1
ATOM 2403 O O . ILE B 1 77 ? 13.699 58.667 47.434 1.00 28.57 77 ILE B O 1
ATOM 2408 N N . LYS B 1 78 ? 15.682 58.038 46.577 1.00 27.39 78 LYS B N 1
ATOM 2409 C CA . LYS B 1 78 ? 16.323 59.301 46.905 1.00 36.32 78 LYS B CA 1
ATOM 2410 C C . LYS B 1 78 ? 15.651 60.436 46.163 1.00 34.32 78 LYS B C 1
ATOM 2411 O O . LYS B 1 78 ? 15.461 61.509 46.722 1.00 27.28 78 LYS B O 1
ATOM 2417 N N . ARG B 1 79 ? 15.283 60.196 44.909 1.00 28.24 79 ARG B N 1
ATOM 2418 C CA . ARG B 1 79 ? 14.750 61.269 44.069 1.00 35.78 79 ARG B CA 1
ATOM 2419 C C . ARG B 1 79 ? 13.253 61.486 44.263 1.00 36.05 79 ARG B C 1
ATOM 2420 O O . ARG B 1 79 ? 12.767 62.595 44.093 1.00 39.65 79 ARG B O 1
ATOM 2428 N N . LEU B 1 80 ? 12.522 60.430 44.612 1.00 26.35 80 LEU B N 1
ATOM 2429 C CA . LEU B 1 80 ? 11.073 60.542 44.772 1.00 27.67 80 LEU B CA 1
ATOM 2430 C C . LEU B 1 80 ? 10.629 60.901 46.195 1.00 29.41 80 LEU B C 1
ATOM 2431 O O . LEU B 1 80 ? 9.573 61.508 46.392 1.00 33.08 80 LEU B O 1
ATOM 2436 N N . GLY B 1 81 ? 11.421 60.515 47.192 1.00 33.31 81 GLY B N 1
ATOM 2437 C CA . GLY B 1 81 ? 10.999 60.712 48.571 1.00 30.92 81 GLY B CA 1
ATOM 2438 C C . GLY B 1 81 ? 9.614 60.118 48.761 1.00 30.44 81 GLY B C 1
ATOM 2439 O O . GLY B 1 81 ? 9.352 59.005 48.305 1.00 31.15 81 GLY B O 1
ATOM 2440 N N . SER B 1 82 ? 8.718 60.862 49.399 1.00 27.96 82 SER B N 1
ATOM 2441 C CA . SER B 1 82 ? 7.398 60.336 49.752 1.00 38.86 82 SER B CA 1
ATOM 2442 C C . SER B 1 82 ? 6.590 59.866 48.536 1.00 35.69 82 SER B C 1
ATOM 2443 O O . SER B 1 82 ? 5.641 59.093 48.675 1.00 30.77 82 SER B O 1
ATOM 2446 N N . ASP B 1 83 ? 6.975 60.316 47.347 1.00 35.43 83 ASP B N 1
ATOM 2447 C CA . ASP B 1 83 ? 6.278 59.903 46.127 1.00 30.01 83 ASP B CA 1
ATOM 2448 C C . ASP B 1 83 ? 6.557 58.427 45.814 1.00 32.32 83 ASP B C 1
ATOM 2449 O O . ASP B 1 83 ? 5.791 57.779 45.100 1.00 30.85 83 ASP B O 1
ATOM 2454 N N . PHE B 1 84 ? 7.659 57.904 46.340 1.00 27.87 84 PHE B N 1
ATOM 2455 C CA . PHE B 1 84 ? 7.990 56.493 46.137 1.00 28.99 84 PHE B CA 1
ATOM 2456 C C . PHE B 1 84 ? 6.968 55.609 46.841 1.00 33.09 84 PHE B C 1
ATOM 2457 O O . PHE B 1 84 ? 6.862 54.426 46.555 1.00 33.30 84 PHE B O 1
ATOM 2465 N N . ASN B 1 85 ? 6.212 56.188 47.763 1.00 34.92 85 ASN B N 1
ATOM 2466 C CA . ASN B 1 85 ? 5.287 55.390 48.552 1.00 41.86 85 ASN B CA 1
ATOM 2467 C C . ASN B 1 85 ? 4.166 54.770 47.716 1.00 42.23 85 ASN B C 1
ATOM 2468 O O . ASN B 1 85 ? 3.456 53.887 48.183 1.00 48.01 85 ASN B O 1
ATOM 2473 N N . ALA B 1 86 ? 4.013 55.236 46.479 1.00 37.71 86 ALA B N 1
ATOM 2474 C CA . ALA B 1 86 ? 3.072 54.627 45.542 1.00 42.17 86 ALA B CA 1
ATOM 2475 C C . ALA B 1 86 ? 3.488 53.186 45.238 1.00 41.11 86 ALA B C 1
ATOM 2476 O O . ALA B 1 86 ? 2.667 52.351 44.849 1.00 34.16 86 ALA B O 1
ATOM 2478 N N . TYR B 1 87 ? 4.771 52.908 45.424 1.00 31.73 87 TYR B N 1
ATOM 2479 C CA . TYR B 1 87 ? 5.366 51.649 44.987 1.00 32.60 87 TYR B CA 1
ATOM 2480 C C . TYR B 1 87 ? 5.810 50.775 46.152 1.00 28.58 87 TYR B C 1
ATOM 2481 O O . TYR B 1 87 ? 6.126 49.601 45.969 1.00 28.47 87 TYR B O 1
ATOM 2490 N N . THR B 1 88 ? 5.836 51.346 47.347 1.00 29.32 88 THR B N 1
ATOM 2491 C CA . THR B 1 88 ? 6.380 50.615 48.497 1.00 31.73 88 THR B CA 1
ATOM 2492 C C . THR B 1 88 ? 5.750 49.239 48.657 1.00 32.59 88 THR B C 1
ATOM 2493 O O . THR B 1 88 ? 6.453 48.255 48.864 1.00 30.58 88 THR B O 1
ATOM 2497 N N . ALA B 1 89 ? 4.428 49.166 48.560 1.00 34.68 89 ALA B N 1
ATOM 2498 C CA . ALA B 1 89 ? 3.742 47.902 48.811 1.00 42.91 89 ALA B CA 1
ATOM 2499 C C . ALA B 1 89 ? 4.049 46.871 47.734 1.00 40.82 89 ALA B C 1
ATOM 2500 O O . ALA B 1 89 ? 4.053 45.671 48.000 1.00 44.22 89 ALA B O 1
ATOM 2502 N N . THR B 1 90 ? 4.309 47.342 46.518 1.00 35.05 90 THR B N 1
ATOM 2503 C CA . THR B 1 90 ? 4.644 46.455 45.410 1.00 34.58 90 THR B CA 1
ATOM 2504 C C . THR B 1 90 ? 6.083 45.956 45.556 1.00 32.55 90 THR B C 1
ATOM 2505 O O . THR B 1 90 ? 6.380 44.784 45.350 1.00 39.46 90 THR B O 1
ATOM 2509 N N . VAL B 1 91 ? 6.975 46.871 45.918 1.00 30.10 91 VAL B N 1
ATOM 2510 C CA . VAL B 1 91 ? 8.405 46.595 45.951 1.00 27.48 91 VAL B CA 1
ATOM 2511 C C . VAL B 1 91 ? 8.849 45.813 47.192 1.00 28.82 91 VAL B C 1
ATOM 2512 O O . VAL B 1 91 ? 9.701 44.929 47.112 1.00 26.27 91 VAL B O 1
ATOM 2516 N N . LEU B 1 92 ? 8.279 46.155 48.342 1.00 27.61 92 LEU B N 1
ATOM 2517 C CA . LEU B 1 92 ? 8.777 45.626 49.613 1.00 27.57 92 LEU B CA 1
ATOM 2518 C C . LEU B 1 92 ? 8.903 44.097 49.667 1.00 28.80 92 LEU B C 1
ATOM 2519 O O . LEU B 1 92 ? 9.925 43.575 50.094 1.00 31.21 92 LEU B O 1
ATOM 2524 N N . PRO B 1 93 ? 7.862 43.372 49.241 1.00 30.49 93 PRO B N 1
ATOM 2525 C CA . PRO B 1 93 ? 7.959 41.908 49.315 1.00 36.79 93 PRO B CA 1
ATOM 2526 C C . PRO B 1 93 ? 9.169 41.326 48.579 1.00 31.31 93 PRO B C 1
ATOM 2527 O O . PRO B 1 93 ? 9.722 40.338 49.050 1.00 28.81 93 PRO B O 1
ATOM 2531 N N . HIS B 1 94 ? 9.574 41.912 47.451 1.00 31.70 94 HIS B N 1
ATOM 2532 C CA . HIS B 1 94 ? 10.711 41.384 46.690 1.00 28.64 94 HIS B CA 1
ATOM 2533 C C . HIS B 1 94 ? 12.026 41.750 47.349 1.00 23.19 94 HIS B C 1
ATOM 2534 O O . HIS B 1 94 ? 12.998 40.995 47.275 1.00 22.80 94 HIS B O 1
ATOM 2541 N N . VAL B 1 95 ? 12.057 42.914 47.990 1.00 22.91 95 VAL B N 1
ATOM 2542 C CA . VAL B 1 95 ? 13.252 43.318 48.714 1.00 27.12 95 VAL B CA 1
ATOM 2543 C C . VAL B 1 95 ? 13.440 42.412 49.929 1.00 30.62 95 VAL B C 1
ATOM 2544 O O . VAL B 1 95 ? 14.550 42.018 50.253 1.00 24.53 95 VAL B O 1
ATOM 2548 N N . ILE B 1 96 ? 12.340 42.107 50.602 1.00 27.11 96 ILE B N 1
ATOM 2549 C CA . ILE B 1 96 ? 12.356 41.181 51.733 1.00 28.83 96 ILE B CA 1
ATOM 2550 C C . ILE B 1 96 ? 12.981 39.861 51.291 1.00 30.29 96 ILE B C 1
ATOM 2551 O O . ILE B 1 96 ? 13.924 39.388 51.900 1.00 31.15 96 ILE B O 1
ATOM 2556 N N . ASP B 1 97 ? 12.469 39.289 50.205 1.00 26.19 97 ASP B N 1
ATOM 2557 C CA . ASP B 1 97 ? 13.044 38.061 49.659 1.00 31.77 97 ASP B CA 1
ATOM 2558 C C . ASP B 1 97 ? 14.543 38.155 49.406 1.00 27.32 97 ASP B C 1
ATOM 2559 O O . ASP B 1 97 ? 15.272 37.190 49.616 1.00 35.13 97 ASP B O 1
ATOM 2564 N N . ARG B 1 98 ? 15.021 39.318 48.976 1.00 26.98 98 ARG B N 1
ATOM 2565 C CA . ARG B 1 98 ? 16.454 39.453 48.757 1.00 26.06 98 ARG B CA 1
ATOM 2566 C C . ARG B 1 98 ? 17.229 39.492 50.073 1.00 27.19 98 ARG B C 1
ATOM 2567 O O . ARG B 1 98 ? 18.437 39.253 50.083 1.00 25.86 98 ARG B O 1
ATOM 2575 N N . LEU B 1 99 ? 16.554 39.807 51.177 1.00 26.36 99 LEU B N 1
ATOM 2576 C CA . LEU B 1 99 ? 17.203 39.674 52.489 1.00 28.39 99 LEU B CA 1
ATOM 2577 C C . LEU B 1 99 ? 17.573 38.205 52.745 1.00 31.49 99 LEU B C 1
ATOM 2578 O O . LEU B 1 99 ? 18.458 37.918 53.553 1.00 35.22 99 LEU B O 1
ATOM 2583 N N . GLY B 1 100 ? 16.899 37.280 52.064 1.00 27.43 100 GLY B N 1
ATOM 2584 C CA . GLY B 1 100 ? 17.187 35.859 52.250 1.00 23.55 100 GLY B CA 1
ATOM 2585 C C . GLY B 1 100 ? 18.177 35.281 51.244 1.00 34.31 100 GLY B C 1
ATOM 2586 O O . GLY B 1 100 ? 18.444 34.079 51.230 1.00 30.44 100 GLY B O 1
ATOM 2587 N N . ASP B 1 101 ? 18.733 36.143 50.400 1.00 31.30 101 ASP B N 1
ATOM 2588 C CA . ASP B 1 101 ? 19.627 35.688 49.336 1.00 29.77 101 ASP B CA 1
ATOM 2589 C C . ASP B 1 101 ? 20.883 35.112 49.969 1.00 31.33 101 ASP B C 1
ATOM 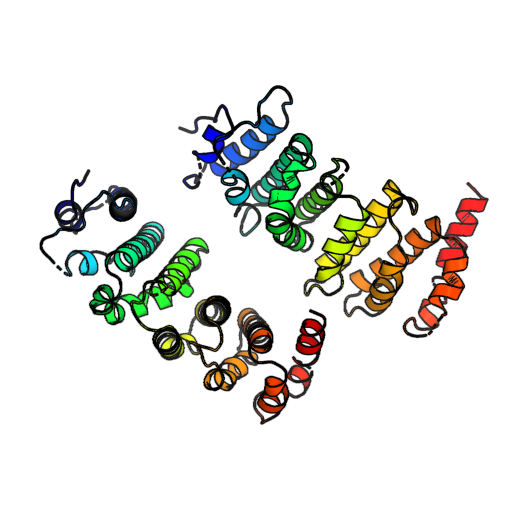2590 O O . ASP B 1 101 ? 21.380 35.653 50.959 1.00 31.65 101 ASP B O 1
ATOM 2595 N N . SER B 1 102 ? 21.403 34.020 49.419 1.00 30.22 102 SER B N 1
ATOM 2596 C CA . SER B 1 102 ? 22.590 33.408 49.999 1.00 30.96 102 SER B CA 1
ATOM 2597 C C . SER B 1 102 ? 23.839 34.235 49.728 1.00 34.53 102 SER B C 1
ATOM 2598 O O . SER B 1 102 ? 24.891 34.003 50.325 1.00 32.63 102 SER B O 1
ATOM 2601 N N . ARG B 1 103 ? 23.714 35.206 48.828 1.00 29.54 103 ARG B N 1
ATOM 2602 C CA . ARG B 1 103 ? 24.839 36.046 48.423 1.00 32.60 103 ARG B CA 1
ATOM 2603 C C . ARG B 1 103 ? 24.834 37.323 49.246 1.00 36.50 103 ARG B C 1
ATOM 2604 O O . ARG B 1 103 ? 23.875 38.093 49.176 1.00 33.24 103 ARG B O 1
ATOM 2612 N N . ASP B 1 104 ? 25.901 37.558 50.007 1.00 33.90 104 ASP B N 1
ATOM 2613 C CA . ASP B 1 104 ? 25.897 38.666 50.963 1.00 38.96 104 ASP B CA 1
ATOM 2614 C C . ASP B 1 104 ? 25.859 40.053 50.309 1.00 31.96 104 ASP B C 1
ATOM 2615 O O . ASP B 1 104 ? 25.218 40.957 50.820 1.00 31.80 104 ASP B O 1
ATOM 2620 N N . THR B 1 105 ? 26.531 40.218 49.177 1.00 32.37 105 THR B N 1
ATOM 2621 C CA . THR B 1 105 ? 26.483 41.495 48.467 1.00 39.75 105 THR B CA 1
ATOM 2622 C C . THR B 1 105 ? 25.058 41.848 48.023 1.00 38.61 105 THR B C 1
ATOM 2623 O O . THR B 1 105 ? 24.703 43.025 47.951 1.00 43.48 105 THR B O 1
ATOM 2627 N N . VAL B 1 106 ? 24.242 40.836 47.744 1.00 32.44 106 VAL B N 1
ATOM 2628 C CA . VAL B 1 106 ? 22.842 41.067 47.394 1.00 29.01 106 VAL B CA 1
ATOM 2629 C C . VAL B 1 106 ? 22.050 41.477 48.651 1.00 31.88 106 VAL B C 1
ATOM 2630 O O . VAL B 1 106 ? 21.274 42.431 48.638 1.00 26.05 106 VAL B O 1
ATOM 2634 N N . ARG B 1 107 ? 22.262 40.750 49.743 1.00 27.14 107 ARG B N 1
ATOM 2635 C CA . ARG B 1 107 ? 21.621 41.090 51.007 1.00 25.34 107 ARG B CA 1
ATOM 2636 C C . ARG B 1 107 ? 21.989 42.502 51.437 1.00 26.67 107 ARG B C 1
ATOM 2637 O O . ARG B 1 107 ? 21.137 43.244 51.918 1.00 30.54 107 ARG B O 1
ATOM 2645 N N . GLU B 1 108 ? 23.253 42.878 51.267 1.00 28.70 108 GLU B N 1
ATOM 2646 C CA A GLU B 1 108 ? 23.676 44.206 51.678 0.49 34.68 108 GLU B CA 1
ATOM 2647 C CA B GLU B 1 108 ? 23.739 44.214 51.631 0.51 34.43 108 GLU B CA 1
ATOM 2648 C C . GLU B 1 108 ? 22.991 45.313 50.878 1.00 31.13 108 GLU B C 1
ATOM 2649 O O . GLU B 1 108 ? 22.605 46.336 51.447 1.00 27.64 108 GLU B O 1
ATOM 2660 N N . LYS B 1 109 ? 22.801 45.105 49.578 1.00 28.68 109 LYS B N 1
ATOM 2661 C CA . LYS B 1 109 ? 22.111 46.103 48.765 1.00 26.13 109 LYS B CA 1
ATOM 2662 C C . LYS B 1 109 ? 20.658 46.211 49.179 1.00 23.66 109 LYS B C 1
ATOM 2663 O O . LYS B 1 109 ? 20.063 47.294 49.145 1.00 25.15 109 LYS B O 1
ATOM 2669 N N . ALA B 1 110 ? 20.077 45.078 49.563 1.00 25.43 110 ALA B N 1
ATOM 2670 C CA . ALA B 1 110 ? 18.686 45.063 49.991 1.00 22.78 110 ALA B CA 1
ATOM 2671 C C . ALA B 1 110 ? 18.521 45.788 51.340 1.00 25.72 110 ALA B C 1
ATOM 2672 O O . ALA B 1 110 ? 17.571 46.554 51.532 1.00 24.22 110 ALA B O 1
ATOM 2674 N N . GLN B 1 111 ? 19.445 45.562 52.268 1.00 31.16 111 GLN B N 1
ATOM 2675 C CA . GLN B 1 111 ? 19.416 46.293 53.540 1.00 26.89 111 GLN B CA 1
ATOM 2676 C C . GLN B 1 111 ? 19.584 47.797 53.295 1.00 29.08 111 GLN B C 1
ATOM 2677 O O . GLN B 1 111 ? 18.934 48.628 53.931 1.00 30.87 111 GLN B O 1
ATOM 2683 N N . LEU B 1 112 ? 20.489 48.143 52.389 1.00 27.03 112 LEU B N 1
ATOM 2684 C CA . LEU B 1 112 ? 20.744 49.546 52.075 1.00 30.91 112 LEU B CA 1
ATOM 2685 C C . LEU B 1 112 ? 19.486 50.199 51.508 1.00 30.08 112 LEU B C 1
ATOM 2686 O O . LEU B 1 112 ? 19.189 51.347 51.821 1.00 28.28 112 LEU B O 1
ATOM 2691 N N . LEU B 1 113 ? 18.746 49.462 50.681 1.00 27.80 113 LEU B N 1
ATOM 2692 C CA . LEU B 1 113 ? 17.489 49.966 50.127 1.00 25.41 113 LEU B CA 1
ATOM 2693 C C . LEU B 1 113 ? 16.530 50.312 51.258 1.00 26.49 113 LEU B C 1
ATOM 2694 O O . LEU B 1 113 ? 15.902 51.378 51.253 1.00 28.70 113 LEU B O 1
ATOM 2699 N N . LEU B 1 114 ? 16.416 49.402 52.224 1.00 25.43 114 LEU B N 1
ATOM 2700 C CA . LEU B 1 114 ? 15.505 49.605 53.346 1.00 29.24 114 LEU B CA 1
ATOM 2701 C C . LEU B 1 114 ? 15.914 50.832 54.144 1.00 25.32 114 LEU B C 1
ATOM 2702 O O . LEU B 1 114 ? 15.065 51.637 54.524 1.00 25.14 114 LEU B O 1
ATOM 2707 N N . ARG B 1 115 ? 17.215 50.985 54.381 1.00 24.96 115 ARG B N 1
ATOM 2708 C CA . ARG B 1 115 ? 17.715 52.178 55.058 1.00 29.96 115 ARG B CA 1
ATOM 2709 C C . ARG B 1 115 ? 17.377 53.449 54.268 1.00 29.45 115 ARG B C 1
ATOM 2710 O O . ARG B 1 115 ? 16.945 54.453 54.834 1.00 28.43 115 ARG B O 1
ATOM 2718 N N . ASP B 1 116 ? 17.552 53.396 52.956 1.00 25.94 116 ASP B N 1
ATOM 2719 C CA . ASP B 1 116 ? 17.243 54.556 52.112 1.00 25.25 116 ASP B CA 1
ATOM 2720 C C . ASP B 1 116 ? 15.782 54.979 52.222 1.00 24.32 116 ASP B C 1
ATOM 2721 O O . ASP B 1 116 ? 15.463 56.173 52.138 1.00 29.41 116 ASP B O 1
ATOM 2726 N N . LEU B 1 117 ? 14.887 54.008 52.392 1.00 26.20 117 LEU B N 1
ATOM 2727 C CA . LEU B 1 117 ? 13.465 54.320 52.517 1.00 25.42 117 LEU B CA 1
ATOM 2728 C C . LEU B 1 117 ? 13.238 55.255 53.702 1.00 29.84 117 LEU B C 1
ATOM 2729 O O . LEU B 1 117 ? 12.407 56.170 53.654 1.00 30.43 117 LEU B O 1
ATOM 2742 N N . GLU B 1 119 ? 15.887 57.003 55.474 1.00 27.20 119 GLU B N 1
ATOM 2743 C CA . GLU B 1 119 ? 16.744 58.173 55.393 1.00 33.45 119 GLU B CA 1
ATOM 2744 C C . GLU B 1 119 ? 16.169 59.205 54.429 1.00 36.57 119 GLU B C 1
ATOM 2745 O O . GLU B 1 119 ? 16.271 60.403 54.665 1.00 35.10 119 GLU B O 1
ATOM 2751 N N . HIS B 1 120 ? 15.559 58.741 53.343 1.00 31.48 120 HIS B N 1
ATOM 2752 C CA . HIS B 1 120 ? 15.011 59.667 52.358 1.00 31.20 120 HIS B CA 1
ATOM 2753 C C . HIS B 1 120 ? 13.512 59.878 52.514 1.00 35.18 120 HIS B C 1
ATOM 2754 O O . HIS B 1 120 ? 12.840 60.318 51.599 1.00 31.46 120 HIS B O 1
ATOM 2761 N N . ARG B 1 121 ? 13.009 59.572 53.705 1.00 43.33 121 ARG B N 1
ATOM 2762 C CA . ARG B 1 121 ? 11.675 59.989 54.136 1.00 40.40 121 ARG B CA 1
ATOM 2763 C C . ARG B 1 121 ? 10.526 59.490 53.256 1.00 42.47 121 ARG B C 1
ATOM 2764 O O . ARG B 1 121 ? 9.538 60.202 53.045 1.00 41.78 121 ARG B O 1
ATOM 2772 N N . VAL B 1 122 ? 10.649 58.269 52.745 1.00 39.35 122 VAL B N 1
ATOM 2773 C CA . VAL B 1 122 ? 9.530 57.643 52.060 1.00 32.96 122 VAL B CA 1
ATOM 2774 C C . VAL B 1 122 ? 8.440 57.367 53.091 1.00 37.25 122 VAL B C 1
ATOM 2775 O O . VAL B 1 122 ? 7.284 57.708 52.869 1.00 40.68 122 VAL B O 1
ATOM 2779 N N . LEU B 1 123 ? 8.822 56.744 54.210 1.00 32.08 123 LEU B N 1
ATOM 2780 C CA . LEU B 1 123 ? 7.937 56.546 55.365 1.00 34.83 123 LEU B CA 1
ATOM 2781 C C . LEU B 1 123 ? 8.735 56.571 56.677 1.00 31.85 123 LEU B C 1
ATOM 2782 O O . LEU B 1 123 ? 9.924 56.265 56.687 1.00 34.77 123 LEU B O 1
ATOM 2787 N N . PRO B 1 124 ? 8.083 56.958 57.786 1.00 33.75 124 PRO B N 1
ATOM 2788 C CA . PRO B 1 124 ? 8.787 57.016 59.071 1.00 36.96 124 PRO B CA 1
ATOM 2789 C C . PRO B 1 124 ? 9.398 55.658 59.417 1.00 34.26 124 PRO B C 1
ATOM 2790 O O . PRO B 1 124 ? 8.890 54.636 58.966 1.00 33.48 124 PRO B O 1
ATOM 2794 N N . PRO B 1 125 ? 10.477 55.652 60.209 1.00 34.77 125 PRO B N 1
ATOM 2795 C CA . PRO B 1 125 ? 11.100 54.393 60.640 1.00 34.90 125 PRO B CA 1
ATOM 2796 C C . PRO B 1 125 ? 10.113 53.443 61.316 1.00 33.56 125 PRO B C 1
ATOM 2797 O O . PRO B 1 125 ? 10.179 52.234 61.091 1.00 31.91 125 PRO B O 1
ATOM 2801 N N . GLN B 1 126 ? 9.209 53.968 62.134 1.00 32.88 126 GLN B N 1
ATOM 2802 C CA . GLN B 1 126 ? 8.293 53.088 62.856 1.00 40.03 126 GLN B CA 1
ATOM 2803 C C . GLN B 1 126 ? 7.369 52.382 61.874 1.00 39.32 126 GLN B C 1
ATOM 2804 O O . GLN B 1 126 ? 7.043 51.206 62.045 1.00 34.22 126 GLN B O 1
ATOM 2810 N N . ALA B 1 127 ? 6.943 53.113 60.847 1.00 38.92 127 ALA B N 1
ATOM 2811 C CA . ALA B 1 127 ? 6.055 52.560 59.838 1.00 34.92 127 ALA B CA 1
ATOM 2812 C C . ALA B 1 127 ? 6.752 51.437 59.080 1.00 29.84 127 ALA B C 1
ATOM 2813 O O . ALA B 1 127 ? 6.201 50.349 58.892 1.00 36.39 127 ALA B O 1
ATOM 2815 N N . LEU B 1 128 ? 7.975 51.692 58.643 1.00 32.96 128 LEU B N 1
ATOM 2816 C CA . LEU B 1 128 ? 8.682 50.683 57.867 1.00 28.35 128 LEU B CA 1
ATOM 2817 C C . LEU B 1 128 ? 8.967 49.438 58.707 1.00 29.17 128 LEU B C 1
ATOM 2818 O O . LEU B 1 128 ? 8.700 48.320 58.274 1.00 29.74 128 LEU B O 1
ATOM 2823 N N . ILE B 1 129 ? 9.532 49.625 59.899 1.00 33.31 129 ILE B N 1
ATOM 2824 C CA . ILE B 1 129 ? 9.862 48.477 60.745 1.00 29.04 129 ILE B CA 1
ATOM 2825 C C . ILE B 1 129 ? 8.604 47.679 61.094 1.00 26.43 129 ILE B C 1
ATOM 2826 O O . ILE B 1 129 ? 8.618 46.446 61.069 1.00 27.85 129 ILE B O 1
ATOM 2831 N N . ASP B 1 130 ? 7.509 48.377 61.382 1.00 31.59 130 ASP B N 1
ATOM 2832 C CA . ASP B 1 130 ? 6.253 47.689 61.665 1.00 32.37 130 ASP B CA 1
ATOM 2833 C C . ASP B 1 130 ? 5.798 46.931 60.430 1.00 38.33 130 ASP B C 1
ATOM 2834 O O . ASP B 1 130 ? 5.331 45.798 60.526 1.00 36.16 130 ASP B O 1
ATOM 2839 N N . LYS B 1 131 ? 5.916 47.560 59.265 1.00 37.17 131 LYS B N 1
ATOM 2840 C CA . LYS B 1 131 ? 5.482 46.888 58.053 1.00 37.12 131 LYS B CA 1
ATOM 2841 C C . LYS B 1 131 ? 6.321 45.639 57.820 1.00 35.55 131 LYS B C 1
ATOM 2842 O O . LYS B 1 131 ? 5.789 44.573 57.513 1.00 36.23 131 LYS B O 1
ATOM 2848 N N . LEU B 1 132 ? 7.634 45.769 57.964 1.00 29.13 132 LEU B N 1
ATOM 2849 C CA . LEU B 1 132 ? 8.505 44.616 57.766 1.00 30.35 132 LEU B CA 1
ATOM 2850 C C . LEU B 1 132 ? 8.172 43.533 58.775 1.00 32.13 132 LEU B C 1
ATOM 2851 O O . LEU B 1 132 ? 8.154 42.348 58.433 1.00 36.99 132 LEU B O 1
ATOM 2856 N N . ALA B 1 133 ? 7.888 43.933 60.018 1.00 32.97 133 ALA B N 1
ATOM 2857 C CA . ALA B 1 133 ? 7.660 42.954 61.086 1.00 31.04 133 ALA B CA 1
ATOM 2858 C C . ALA B 1 133 ? 6.498 42.019 60.757 1.00 34.50 133 ALA B C 1
ATOM 2859 O O . ALA B 1 133 ? 6.523 40.839 61.097 1.00 37.25 133 ALA B O 1
ATOM 2861 N N . THR B 1 134 ? 5.493 42.541 60.065 1.00 37.73 134 THR B N 1
ATOM 2862 C CA . THR B 1 134 ? 4.308 41.750 59.761 1.00 38.47 134 THR B CA 1
ATOM 2863 C C . THR B 1 134 ? 4.622 40.498 58.931 1.00 39.20 134 THR B C 1
ATOM 2864 O O . THR B 1 134 ? 3.822 39.568 58.900 1.00 43.56 134 THR B O 1
ATOM 2868 N N . SER B 1 135 ? 5.784 40.456 58.279 1.00 37.06 135 SER B N 1
ATOM 2869 C CA . SER B 1 135 ? 6.156 39.247 57.534 1.00 40.93 135 SER B CA 1
ATOM 2870 C C . SER B 1 135 ? 7.544 38.663 57.842 1.00 39.70 135 SER B C 1
ATOM 2871 O O . SER B 1 135 ? 7.815 37.508 57.516 1.00 37.49 135 SER B O 1
ATOM 2874 N N . CYS B 1 136 ? 8.424 39.443 58.465 1.00 33.55 136 CYS B N 1
ATOM 2875 C CA . CYS B 1 136 ? 9.810 39.002 58.623 1.00 28.27 136 CYS B CA 1
ATOM 2876 C C . CYS B 1 136 ? 10.058 38.156 59.872 1.00 31.61 136 CYS B C 1
ATOM 2877 O O . CYS B 1 136 ? 10.884 37.245 59.853 1.00 32.52 136 CYS B O 1
ATOM 2880 N N . PHE B 1 137 ? 9.371 38.473 60.961 1.00 32.22 137 PHE B N 1
ATOM 2881 C CA . PHE B 1 137 ? 9.571 37.730 62.203 1.00 36.29 137 PHE B CA 1
ATOM 2882 C C . PHE B 1 137 ? 9.302 36.242 62.005 1.00 34.96 137 PHE B C 1
ATOM 2883 O O . PHE B 1 137 ? 10.042 35.396 62.504 1.00 36.32 137 PHE B O 1
ATOM 2891 N N . LYS B 1 138 ? 8.251 35.933 61.255 1.00 37.44 138 LYS B N 1
ATOM 2892 C CA . LYS B 1 138 ? 7.827 34.556 61.036 1.00 45.04 138 LYS B CA 1
ATOM 2893 C C . LYS B 1 138 ? 8.107 34.071 59.606 1.00 45.22 138 LYS B C 1
ATOM 2894 O O . LYS B 1 138 ? 7.556 33.061 59.166 1.00 43.90 138 LYS B O 1
ATOM 2900 N N . HIS B 1 139 ? 8.956 34.792 58.882 1.00 40.76 139 HIS B N 1
ATOM 2901 C CA . HIS B 1 139 ? 9.278 34.419 57.507 1.00 41.52 139 HIS B CA 1
ATOM 2902 C C . HIS B 1 139 ? 9.844 33.008 57.483 1.00 42.65 139 HIS B C 1
ATOM 2903 O O . HIS B 1 139 ? 10.522 32.594 58.425 1.00 35.90 139 HIS B O 1
ATOM 2910 N N . LYS B 1 140 ? 9.565 32.265 56.411 1.00 39.30 140 LYS B N 1
ATOM 2911 C CA . LYS B 1 140 ? 9.965 30.862 56.346 1.00 44.72 140 LYS B CA 1
ATOM 2912 C C . LYS B 1 140 ? 11.470 30.722 56.174 1.00 39.24 140 LYS B C 1
ATOM 2913 O O . LYS B 1 140 ? 12.063 29.708 56.540 1.00 47.46 140 LYS B O 1
ATOM 2919 N N . ASN B 1 141 ? 12.084 31.764 55.634 1.00 36.35 141 ASN B N 1
ATOM 2920 C CA . ASN B 1 141 ? 13.510 31.765 55.349 1.00 36.30 141 ASN B CA 1
ATOM 2921 C C . ASN B 1 141 ? 14.296 32.286 56.546 1.00 33.03 141 ASN B C 1
ATOM 2922 O O . ASN B 1 141 ? 14.093 33.421 56.975 1.00 27.67 141 ASN B O 1
ATOM 2927 N N . ALA B 1 142 ? 15.196 31.467 57.080 1.00 28.71 142 ALA B N 1
ATOM 2928 C CA . ALA B 1 142 ? 15.892 31.818 58.321 1.00 37.83 142 ALA B CA 1
ATOM 2929 C C . ALA B 1 142 ? 16.826 33.008 58.130 1.00 35.72 142 ALA B C 1
ATOM 2930 O O . ALA B 1 142 ? 17.061 33.779 59.069 1.00 32.23 142 ALA B O 1
ATOM 2932 N N . LYS B 1 143 ? 17.344 33.168 56.912 1.00 28.69 143 LYS B N 1
ATOM 2933 C CA . LYS B 1 143 ? 18.206 34.308 56.625 1.00 30.63 143 LYS B CA 1
ATOM 2934 C C . LYS B 1 143 ? 17.415 35.612 56.655 1.00 25.38 143 LYS B C 1
ATOM 2935 O O . LYS B 1 143 ? 17.938 36.637 57.079 1.00 28.98 143 LYS B O 1
ATOM 2941 N N . VAL B 1 144 ? 16.159 35.572 56.223 1.00 26.13 144 VAL B N 1
ATOM 2942 C CA . VAL B 1 144 ? 15.316 36.755 56.343 1.00 26.87 144 VAL B CA 1
ATOM 2943 C C . VAL B 1 144 ? 15.114 37.104 57.821 1.00 28.94 144 VAL B C 1
ATOM 2944 O O . VAL B 1 144 ? 15.275 38.257 58.238 1.00 26.18 144 VAL B O 1
ATOM 2948 N N . ARG B 1 145 ? 14.765 36.103 58.619 1.00 29.39 145 ARG B N 1
ATOM 2949 C CA . ARG B 1 145 ? 14.505 36.369 60.037 1.00 28.02 145 ARG B CA 1
ATOM 2950 C C . ARG B 1 145 ? 15.744 36.983 60.685 1.00 26.76 145 ARG B C 1
ATOM 2951 O O . ARG B 1 145 ? 15.644 37.932 61.467 1.00 28.31 145 ARG B O 1
ATOM 2959 N N . GLU B 1 146 ? 16.914 36.444 60.360 1.00 26.67 146 GLU B N 1
ATOM 2960 C CA . GLU B 1 146 ? 18.173 36.973 60.876 1.00 30.14 146 GLU B CA 1
ATOM 2961 C C . GLU B 1 146 ? 18.442 38.406 60.405 1.00 28.79 146 GLU B C 1
ATOM 2962 O O . GLU B 1 146 ? 18.740 39.300 61.195 1.00 24.71 146 GLU B O 1
ATOM 2968 N N . GLU B 1 147 ? 18.355 38.617 59.100 1.00 24.15 147 GLU B N 1
ATOM 2969 C CA . GLU B 1 147 ? 18.640 39.932 58.548 1.00 27.19 147 GLU B CA 1
ATOM 2970 C C . GLU B 1 147 ? 17.669 40.976 59.072 1.00 25.15 147 GLU B C 1
ATOM 2971 O O . GLU B 1 147 ? 18.055 42.112 59.328 1.00 24.31 147 GLU B O 1
ATOM 2977 N N . PHE B 1 148 ? 16.408 40.605 59.236 1.00 22.64 148 PHE B N 1
ATOM 2978 C CA . PHE B 1 148 ? 15.457 41.585 59.741 1.00 25.75 148 PHE B CA 1
ATOM 2979 C C . PHE B 1 148 ? 15.824 42.089 61.146 1.00 25.92 148 PHE B C 1
ATOM 2980 O O . PHE B 1 148 ? 15.688 43.272 61.437 1.00 29.37 148 PHE B O 1
ATOM 2988 N N . LEU B 1 149 ? 16.284 41.201 62.021 1.00 25.49 149 LEU B N 1
ATOM 2989 C CA . LEU B 1 149 ? 16.777 41.665 63.322 1.00 24.12 149 LEU B CA 1
ATOM 2990 C C . LEU B 1 149 ? 17.855 42.734 63.158 1.00 22.18 149 LEU B C 1
ATOM 2991 O O . LEU B 1 149 ? 17.876 43.720 63.897 1.00 28.37 149 LEU B O 1
ATOM 2996 N N . GLN B 1 150 ? 18.751 42.540 62.196 1.00 28.15 150 GLN B N 1
ATOM 2997 C CA . GLN B 1 150 ? 19.801 43.520 61.931 1.00 33.05 150 GLN B CA 1
ATOM 2998 C C . GLN B 1 150 ? 19.231 44.852 61.435 1.00 34.19 150 GLN B C 1
ATOM 2999 O O . GLN B 1 150 ? 19.769 45.924 61.735 1.00 31.61 150 GLN B O 1
ATOM 3005 N N . THR B 1 151 ? 18.159 44.779 60.651 1.00 30.08 151 THR B N 1
ATOM 3006 C CA . THR B 1 151 ? 17.472 45.985 60.193 1.00 30.53 151 THR B CA 1
ATOM 3007 C C . THR B 1 151 ? 16.972 46.785 61.408 1.00 29.41 151 THR B C 1
ATOM 3008 O O . THR B 1 151 ? 17.143 48.003 61.487 1.00 29.06 151 THR B O 1
ATOM 3012 N N . ILE B 1 152 ? 16.347 46.092 62.354 1.00 28.57 152 ILE B N 1
ATOM 3013 C CA . ILE B 1 152 ? 15.870 46.743 63.572 1.00 29.47 152 ILE B CA 1
ATOM 3014 C C . ILE B 1 152 ? 17.036 47.387 64.301 1.00 31.82 152 ILE B C 1
ATOM 3015 O O . ILE B 1 152 ? 16.971 48.549 64.675 1.00 28.68 152 ILE B O 1
ATOM 3020 N N . VAL B 1 153 ? 18.116 46.639 64.479 1.00 26.87 153 VAL B N 1
ATOM 3021 C CA . VAL B 1 153 ? 19.273 47.166 65.188 1.00 30.10 153 VAL B CA 1
ATOM 3022 C C . VAL B 1 153 ? 19.846 48.409 64.483 1.00 28.52 153 VAL B C 1
ATOM 3023 O O . VAL B 1 153 ? 20.172 49.403 65.126 1.00 33.78 153 VAL B O 1
ATOM 3027 N N . ASN B 1 154 ? 19.976 48.348 63.162 1.00 28.93 154 ASN B N 1
ATOM 3028 C CA . ASN B 1 154 ? 20.465 49.505 62.411 1.00 29.39 154 ASN B CA 1
ATOM 3029 C C . ASN B 1 154 ? 19.555 50.722 62.554 1.00 28.30 154 ASN B C 1
ATOM 3030 O O . ASN B 1 154 ? 20.015 51.842 62.765 1.00 30.37 154 ASN B O 1
ATOM 3035 N N . ALA B 1 155 ? 18.256 50.500 62.423 1.00 28.92 155 ALA B N 1
ATOM 3036 C CA . ALA B 1 155 ? 17.303 51.595 62.481 1.00 29.96 155 ALA B CA 1
ATOM 3037 C C . ALA B 1 155 ? 17.298 52.206 63.873 1.00 31.92 155 ALA B C 1
ATOM 3038 O O . ALA B 1 155 ? 17.287 53.430 64.047 1.00 33.48 155 ALA B O 1
ATOM 3040 N N . LEU B 1 156 ? 17.311 51.346 64.879 1.00 27.39 156 LEU B N 1
ATOM 3041 C CA . LEU B 1 156 ? 17.354 51.835 66.264 1.00 29.15 156 LEU B CA 1
ATOM 3042 C C . LEU B 1 156 ? 18.606 52.655 66.522 1.00 30.34 156 LEU B C 1
ATOM 3043 O O . LEU B 1 156 ? 18.541 53.750 67.093 1.00 35.07 156 LEU B O 1
ATOM 3048 N N . HIS B 1 157 ? 19.759 52.148 66.100 1.00 32.03 157 HIS B N 1
ATOM 3049 C CA . HIS B 1 157 ? 20.990 52.879 66.381 1.00 36.26 157 HIS B CA 1
ATOM 3050 C C . HIS B 1 157 ? 21.049 54.202 65.628 1.00 40.92 157 HIS B C 1
ATOM 3051 O O . HIS B 1 157 ? 21.649 55.165 66.106 1.00 34.48 157 HIS B O 1
ATOM 3058 N N . GLU B 1 158 ? 20.410 54.247 64.462 1.00 35.55 158 GLU B N 1
ATOM 3059 C CA . GLU B 1 158 ? 20.386 55.462 63.649 1.00 41.30 158 GLU B CA 1
ATOM 3060 C C . GLU B 1 158 ? 19.376 56.490 64.164 1.00 40.97 158 GLU B C 1
ATOM 3061 O O . GLU B 1 158 ? 19.680 57.688 64.234 1.00 41.64 158 GLU B O 1
ATOM 3067 N N . TYR B 1 159 ? 18.183 56.027 64.534 1.00 36.26 159 TYR B N 1
ATOM 3068 C CA . TYR B 1 159 ? 17.089 56.946 64.882 1.00 40.16 159 TYR B CA 1
ATOM 3069 C C . TYR B 1 159 ? 16.746 57.050 66.369 1.00 43.39 159 TYR B C 1
ATOM 3070 O O . TYR B 1 159 ? 16.057 57.984 66.786 1.00 43.09 159 TYR B O 1
ATOM 3079 N N . GLY B 1 160 ? 17.229 56.109 67.170 1.00 42.34 160 GLY B N 1
ATOM 3080 C CA . GLY B 1 160 ? 17.001 56.174 68.608 1.00 40.40 160 GLY B CA 1
ATOM 3081 C C . GLY B 1 160 ? 15.551 55.900 68.965 1.00 42.76 160 GLY B C 1
ATOM 3082 O O . GLY B 1 160 ? 14.682 55.866 68.089 1.00 41.64 160 GLY B O 1
ATOM 3083 N N . THR B 1 161 ? 15.286 55.696 70.257 1.00 44.18 161 THR B N 1
ATOM 3084 C CA . THR B 1 161 ? 13.932 55.418 70.724 1.00 46.86 161 THR B CA 1
ATOM 3085 C C . THR B 1 161 ? 12.989 56.611 70.520 1.00 50.63 161 THR B C 1
ATOM 3086 O O . THR B 1 161 ? 11.769 56.470 70.609 1.00 50.61 161 THR B O 1
ATOM 3090 N N . GLN B 1 162 ? 13.552 57.781 70.241 1.00 53.53 162 GLN B N 1
ATOM 3091 C CA . GLN B 1 162 ? 12.741 58.950 69.913 1.00 60.34 162 GLN B CA 1
ATOM 3092 C C . GLN B 1 162 ? 11.826 58.715 68.701 1.00 57.86 162 GLN B C 1
ATOM 3093 O O . GLN B 1 162 ? 10.681 59.168 68.686 1.00 55.92 162 GLN B O 1
ATOM 3099 N N . GLN B 1 163 ? 12.321 57.996 67.696 1.00 46.53 163 GLN B N 1
ATOM 3100 C CA . GLN B 1 163 ? 11.528 57.740 66.492 1.00 48.62 163 GLN B CA 1
ATOM 3101 C C . GLN B 1 163 ? 11.072 56.288 66.366 1.00 48.10 163 GLN B C 1
ATOM 3102 O O . GLN B 1 163 ? 10.125 55.986 65.640 1.00 48.45 163 GLN B O 1
ATOM 3108 N N . LEU B 1 164 ? 11.758 55.390 67.065 1.00 46.11 164 LEU B N 1
ATOM 3109 C CA . LEU B 1 164 ? 11.459 53.968 66.970 1.00 39.50 164 LEU B CA 1
ATOM 3110 C C . LEU B 1 164 ? 11.191 53.390 68.352 1.00 43.93 164 LEU B C 1
ATOM 3111 O O . LEU B 1 164 ? 12.126 53.128 69.102 1.00 48.66 164 LEU B O 1
ATOM 3116 N N . SER B 1 165 ? 9.916 53.199 68.679 1.00 37.26 165 SER B N 1
ATOM 3117 C CA . SER B 1 165 ? 9.529 52.581 69.934 1.00 47.61 165 SER B CA 1
ATOM 3118 C C . SER B 1 165 ? 9.668 51.076 69.812 1.00 47.81 165 SER B C 1
ATOM 3119 O O . SER B 1 165 ? 9.032 50.451 68.968 1.00 50.41 165 SER B O 1
ATOM 3122 N N . VAL B 1 166 ? 10.498 50.495 70.665 1.00 38.42 166 VAL B N 1
ATOM 3123 C CA . VAL B 1 166 ? 10.878 49.108 70.498 1.00 44.12 166 VAL B CA 1
ATOM 3124 C C . VAL B 1 166 ? 10.081 48.142 71.365 1.00 38.10 166 VAL B C 1
ATOM 3125 O O . VAL B 1 166 ? 10.216 46.930 71.227 1.00 38.16 166 VAL B O 1
ATOM 3129 N N . ARG B 1 167 ? 9.234 48.681 72.237 1.00 37.99 167 ARG B N 1
ATOM 3130 C CA . ARG B 1 167 ? 8.398 47.852 73.103 1.00 40.74 167 ARG B CA 1
ATOM 3131 C C . ARG B 1 167 ? 7.657 46.779 72.317 1.00 39.74 167 ARG B C 1
ATOM 3132 O O . ARG B 1 167 ? 7.574 45.636 72.752 1.00 41.35 167 ARG B O 1
ATOM 3140 N N . VAL B 1 168 ? 7.132 47.145 71.149 1.00 43.44 168 VAL B N 1
ATOM 3141 C CA . VAL B 1 168 ? 6.394 46.194 70.320 1.00 39.17 168 VAL B CA 1
ATOM 3142 C C . VAL B 1 168 ? 7.275 45.124 69.696 1.00 33.10 168 VAL B C 1
ATOM 3143 O O . VAL B 1 168 ? 6.768 44.102 69.225 1.00 44.43 168 VAL B O 1
ATOM 3147 N N . TYR B 1 169 ? 8.586 45.339 69.677 1.00 31.89 169 TYR B N 1
ATOM 3148 C CA . TYR B 1 169 ? 9.476 44.335 69.080 1.00 26.78 169 TYR B CA 1
ATOM 3149 C C . TYR B 1 169 ? 10.034 43.354 70.108 1.00 32.73 169 TYR B C 1
ATOM 3150 O O . TYR B 1 169 ? 10.585 42.320 69.746 1.00 33.15 169 TYR B O 1
ATOM 3159 N N . ILE B 1 170 ? 9.878 43.663 71.391 1.00 31.94 170 ILE B N 1
ATOM 3160 C CA . ILE B 1 170 ? 10.503 42.815 72.406 1.00 32.03 170 ILE B CA 1
ATOM 3161 C C . ILE B 1 170 ? 9.971 41.383 72.404 1.00 25.82 170 ILE B C 1
ATOM 3162 O O . ILE B 1 170 ? 10.749 40.434 72.376 1.00 34.91 170 ILE B O 1
ATOM 3167 N N . PRO B 1 171 ? 8.642 41.221 72.422 1.00 32.11 171 PRO B N 1
ATOM 3168 C CA . PRO B 1 171 ? 8.067 39.871 72.413 1.00 32.40 171 PRO B CA 1
ATOM 3169 C C . PRO B 1 171 ? 8.412 39.056 71.161 1.00 32.17 171 PRO B C 1
ATOM 3170 O O . PRO B 1 171 ? 8.845 37.914 71.311 1.00 31.57 171 PRO B O 1
ATOM 3174 N N . PRO B 1 172 ? 8.223 39.614 69.945 1.00 27.58 172 PRO B N 1
ATOM 3175 C CA . PRO B 1 172 ? 8.649 38.807 68.786 1.00 27.92 172 PRO B CA 1
ATOM 3176 C C . PRO B 1 172 ? 10.138 38.499 68.785 1.00 30.23 172 PRO B C 1
ATOM 3177 O O . PRO B 1 172 ? 10.523 37.410 68.387 1.00 30.11 172 PRO B O 1
ATOM 3181 N N . VAL B 1 173 ? 10.970 39.435 69.221 1.00 26.02 173 VAL B N 1
ATOM 3182 C CA . VAL B 1 173 ? 12.395 39.150 69.349 1.00 25.65 173 VAL B CA 1
ATOM 3183 C C . VAL B 1 173 ? 12.657 38.050 70.380 1.00 29.95 173 VAL B C 1
ATOM 3184 O O . VAL B 1 173 ? 13.469 37.156 70.145 1.00 27.43 173 VAL B O 1
ATOM 3188 N N . CYS B 1 174 ? 11.982 38.104 71.527 1.00 28.52 174 CYS B N 1
ATOM 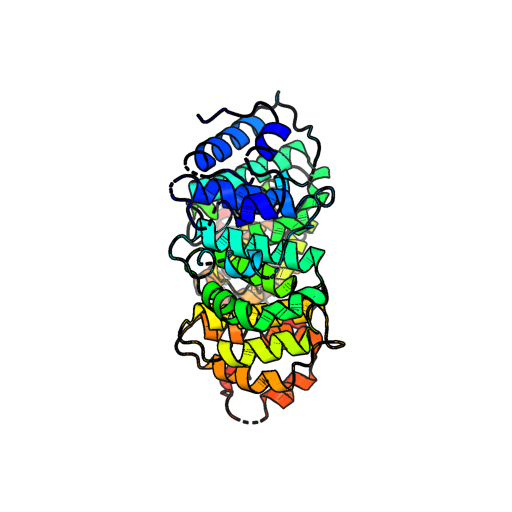3189 C CA . CYS B 1 174 ? 12.155 37.039 72.514 1.00 30.25 174 CYS B CA 1
ATOM 3190 C C . CYS B 1 174 ? 11.703 35.672 71.976 1.00 29.95 174 CYS B C 1
ATOM 3191 O O . CYS B 1 174 ? 12.280 34.646 72.319 1.00 31.79 174 CYS B O 1
ATOM 3194 N N . ALA B 1 175 ? 10.673 35.656 71.137 1.00 29.73 175 ALA B N 1
ATOM 3195 C CA . ALA B 1 175 ? 10.243 34.391 70.542 1.00 33.40 175 ALA B CA 1
ATOM 3196 C C . ALA B 1 175 ? 11.347 33.815 69.656 1.00 35.30 175 ALA B C 1
ATOM 3197 O O . ALA B 1 175 ? 11.507 32.601 69.572 1.00 36.09 175 ALA B O 1
ATOM 3199 N N . LEU B 1 176 ? 12.116 34.687 69.005 1.00 35.78 176 LEU B N 1
ATOM 3200 C CA . LEU B 1 176 ? 13.218 34.232 68.153 1.00 31.86 176 LEU B CA 1
ATOM 3201 C C . LEU B 1 176 ? 14.386 33.655 68.956 1.00 33.48 176 LEU B C 1
ATOM 3202 O O . LEU B 1 176 ? 15.265 32.996 68.403 1.00 27.48 176 LEU B O 1
ATOM 3207 N N . LEU B 1 177 ? 14.392 33.878 70.265 1.00 26.78 177 LEU B N 1
ATOM 3208 C CA . LEU B 1 177 ? 15.404 33.229 71.096 1.00 33.77 177 LEU B CA 1
ATOM 3209 C C . LEU B 1 177 ? 15.319 31.711 70.956 1.00 28.51 177 LEU B C 1
ATOM 3210 O O . LEU B 1 177 ? 16.310 31.012 71.127 1.00 34.26 177 LEU B O 1
ATOM 3215 N N . GLY B 1 178 ? 14.127 31.208 70.658 1.00 33.87 178 GLY B N 1
ATOM 3216 C CA . GLY B 1 178 ? 13.930 29.782 70.489 1.00 35.91 178 GLY B CA 1
ATOM 3217 C C . GLY B 1 178 ? 13.824 29.335 69.040 1.00 38.51 178 GLY B C 1
ATOM 3218 O O . GLY B 1 178 ? 13.238 28.287 68.762 1.00 34.63 178 GLY B O 1
ATOM 3219 N N . ASP B 1 179 ? 14.375 30.121 68.114 1.00 28.48 179 ASP B N 1
ATOM 3220 C CA . ASP B 1 179 ? 14.384 29.728 66.695 1.00 27.82 179 ASP B CA 1
ATOM 3221 C C . ASP B 1 179 ? 15.086 28.384 66.491 1.00 32.12 179 ASP B C 1
ATOM 3222 O O . ASP B 1 179 ? 16.065 28.083 67.168 1.00 39.23 179 ASP B O 1
ATOM 3227 N N . PRO B 1 180 ? 14.602 27.576 65.539 1.00 41.19 180 PRO B N 1
ATOM 3228 C CA . PRO B 1 180 ? 15.290 26.313 65.228 1.00 42.37 180 PRO B CA 1
ATOM 3229 C C . PRO B 1 180 ? 16.724 26.529 64.752 1.00 37.14 180 PRO B C 1
ATOM 3230 O O . PRO B 1 180 ? 17.571 25.656 64.911 1.00 38.91 180 PRO B O 1
ATOM 3234 N N . THR B 1 181 ? 16.995 27.698 64.183 1.00 33.56 181 THR B N 1
ATOM 3235 C CA . THR B 1 181 ? 18.295 27.978 63.577 1.00 32.27 181 THR B CA 1
ATOM 3236 C C . THR B 1 181 ? 19.216 28.685 64.554 1.00 34.32 181 THR B C 1
ATOM 3237 O O . THR B 1 181 ? 18.819 29.662 65.188 1.00 37.82 181 THR B O 1
ATOM 3241 N N . VAL B 1 182 ? 20.456 28.223 64.658 1.00 38.28 182 VAL B N 1
ATOM 3242 C CA . VAL B 1 182 ? 21.420 28.849 65.563 1.00 39.93 182 VAL B CA 1
ATOM 3243 C C . VAL B 1 182 ? 21.604 30.330 65.253 1.00 39.09 182 VAL B C 1
ATOM 3244 O O . VAL B 1 182 ? 21.567 31.170 66.152 1.00 37.34 182 VAL B O 1
ATOM 3248 N N . ASN B 1 183 ? 21.819 30.649 63.979 1.00 32.50 183 ASN B N 1
ATOM 3249 C CA . ASN B 1 183 ? 22.071 32.032 63.583 1.00 29.08 183 ASN B CA 1
ATOM 3250 C C . ASN B 1 183 ? 20.974 33.005 64.018 1.00 35.19 183 ASN B C 1
ATOM 3251 O O . ASN B 1 183 ? 21.255 34.157 64.376 1.00 37.07 183 ASN B O 1
ATOM 3256 N N . VAL B 1 184 ? 19.726 32.551 63.962 1.00 30.51 184 VAL B N 1
ATOM 3257 C CA . VAL B 1 184 ? 18.607 33.391 64.376 1.00 31.65 184 VAL B CA 1
ATOM 3258 C C . VAL B 1 184 ? 18.601 33.582 65.897 1.00 35.46 184 VAL B C 1
ATOM 3259 O O . VAL B 1 184 ? 18.424 34.695 66.397 1.00 34.23 184 VAL B O 1
ATOM 3263 N N . ARG B 1 185 ? 18.801 32.489 66.624 1.00 30.03 185 ARG B N 1
ATOM 3264 C CA . ARG B 1 185 ? 18.881 32.539 68.084 1.00 31.76 185 ARG B CA 1
ATOM 3265 C C . ARG B 1 185 ? 19.959 33.511 68.541 1.00 36.19 185 ARG B C 1
ATOM 3266 O O . ARG B 1 185 ? 19.732 34.325 69.431 1.00 43.05 185 ARG B O 1
ATOM 3274 N N . GLU B 1 186 ? 21.133 33.429 67.928 1.00 36.92 186 GLU B N 1
ATOM 3275 C CA . GLU B 1 186 ? 22.241 34.316 68.279 1.00 42.83 186 GLU B CA 1
ATOM 3276 C C . GLU B 1 186 ? 21.961 35.763 67.889 1.00 40.80 186 GLU B C 1
ATOM 3277 O O . GLU B 1 186 ? 22.277 36.691 68.639 1.00 44.21 186 GLU B O 1
ATOM 3283 N N . ALA B 1 187 ? 21.362 35.964 66.722 1.00 31.78 187 ALA B N 1
ATOM 3284 C CA . ALA B 1 187 ? 20.993 37.310 66.314 1.00 37.51 187 ALA B CA 1
ATOM 3285 C C . ALA B 1 187 ? 19.968 37.915 67.280 1.00 34.92 187 ALA B C 1
ATOM 3286 O O . ALA B 1 187 ? 19.997 39.117 67.562 1.00 41.29 187 ALA B O 1
ATOM 3288 N N . ALA B 1 188 ? 19.057 37.087 67.777 1.00 25.51 188 ALA B N 1
ATOM 3289 C CA . ALA B 1 188 ? 18.024 37.584 68.678 1.00 31.85 188 ALA B CA 1
ATOM 3290 C C . ALA B 1 188 ? 18.665 38.063 69.976 1.00 34.84 188 ALA B C 1
ATOM 3291 O O . ALA B 1 188 ? 18.339 39.141 70.476 1.00 30.00 188 ALA B O 1
ATOM 3293 N N . ILE B 1 189 ? 19.590 37.269 70.502 1.00 32.97 189 ILE B N 1
ATOM 3294 C CA . ILE B 1 189 ? 20.349 37.658 71.691 1.00 42.09 189 ILE B CA 1
ATOM 3295 C C . ILE B 1 189 ? 20.995 39.029 71.485 1.00 45.11 189 ILE B C 1
ATOM 3296 O O . ILE B 1 189 ? 20.786 39.965 72.263 1.00 40.19 189 ILE B O 1
ATOM 3301 N N . GLN B 1 190 ? 21.800 39.127 70.436 1.00 34.10 190 GLN B N 1
ATOM 3302 C CA . GLN B 1 190 ? 22.501 40.368 70.112 1.00 41.65 190 GLN B CA 1
ATOM 3303 C C . GLN B 1 190 ? 21.547 41.565 69.939 1.00 41.97 190 GLN B C 1
ATOM 3304 O O . GLN B 1 190 ? 21.881 42.687 70.321 1.00 48.67 190 GLN B O 1
ATOM 3310 N N . THR B 1 191 ? 20.369 41.334 69.359 1.00 35.29 191 THR B N 1
ATOM 3311 C CA . THR B 1 191 ? 19.379 42.411 69.185 1.00 35.14 191 THR B CA 1
ATOM 3312 C C . THR B 1 191 ? 18.891 42.969 70.528 1.00 34.09 191 THR B C 1
ATOM 3313 O O . THR B 1 191 ? 18.716 44.175 70.674 1.00 32.45 191 THR B O 1
ATOM 3317 N N . LEU B 1 192 ? 18.670 42.092 71.502 1.00 27.71 192 LEU B N 1
ATOM 3318 C CA . LEU B 1 192 ? 18.238 42.531 72.832 1.00 28.12 192 LEU B CA 1
ATOM 3319 C C . LEU B 1 192 ? 19.322 43.352 73.508 1.00 31.09 192 LEU B C 1
ATOM 3320 O O . LEU B 1 192 ? 19.039 44.262 74.301 1.00 32.89 192 LEU B O 1
ATOM 3325 N N . VAL B 1 193 ? 20.568 43.013 73.207 1.00 35.91 193 VAL B N 1
ATOM 3326 C CA . VAL B 1 193 ? 21.713 43.727 73.757 1.00 36.14 193 VAL B CA 1
ATOM 3327 C C . VAL B 1 193 ? 21.803 45.118 73.140 1.00 39.60 193 VAL B C 1
ATOM 3328 O O . VAL B 1 193 ? 22.091 46.095 73.824 1.00 40.11 193 VAL B O 1
ATOM 3332 N N . GLU B 1 194 ? 21.541 45.212 71.843 1.00 38.70 194 GLU B N 1
ATOM 3333 C CA . GLU B 1 194 ? 21.542 46.512 71.186 1.00 34.80 194 GLU B CA 1
ATOM 3334 C C . GLU B 1 194 ? 20.412 47.385 71.745 1.00 34.51 194 GLU B C 1
ATOM 3335 O O . GLU B 1 194 ? 20.593 48.579 72.000 1.00 35.79 194 GLU B O 1
ATOM 3341 N N . ILE B 1 195 ? 19.253 46.772 71.952 1.00 34.20 195 ILE B N 1
ATOM 3342 C CA . ILE B 1 195 ? 18.124 47.444 72.578 1.00 36.25 195 ILE B CA 1
ATOM 3343 C C . ILE B 1 195 ? 18.469 47.905 74.000 1.00 41.84 195 ILE B C 1
ATOM 3344 O O . ILE B 1 195 ? 18.110 49.006 74.405 1.00 40.49 195 ILE B O 1
ATOM 3349 N N . TYR B 1 196 ? 19.181 47.065 74.743 1.00 39.49 196 TYR B N 1
ATOM 3350 C CA . TYR B 1 196 ? 19.638 47.423 76.081 1.00 41.37 196 TYR B CA 1
ATOM 3351 C C . TYR B 1 196 ? 20.448 48.722 76.082 1.00 42.81 196 TYR B C 1
ATOM 3352 O O . TYR B 1 196 ? 20.307 49.555 76.983 1.00 40.07 196 TYR B O 1
ATOM 3361 N N . LYS B 1 197 ? 21.306 48.885 75.079 1.00 40.39 197 LYS B N 1
ATOM 3362 C CA . LYS B 1 197 ? 22.106 50.098 74.952 1.00 44.78 197 LYS B CA 1
ATOM 3363 C C . LYS B 1 197 ? 21.218 51.335 74.920 1.00 47.65 197 LYS B C 1
ATOM 3364 O O . LYS B 1 197 ? 21.621 52.410 75.365 1.00 51.14 197 LYS B O 1
ATOM 3370 N N . HIS B 1 198 ? 20.003 51.171 74.407 1.00 36.56 198 HIS B N 1
ATOM 3371 C CA . HIS B 1 198 ? 19.068 52.281 74.273 1.00 39.50 198 HIS B CA 1
ATOM 3372 C C . HIS B 1 198 ? 18.089 52.435 75.438 1.00 44.43 198 HIS B C 1
ATOM 3373 O O . HIS B 1 198 ? 17.765 53.552 75.833 1.00 50.37 198 HIS B O 1
ATOM 3380 N N . VAL B 1 199 ? 17.606 51.326 75.983 1.00 37.32 199 VAL B N 1
ATOM 3381 C CA . VAL B 1 199 ? 16.548 51.402 76.996 1.00 42.78 199 VAL B CA 1
ATOM 3382 C C . VAL B 1 199 ? 17.043 51.308 78.444 1.00 43.61 199 VAL B C 1
ATOM 3383 O O . VAL B 1 199 ? 16.327 51.686 79.380 1.00 43.44 199 VAL B O 1
ATOM 3387 N N . GLY B 1 200 ? 18.251 50.789 78.634 1.00 43.36 200 GLY B N 1
ATOM 3388 C CA . GLY B 1 200 ? 18.806 50.660 79.974 1.00 46.87 200 GLY B CA 1
ATOM 3389 C C . GLY B 1 200 ? 18.280 49.499 80.809 1.00 48.55 200 GLY B C 1
ATOM 3390 O O . GLY B 1 200 ? 17.635 48.576 80.310 1.00 45.47 200 GLY B O 1
ATOM 3391 N N . ASP B 1 201 ? 18.547 49.560 82.107 1.00 50.18 201 ASP B N 1
ATOM 3392 C CA . ASP B 1 201 ? 18.324 48.428 83.000 1.00 46.40 201 ASP B CA 1
ATOM 3393 C C . ASP B 1 201 ? 16.870 48.005 83.196 1.00 41.39 201 ASP B C 1
ATOM 3394 O O . ASP B 1 201 ? 16.609 46.917 83.696 1.00 46.27 201 ASP B O 1
ATOM 3399 N N . ARG B 1 202 ? 15.926 48.863 82.833 1.00 41.63 202 ARG B N 1
ATOM 3400 C CA . ARG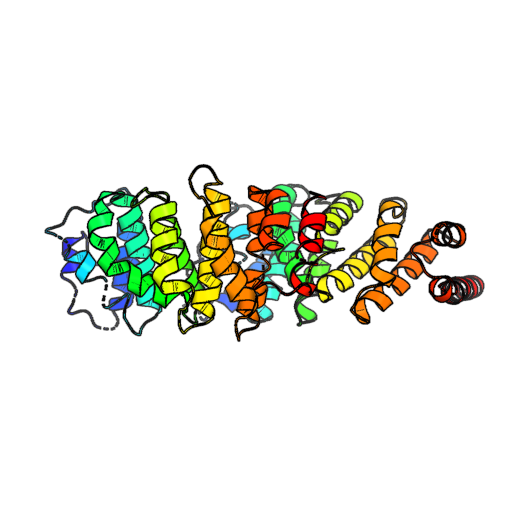 B 1 202 ? 14.521 48.493 82.928 1.00 47.90 202 ARG B CA 1
ATOM 3401 C C . ARG B 1 202 ? 14.243 47.269 82.048 1.00 45.23 202 ARG B C 1
ATOM 3402 O O . ARG B 1 202 ? 13.287 46.527 82.273 1.00 44.50 202 ARG B O 1
ATOM 3410 N N . LEU B 1 203 ? 15.105 47.051 81.063 1.00 39.73 203 LEU B N 1
ATOM 3411 C CA . LEU B 1 203 ? 14.962 45.902 80.165 1.00 36.18 203 LEU B CA 1
ATOM 3412 C C . LEU B 1 203 ? 15.043 44.589 80.928 1.00 38.76 203 LEU B C 1
ATOM 3413 O O . LEU B 1 203 ? 14.378 43.625 80.574 1.00 39.81 203 LEU B O 1
ATOM 3418 N N . ARG B 1 204 ? 15.835 44.561 82.001 1.00 46.60 204 ARG B N 1
ATOM 3419 C CA . ARG B 1 204 ? 16.055 43.308 82.730 1.00 47.57 204 ARG B CA 1
ATOM 3420 C C . ARG B 1 204 ? 14.775 42.724 83.361 1.00 40.72 204 ARG B C 1
ATOM 3421 O O . ARG B 1 204 ? 14.435 41.569 83.125 1.00 39.13 204 ARG B O 1
ATOM 3429 N N . PRO B 1 205 ? 14.059 43.516 84.173 1.00 51.16 205 PRO B N 1
ATOM 3430 C CA . PRO B 1 205 ? 12.778 42.996 84.668 1.00 52.74 205 PRO B CA 1
ATOM 3431 C C . PRO B 1 205 ? 11.733 42.861 83.560 1.00 47.34 205 PRO B C 1
ATOM 3432 O O . PRO B 1 205 ? 10.879 41.981 83.639 1.00 48.22 205 PRO B O 1
ATOM 3436 N N . ASP B 1 206 ? 11.783 43.730 82.553 1.00 46.19 206 ASP B N 1
ATOM 3437 C CA . ASP B 1 206 ? 10.861 43.610 81.431 1.00 34.39 206 ASP B CA 1
ATOM 3438 C C . ASP B 1 206 ? 10.958 42.206 80.848 1.00 40.22 206 ASP B C 1
ATOM 3439 O O . ASP B 1 206 ? 9.944 41.552 80.605 1.00 45.81 206 ASP B O 1
ATOM 3444 N N . LEU B 1 207 ? 12.183 41.741 80.635 1.00 35.55 207 LEU B N 1
ATOM 3445 C CA . LEU B 1 207 ? 12.408 40.426 80.050 1.00 34.85 207 LEU B CA 1
ATOM 3446 C C . LEU B 1 207 ? 11.974 39.323 81.010 1.00 42.51 207 LEU B C 1
ATOM 3447 O O . LEU B 1 207 ? 11.410 38.308 80.604 1.00 43.84 207 LEU B O 1
ATOM 3452 N N . ARG B 1 208 ? 12.242 39.536 82.288 1.00 40.01 208 ARG B N 1
ATOM 3453 C CA . ARG B 1 208 ? 11.925 38.544 83.301 1.00 36.95 208 ARG B CA 1
ATOM 3454 C C . ARG B 1 208 ? 10.415 38.343 83.418 1.00 42.92 208 ARG B C 1
ATOM 3455 O O . ARG B 1 208 ? 9.956 37.260 83.761 1.00 43.32 208 ARG B O 1
ATOM 3463 N N . ARG B 1 209 ? 9.638 39.379 83.116 1.00 50.01 209 ARG B N 1
ATOM 3464 C CA . ARG B 1 209 ? 8.183 39.256 83.166 1.00 58.38 209 ARG B CA 1
ATOM 3465 C C . ARG B 1 209 ? 7.665 38.458 81.973 1.00 58.13 209 ARG B C 1
ATOM 3466 O O . ARG B 1 209 ? 6.463 38.277 81.808 1.00 70.48 209 ARG B O 1
ATOM 3482 N N . ASP B 1 211 ? 7.679 34.969 80.734 1.00 78.10 211 ASP B N 1
ATOM 3483 C CA . ASP B 1 211 ? 7.955 33.573 81.058 1.00 90.51 211 ASP B CA 1
ATOM 3484 C C . ASP B 1 211 ? 8.356 32.783 79.825 1.00 94.59 211 ASP B C 1
ATOM 3485 O O . ASP B 1 211 ? 8.863 31.662 79.930 1.00 99.46 211 ASP B O 1
ATOM 3490 N N . ASP B 1 212 ? 8.140 33.394 78.663 1.00 90.46 212 ASP B N 1
ATOM 3491 C CA . ASP B 1 212 ? 8.654 32.885 77.399 1.00 85.82 212 ASP B CA 1
ATOM 3492 C C . ASP B 1 212 ? 10.156 32.632 77.549 1.00 79.59 212 ASP B C 1
ATOM 3493 O O . ASP B 1 212 ? 10.618 31.491 77.499 1.00 88.03 212 ASP B O 1
ATOM 3498 N N . VAL B 1 213 ? 10.907 33.711 77.754 1.00 62.98 213 VAL B N 1
ATOM 3499 C CA . VAL B 1 213 ? 12.357 33.653 77.952 1.00 44.60 213 VAL B CA 1
ATOM 3500 C C . VAL B 1 213 ? 12.772 32.694 79.072 1.00 43.15 213 VAL B C 1
ATOM 3501 O O . VAL B 1 213 ? 12.434 32.909 80.237 1.00 39.07 213 VAL B O 1
ATOM 3505 N N . PRO B 1 214 ? 13.523 31.642 78.728 1.00 43.47 214 PRO B N 1
ATOM 3506 C CA . PRO B 1 214 ? 14.006 30.717 79.759 1.00 47.50 214 PRO B CA 1
ATOM 3507 C C . PRO B 1 214 ? 15.054 31.361 80.659 1.00 46.27 214 PRO B C 1
ATOM 3508 O O . PRO B 1 214 ? 15.820 32.216 80.221 1.00 41.83 214 PRO B O 1
ATOM 3512 N N . ALA B 1 215 ? 15.080 30.942 81.917 1.00 38.97 215 ALA B N 1
ATOM 3513 C CA . ALA B 1 215 ? 16.007 31.498 82.889 1.00 42.35 215 ALA B CA 1
ATOM 3514 C C . ALA B 1 215 ? 17.458 31.488 82.403 1.00 43.54 215 ALA B C 1
ATOM 3515 O O . ALA B 1 215 ? 18.197 32.438 82.658 1.00 36.51 215 ALA B O 1
ATOM 3517 N N . SER B 1 216 ? 17.866 30.421 81.713 1.00 37.54 216 SER B N 1
ATOM 3518 C CA . SER B 1 216 ? 19.241 30.304 81.229 1.00 39.59 216 SER B CA 1
ATOM 3519 C C . SER B 1 216 ? 19.565 31.430 80.248 1.00 39.52 216 SER B C 1
ATOM 3520 O O . SER B 1 216 ? 20.692 31.909 80.181 1.00 45.17 216 SER B O 1
ATOM 3523 N N . LYS B 1 217 ? 18.570 31.851 79.485 1.00 32.11 217 LYS B N 1
ATOM 3524 C CA . LYS B 1 217 ? 18.787 32.935 78.537 1.00 37.53 217 LYS B CA 1
ATOM 3525 C C . LYS B 1 217 ? 18.726 34.300 79.220 1.00 32.53 217 LYS B C 1
ATOM 3526 O O . LYS B 1 217 ? 19.465 35.206 78.862 1.00 36.30 217 LYS B O 1
ATOM 3532 N N . LEU B 1 218 ? 17.869 34.430 80.229 1.00 38.64 218 LEU B N 1
ATOM 3533 C CA . LEU B 1 218 ? 17.877 35.628 81.056 1.00 36.83 218 LEU B CA 1
ATOM 3534 C C . LEU B 1 218 ? 19.267 35.852 81.634 1.00 36.76 218 LEU B C 1
ATOM 3535 O O . LEU B 1 218 ? 19.777 36.971 81.646 1.00 39.49 218 LEU B O 1
ATOM 3540 N N . ALA B 1 219 ? 19.875 34.777 82.116 1.00 38.66 219 ALA B N 1
ATOM 3541 C CA . ALA B 1 219 ? 21.199 34.854 82.719 1.00 43.03 219 ALA B CA 1
ATOM 3542 C C . ALA B 1 219 ? 22.263 35.228 81.692 1.00 37.54 219 ALA B C 1
ATOM 3543 O O . ALA B 1 219 ? 23.109 36.083 81.948 1.00 47.29 219 ALA B O 1
ATOM 3553 N N . LEU B 1 221 ? 21.800 36.843 78.993 1.00 40.23 221 LEU B N 1
ATOM 3554 C CA . LEU B 1 221 ? 21.565 38.236 78.651 1.00 39.84 221 LEU B CA 1
ATOM 3555 C C . LEU B 1 221 ? 22.084 39.172 79.732 1.00 45.16 221 LEU B C 1
ATOM 3556 O O . LEU B 1 221 ? 22.588 40.258 79.448 1.00 48.44 221 LEU B O 1
ATOM 3561 N N . GLU B 1 222 ? 21.964 38.742 80.978 1.00 46.10 222 GLU B N 1
ATOM 3562 C CA A GLU B 1 222 ? 22.431 39.530 82.111 0.41 42.75 222 GLU B CA 1
ATOM 3563 C CA B GLU B 1 222 ? 22.424 39.555 82.095 0.59 42.52 222 GLU B CA 1
ATOM 3564 C C . GLU B 1 222 ? 23.942 39.746 82.043 1.00 43.07 222 GLU B C 1
ATOM 3565 O O . GLU B 1 222 ? 24.434 40.841 82.292 1.00 47.53 222 GLU B O 1
ATOM 3576 N N . GLN B 1 223 ? 24.686 38.697 81.692 1.00 40.66 223 GLN B N 1
ATOM 3577 C CA . GLN B 1 223 ? 26.146 38.829 81.625 1.00 50.68 223 GLN B CA 1
ATOM 3578 C C . GLN B 1 223 ? 26.572 39.689 80.439 1.00 54.28 223 GLN B C 1
ATOM 3579 O O . GLN B 1 223 ? 27.674 40.237 80.424 1.00 55.15 223 GLN B O 1
ATOM 3585 N N . LYS B 1 224 ? 25.695 39.805 79.444 1.00 51.63 224 LYS B N 1
ATOM 3586 C CA . LYS B 1 224 ? 25.974 40.664 78.305 1.00 49.47 224 LYS B CA 1
ATOM 3587 C C . LYS B 1 224 ? 25.550 42.107 78.573 1.00 52.78 224 LYS B C 1
ATOM 3588 O O . LYS B 1 224 ? 26.254 43.037 78.198 1.00 63.96 224 LYS B O 1
ATOM 3594 N N . PHE B 1 225 ? 24.410 42.298 79.230 1.00 43.50 225 PHE B N 1
ATOM 3595 C CA . PHE B 1 225 ? 23.992 43.644 79.602 1.00 43.67 225 PHE B CA 1
ATOM 3596 C C . PHE B 1 225 ? 25.017 44.232 80.556 1.00 58.27 225 PHE B C 1
ATOM 3597 O O . PHE B 1 225 ? 25.443 45.374 80.397 1.00 56.45 225 PHE B O 1
ATOM 3605 N N . ASP B 1 226 ? 25.390 43.453 81.570 1.00 70.92 226 ASP B N 1
ATOM 3606 C CA . ASP B 1 226 ? 26.411 43.877 82.520 1.00 67.13 226 ASP B CA 1
ATOM 3607 C C . ASP B 1 226 ? 27.666 44.273 81.760 1.00 61.62 226 ASP B C 1
ATOM 3608 O O . ASP B 1 226 ? 28.281 45.293 82.045 1.00 57.44 226 ASP B O 1
ATOM 3613 N N . GLN B 1 227 ? 28.029 43.447 80.785 1.00 65.12 227 GLN B N 1
ATOM 3614 C CA . GLN B 1 227 ? 29.241 43.627 80.003 1.00 67.52 227 GLN B CA 1
ATOM 3615 C C . GLN B 1 227 ? 29.260 44.953 79.231 1.00 73.54 227 GLN B C 1
ATOM 3616 O O . GLN B 1 227 ? 30.276 45.653 79.233 1.00 72.40 227 GLN B O 1
ATOM 3622 N N . VAL B 1 228 ? 28.150 45.309 78.580 1.00 65.16 228 VAL B N 1
ATOM 3623 C CA . VAL B 1 228 ? 28.092 46.589 77.871 1.00 69.84 228 VAL B CA 1
ATOM 3624 C C . VAL B 1 228 ? 28.015 47.762 78.855 1.00 74.88 228 VAL B C 1
ATOM 3625 O O . VAL B 1 228 ? 28.460 48.868 78.553 1.00 71.95 228 VAL B O 1
ATOM 3629 N N . LYS B 1 229 ? 27.462 47.508 80.035 1.00 73.78 229 LYS B N 1
ATOM 3630 C CA . LYS B 1 229 ? 27.354 48.528 81.070 1.00 71.65 229 LYS B CA 1
ATOM 3631 C C . LYS B 1 229 ? 28.741 48.905 81.591 1.00 72.95 229 LYS B C 1
ATOM 3632 O O . LYS B 1 229 ? 29.031 50.078 81.853 1.00 64.57 229 LYS B O 1
ATOM 3638 N N . LEU B 1 230 ? 29.590 47.892 81.731 1.00 78.33 230 LEU B N 1
ATOM 3639 C CA . LEU B 1 230 ? 30.942 48.050 82.259 1.00 77.60 230 LEU B CA 1
ATOM 3640 C C . LEU B 1 230 ? 31.881 48.652 81.213 1.00 77.62 230 LEU B C 1
ATOM 3641 O O . LEU B 1 230 ? 32.937 49.187 81.552 1.00 75.10 230 LEU B O 1
ATOM 3646 N N . GLU B 1 231 ? 31.476 48.583 79.946 1.00 71.53 231 GLU B N 1
ATOM 3647 C CA . GLU B 1 231 ? 32.218 49.223 78.865 1.00 77.68 231 GLU B CA 1
ATOM 3648 C C . GLU B 1 231 ? 31.855 50.699 78.785 1.00 78.26 231 GLU B C 1
ATOM 3649 O O . GLU B 1 231 ? 32.689 51.540 78.452 1.00 76.08 231 GLU B O 1
ATOM 3655 N N . HIS B 1 232 ? 30.598 51.003 79.091 1.00 83.25 232 HIS B N 1
ATOM 3656 C CA . HIS B 1 232 ? 30.118 52.381 79.105 1.00 89.41 232 HIS B CA 1
ATOM 3657 C C . HIS B 1 232 ? 30.715 53.150 80.275 1.00 96.86 232 HIS B C 1
ATOM 3658 O O . HIS B 1 232 ? 30.979 54.349 80.175 1.00 95.79 232 HIS B O 1
ATOM 3665 N N . HIS B 1 233 ? 30.916 52.457 81.390 1.00 101.80 233 HIS B N 1
ATOM 3666 C CA . HIS B 1 233 ? 31.562 53.069 82.540 1.00 108.57 233 HIS B CA 1
ATOM 3667 C C . HIS B 1 233 ? 32.979 53.497 82.175 1.00 111.79 233 HIS B C 1
ATOM 3668 O O . HIS B 1 233 ? 33.431 54.573 82.560 1.00 112.13 233 HIS B O 1
ATOM 3675 N N . HIS B 1 234 ? 33.674 52.646 81.428 1.00 117.13 234 HIS B N 1
ATOM 3676 C CA . HIS B 1 234 ? 35.042 52.936 81.014 1.00 122.89 234 HIS B CA 1
ATOM 3677 C C . HIS B 1 234 ? 35.092 54.066 79.990 1.00 126.05 234 HIS B C 1
ATOM 3678 O O . HIS B 1 234 ? 35.912 54.976 80.099 1.00 125.25 234 HIS B O 1
ATOM 3685 N N . HIS B 1 235 ? 34.213 54.000 78.995 1.00 131.86 235 HIS B N 1
ATOM 3686 C CA . HIS B 1 235 ? 34.152 55.018 77.952 1.00 138.45 235 HIS B CA 1
ATOM 3687 C C . HIS B 1 235 ? 33.470 56.291 78.449 1.00 137.04 235 HIS B C 1
ATOM 3688 O O . HIS B 1 235 ? 34.128 57.191 78.973 1.00 135.93 235 HIS B O 1
#

InterPro domains:
  IPR011989 Armadillo-like helical [G3DSA:1.25.10.10] (1-232)
  IPR011989 Armadillo-like helical [G3DSA:1.25.10.10] (288-538)
  IPR011989 Armadillo-like helical [G3DSA:1.25.10.10] (837-1068)
  IPR011989 Armadillo-like helical [G3DSA:1.25.10.10] (1269-1474)
  IPR016024 Armadillo-type fold [SSF48371] (7-1449)
  IPR021133 HEAT, type 2 [PS50077] (169-207)
  IPR021133 HEAT, type 2 [PS50077] (1414-1452)
  IPR024395 CLASP N-terminal domain [PF12348] (316-536)
  IPR034085 TOG domain [SM01349] (2-234)
  IPR034085 TOG domain [SM01349] (312-548)
  IPR034085 TOG domain [SM01349] (836-1072)
  IPR034085 TOG domain [SM01349] (1251-1477)
  IPR048491 XMAP215/Dis1/CLASP, TOG domain [PF21041] (67-204)

Secondary structure (DSSP, 8-state):
---SHHHHHH------HHHHHHHHHHHHHH-TTS-------HHHHH---TTSS-HHHHHHHHHHHHHHHHHHGGGGGGTHHHHHHHHHHHTT-SSHHHHHHHHHHHHH----SS-HHHHHHHHHHHHTT-SSHHHHHHHHHHHHHHHHHH-TTT---GGGHHHHHHGGG-SSHHHHHHHHHHHHHHHHHHGGGHHHHHH---S-HHHH--HHHHHHHH--/-----SSHHHHHH-------HHHHHHHHHHHHH-TTS-------HHHHH--TTSSS-HHHHHHHHHHHHHHHHHHGGGGGGTHHHHHHHHHHHHT-S-HHHHHHHHHHHHH----SS-HHHHHHHHHHHHTT-S-HHHHHHHHHHHHHHHHHHHHHH---GGGHHHHHHHTT-SSHHHHHHHHHHHHHHHHHHGGGHHHHHH---S-HHHH--HHHHHHHHHHHHH-

CATH classification: 1.25.10.10

Nearest PDB structures (foldseek):
  4g3a-assembly1_A  TM=1.005E+00  e=5.450E-27  Drosophila melanogaster
  5nr4-assembly2_B  TM=8.906E-01  e=2.335E-11  Homo sapiens
  5nr4-assembly1_A  TM=8.578E-01  e=8.244E-11  Homo sapiens
  4qmi-assembly2_B  TM=6.819E-01  e=9.199E-06  Homo sapiens
  8i0r-assembly1_1  TM=4.885E-01  e=4.006E-02  Homo sapiens